Protein AF-A0A8H8J0D1-F1 (afdb_monomer)

Radius of gyration: 24.06 Å; Cα contacts (8 Å, |Δi|>4): 777; chains: 1; bounding box: 68×45×70 Å

Secondary structure (DSSP, 8-state):
-PPPBS-EEEEE--SSS----TTS---HHHHHHHHHHHTTTGGGBSEEEEEESSS-HHHHHHHHHHHHHHSPTT---EEEEEE-S-SS-EEESSPPTTT-TT--HHHHHHHHHHHTT--EEEEESEEE-TT-TT-S--SEEEEE---TTS-EEHHHHHHHHHH-TT-SEEEEES--EEP-TT--PPPEE-TT--EEEEEEETT-SS-GGGGGGGEE--SS-EEEEEEEES-PPPHHHHHHHHHHHHT--EEEEEEEE-SS---GGGTTS--TT--EEEEES-B---HHHHHHHHHHHTSS-----S-TT--EEEEES-BSHHHHHHHHHHHS--SEEEEE---SS-TTSSGGG-SHHHHHHHHHHHSTT-EE----SS-S--GGGPSP---TT----

Nearest PDB structures (foldseek):
  4a5z-assembly1_C  TM=5.511E-01  e=3.472E+00  Homo sapiens
  6tug-assembly2_D  TM=4.950E-01  e=3.827E+00  Enterococcus italicus DSM 15952
  2ymb-assembly2_A  TM=4.790E-01  e=7.560E+00  Homo sapiens
  6ks8-assembly1_a  TM=3.856E-01  e=7.937E+00  Saccharomyces cerevisiae S288C

Mean predicted aligned error: 11.1 Å

Solvent-accessible surface area (backbone atoms only — not comparable to full-atom values): 21558 Å² total; per-residue (Å²): 134,82,84,66,41,82,57,44,81,44,80,46,71,76,80,84,80,67,78,73,57,84,80,62,81,71,64,73,66,61,57,55,54,49,51,62,64,43,48,83,48,22,55,37,40,25,21,44,35,38,42,30,67,48,64,51,58,65,57,56,44,50,55,53,49,48,40,67,72,41,28,43,76,54,42,32,35,37,42,37,36,45,47,45,76,59,91,64,62,38,79,42,60,76,70,49,74,91,76,47,81,80,74,54,72,65,57,49,53,49,54,38,48,31,44,35,43,23,28,36,41,34,28,24,33,45,42,66,58,51,86,48,59,36,40,57,42,24,34,28,42,35,39,30,47,37,39,83,91,48,70,42,41,53,68,32,52,45,44,37,47,70,33,15,45,57,26,26,36,43,32,29,33,32,26,22,26,33,85,55,98,82,73,79,75,80,52,40,59,39,45,52,33,45,36,39,36,40,27,44,53,61,92,50,93,29,42,39,67,63,57,44,67,47,47,40,54,44,87,44,65,21,36,36,39,41,34,35,42,85,55,72,79,53,70,71,57,46,50,42,53,30,59,37,42,52,55,34,38,43,26,33,43,36,40,34,22,69,64,49,78,42,71,59,65,48,67,68,36,39,25,72,46,22,32,31,43,33,42,28,35,29,35,50,69,44,64,58,57,61,54,56,48,58,65,60,73,67,66,92,62,87,74,71,67,32,46,81,47,38,36,34,41,37,40,31,55,53,34,51,47,70,71,45,46,52,50,51,44,71,74,45,76,41,59,34,44,38,44,36,52,79,85,84,89,57,93,78,71,54,71,78,58,55,63,63,69,58,47,53,51,50,48,53,73,74,32,67,76,52,49,82,48,78,55,96,66,76,74,87,60,51,73,93,56,63,75,52,86,72,61,89,80,67,77,82,127

Foldseek 3Di:
DDQADAADEEEAEDDPPPQPPLPPDDPPVVLVVVLVVCLVNLQRHQEYAYAEAHQPLVSVLSVVVSNLVRYDFLSHAEYHYHYHDHPAAAEREDPDCVGDVDDDPVSNVSRLRRQLNYAEYADASYHYQLQDLSPQAHQYDAYHQPDQVDEAEPVSVLSNCVSHLNHQYAHAANHQYDYDPPDDDDAHASQNHAEAEAEFDPPHPHGPLSVLNNHAEHPDEYAYEYEYDPDDDDPVSLVSLLVSQLGYNHQEYAYEYQAPQDPCVSVLRARANHAEYAYENEEQQDCVLVVVVVVVPPDDDPSDLSYQNHAEYEYENYAPCQPRVLVVCVSPQHQEYEYEYAPDDDPPRCPVVPDPVVNVVVVCVSHPPYDYDYDNDDDQDPVVPPVRPPPVPDDPD

pLDDT: mean 74.36, std 16.72, range [32.12, 96.5]

Sequence (397 aa):
MRAGLAGLYIHITERNGELYRADEDFPRYEYSELNQFLRPLMPRVCGLEITSRCGLAQYIRELVSSWIQYGTMKSAKYLVIEHKHAVNSTVIGPPTEASHPNYSLGEIEKFQSFFESLRTLRLHEIFISPANTIYHGLTELHLYDCLSDYNITQSCLFRLLSASLAIRSLRLIGANILAEPNFSFAPLSLKHLETLSIRVNQGQVGNPVYALALIKRGSDSFSMGFEFRRMHLEEPLVSIVQQFLAHSNVKLLHVRGWNIGFPFRMLLTPIPQLHTLALSYCDLRDSAIENFDRSSTNGSSSLSDPWPQLQVLLVHECVGIKSHLQRLLAIHPVQKFRAWWKFGDHPGRFEDLGDRARFEQVLRATIPDVKCGYSAFEDPIDWDAFPPPFDCDHDPE

Structure (mmCIF, N/CA/C/O backbone):
data_AF-A0A8H8J0D1-F1
#
_entry.id   AF-A0A8H8J0D1-F1
#
loop_
_atom_site.group_PDB
_atom_site.id
_atom_site.type_symbol
_atom_site.label_atom_id
_atom_site.label_alt_id
_atom_site.label_comp_id
_atom_site.label_asym_id
_atom_site.label_entity_id
_atom_site.label_seq_id
_atom_site.pdbx_PDB_ins_code
_atom_site.Cartn_x
_atom_site.Cartn_y
_atom_site.Cartn_z
_atom_site.occupancy
_atom_site.B_iso_or_equiv
_atom_site.auth_seq_id
_atom_site.auth_comp_id
_atom_site.auth_asym_id
_atom_site.auth_atom_id
_atom_site.pdbx_PDB_model_num
ATOM 1 N N . MET A 1 1 ? -24.044 -20.347 24.089 1.00 43.25 1 MET A N 1
ATOM 2 C CA . MET A 1 1 ? -23.137 -19.563 23.221 1.00 43.25 1 MET A CA 1
ATOM 3 C C . MET A 1 1 ? -23.982 -18.609 22.393 1.00 43.25 1 MET A C 1
ATOM 5 O O . MET A 1 1 ? -24.822 -19.086 21.645 1.00 43.25 1 MET A O 1
ATOM 9 N N . ARG A 1 2 ? -23.853 -17.286 22.560 1.00 45.00 2 ARG A N 1
ATOM 10 C CA . ARG A 1 2 ? -24.512 -16.328 21.653 1.00 45.00 2 ARG A CA 1
ATOM 11 C C . ARG A 1 2 ? -23.588 -16.112 20.456 1.00 45.00 2 ARG A C 1
ATOM 13 O O . ARG A 1 2 ? -22.435 -15.749 20.656 1.00 45.00 2 ARG A O 1
ATOM 20 N N . ALA A 1 3 ? -24.079 -16.368 19.245 1.00 51.50 3 ALA A N 1
ATOM 21 C CA . ALA A 1 3 ? -23.332 -16.127 18.014 1.00 51.50 3 ALA A CA 1
ATOM 22 C C . ALA A 1 3 ? -22.956 -14.634 17.916 1.00 51.50 3 ALA A C 1
ATOM 24 O O . ALA A 1 3 ? -23.838 -13.766 17.931 1.00 51.50 3 ALA A O 1
ATOM 25 N N . GLY A 1 4 ? -21.658 -14.326 17.876 1.00 53.69 4 GLY A N 1
ATOM 26 C CA . GLY A 1 4 ? -21.167 -12.978 17.574 1.00 53.69 4 GLY A CA 1
ATOM 27 C C . GLY A 1 4 ? -21.542 -12.582 16.144 1.00 53.69 4 GLY A C 1
ATOM 28 O O . GLY A 1 4 ? -21.685 -13.452 15.287 1.00 53.69 4 GLY A O 1
ATOM 29 N N . LEU A 1 5 ? -21.737 -11.288 15.888 1.00 64.06 5 LEU A N 1
ATOM 30 C CA . LEU A 1 5 ? -21.852 -10.788 14.520 1.00 64.06 5 LEU A CA 1
ATOM 31 C C . LEU A 1 5 ? -20.424 -10.658 13.979 1.00 64.06 5 LEU A C 1
ATOM 33 O O . LEU A 1 5 ? -19.621 -9.902 14.517 1.00 64.06 5 LEU A O 1
ATOM 37 N N . ALA A 1 6 ? -20.089 -11.429 12.944 1.00 73.06 6 ALA A N 1
ATOM 38 C CA . ALA A 1 6 ? -18.728 -11.464 12.402 1.00 73.06 6 ALA A CA 1
ATOM 39 C C . ALA A 1 6 ? -18.275 -10.109 11.815 1.00 73.06 6 ALA A C 1
ATOM 41 O O . ALA A 1 6 ? -17.080 -9.828 11.777 1.00 73.06 6 ALA A O 1
ATOM 42 N N . GLY A 1 7 ? -19.227 -9.262 11.417 1.00 81.88 7 GLY A N 1
ATOM 43 C CA . GLY A 1 7 ? -18.983 -7.947 10.839 1.00 81.88 7 GLY A CA 1
ATOM 44 C C . GLY A 1 7 ? -20.251 -7.105 10.778 1.00 81.88 7 GLY A C 1
ATOM 45 O O . GLY A 1 7 ? -21.354 -7.653 10.711 1.00 81.88 7 GLY A O 1
ATOM 46 N N . LEU A 1 8 ? -20.092 -5.784 10.805 1.00 86.06 8 LEU A N 1
ATOM 47 C CA . LEU A 1 8 ? -21.129 -4.813 10.472 1.00 86.06 8 LEU A CA 1
ATOM 48 C C . LEU A 1 8 ? -20.673 -4.026 9.240 1.00 86.06 8 LEU A C 1
ATOM 50 O O . LEU A 1 8 ? -19.648 -3.347 9.286 1.00 86.06 8 LEU A O 1
ATOM 54 N N . TYR A 1 9 ? -21.443 -4.131 8.160 1.00 87.38 9 TYR A N 1
ATOM 55 C CA . TYR A 1 9 ? -21.252 -3.354 6.939 1.00 87.38 9 TYR A CA 1
ATOM 56 C C . TYR A 1 9 ? -22.253 -2.199 6.914 1.00 87.38 9 TYR A C 1
ATOM 58 O O . TYR A 1 9 ? -23.456 -2.421 7.068 1.00 87.38 9 TYR A O 1
ATOM 66 N N . ILE A 1 10 ? -21.760 -0.975 6.739 1.00 82.06 10 ILE A N 1
ATOM 67 C CA . ILE A 1 10 ? -22.559 0.247 6.690 1.00 82.06 10 ILE A CA 1
ATOM 68 C C . ILE A 1 10 ? -22.273 0.957 5.370 1.00 82.06 10 ILE A C 1
ATOM 70 O O . ILE A 1 10 ? -21.166 1.426 5.118 1.00 82.06 10 ILE A O 1
ATOM 74 N N . HIS A 1 11 ? -23.303 1.072 4.541 1.00 81.88 11 HIS A N 1
ATOM 75 C CA . HIS A 1 11 ? -23.247 1.841 3.308 1.00 81.88 11 HIS A CA 1
ATOM 76 C C . HIS A 1 11 ? -23.964 3.175 3.501 1.00 81.88 11 HIS A C 1
ATOM 78 O O . HIS A 1 11 ? -25.133 3.194 3.886 1.00 81.88 11 HIS A O 1
ATOM 84 N N . ILE A 1 12 ? -23.267 4.280 3.245 1.00 76.25 12 ILE A N 1
ATOM 85 C CA . ILE A 1 12 ? -23.786 5.640 3.392 1.00 76.25 12 ILE A CA 1
ATOM 86 C C . ILE A 1 12 ? -23.868 6.277 2.003 1.00 76.25 12 ILE A C 1
ATOM 88 O O . ILE A 1 12 ? -22.865 6.424 1.299 1.00 76.25 12 ILE A O 1
ATOM 92 N N . THR A 1 13 ? -25.079 6.660 1.608 1.00 74.25 13 THR A N 1
ATOM 93 C CA . THR A 1 13 ? -25.364 7.281 0.310 1.00 74.25 13 THR A CA 1
ATOM 94 C C . THR A 1 13 ? -26.256 8.491 0.483 1.00 74.25 13 THR A C 1
ATOM 96 O O . THR A 1 13 ? -27.216 8.439 1.251 1.00 74.25 13 THR A O 1
ATOM 99 N N . GLU A 1 14 ? -26.004 9.533 -0.303 1.00 65.06 14 GLU A N 1
ATOM 100 C CA . GLU A 1 14 ? -26.934 10.648 -0.449 1.00 65.06 14 GLU A CA 1
ATOM 101 C C . GLU A 1 14 ? -28.274 10.169 -1.012 1.00 65.06 14 GLU A C 1
ATOM 103 O O . GLU A 1 14 ? -28.344 9.462 -2.022 1.00 65.06 14 GLU A O 1
ATOM 108 N N . ARG A 1 15 ? -29.361 10.584 -0.361 1.00 56.41 15 ARG A N 1
ATOM 109 C CA . ARG A 1 15 ? -30.714 10.408 -0.877 1.00 56.41 15 ARG A CA 1
ATOM 110 C C . ARG A 1 15 ? -31.053 11.660 -1.688 1.00 56.41 15 ARG A C 1
ATOM 112 O O . ARG A 1 15 ? -31.071 12.749 -1.136 1.00 56.41 15 ARG A O 1
ATOM 119 N N . ASN A 1 16 ? -31.342 11.486 -2.979 1.00 53.34 16 ASN A N 1
ATOM 120 C CA . ASN A 1 16 ? -31.862 12.504 -3.913 1.00 53.34 16 ASN A CA 1
ATOM 121 C C . ASN A 1 16 ? -30.875 13.495 -4.566 1.00 53.34 16 ASN A C 1
ATOM 123 O O . ASN A 1 16 ? -31.337 14.402 -5.250 1.00 53.34 16 ASN A O 1
ATOM 127 N N . GLY A 1 17 ? -29.554 13.320 -4.459 1.00 50.25 17 GLY A N 1
ATOM 128 C CA . GLY A 1 17 ? -28.590 14.136 -5.225 1.00 50.25 17 GLY A CA 1
ATOM 129 C C . GLY A 1 17 ? -28.563 15.628 -4.861 1.00 50.25 17 GLY A C 1
ATOM 130 O O . GLY A 1 17 ? -27.939 16.423 -5.565 1.00 50.25 17 GLY A O 1
ATOM 131 N N . GLU A 1 18 ? -29.220 16.014 -3.768 1.00 50.16 18 GLU A N 1
ATOM 132 C CA . GLU A 1 18 ? -28.969 17.290 -3.118 1.00 50.16 18 GLU A CA 1
ATOM 133 C C . GLU A 1 18 ? -27.621 17.158 -2.410 1.00 50.16 18 GLU A C 1
ATOM 135 O O . GLU A 1 18 ? -27.510 16.517 -1.366 1.00 50.16 18 GLU A O 1
ATOM 140 N N . LEU A 1 19 ? -26.581 17.711 -3.041 1.00 48.78 19 LEU A N 1
ATOM 141 C CA . LEU A 1 19 ? -25.272 17.931 -2.434 1.00 48.78 19 LEU A CA 1
ATOM 142 C C . LEU A 1 19 ? -25.484 18.783 -1.179 1.00 48.78 19 LEU A C 1
ATOM 144 O O . LEU A 1 19 ? -25.495 20.015 -1.255 1.00 48.78 19 LEU A O 1
ATOM 148 N N . TYR A 1 20 ? -25.678 18.132 -0.032 1.00 51.44 20 TYR A N 1
ATOM 149 C CA . TYR A 1 20 ? -25.621 18.800 1.257 1.00 51.44 20 TYR A CA 1
ATOM 150 C C . TYR A 1 20 ? -24.244 19.448 1.338 1.00 51.44 20 TYR A C 1
ATOM 152 O O . TYR A 1 20 ? -23.211 18.771 1.323 1.00 51.44 20 TYR A O 1
ATOM 160 N N . ARG A 1 21 ? -24.217 20.784 1.324 1.00 50.88 21 ARG A N 1
ATOM 161 C CA . ARG A 1 21 ? -22.971 21.528 1.491 1.00 50.88 21 ARG A CA 1
ATOM 162 C C . ARG A 1 21 ? -22.380 21.107 2.830 1.00 50.88 21 ARG A C 1
ATOM 164 O O . ARG A 1 21 ? -23.083 21.112 3.833 1.00 50.88 21 ARG A O 1
ATOM 171 N N . ALA A 1 22 ? -21.091 20.776 2.827 1.00 47.91 22 ALA A N 1
ATOM 172 C CA . ALA A 1 22 ? -20.348 20.272 3.984 1.00 47.91 22 ALA A CA 1
ATOM 173 C C . ALA A 1 22 ? -20.384 21.188 5.232 1.00 47.91 22 ALA A C 1
ATOM 175 O O . ALA A 1 22 ? -19.932 20.768 6.294 1.00 47.91 22 ALA A O 1
ATOM 176 N N . ASP A 1 23 ? -20.934 22.401 5.107 1.00 47.16 23 ASP A N 1
ATOM 177 C CA . ASP A 1 23 ? -21.045 23.411 6.161 1.00 47.16 23 ASP A CA 1
ATOM 178 C C . ASP A 1 23 ? -22.445 23.524 6.794 1.00 47.16 23 ASP A C 1
ATOM 180 O O . ASP A 1 23 ? -22.615 24.288 7.744 1.00 47.16 23 ASP A O 1
ATOM 184 N N . GLU A 1 24 ? -23.465 22.812 6.301 1.00 49.88 24 GLU A N 1
ATOM 185 C CA . GLU A 1 24 ? -24.767 22.802 6.976 1.00 49.88 24 GLU A CA 1
ATOM 186 C C . GLU A 1 24 ? -24.750 21.786 8.121 1.00 49.88 24 GLU A C 1
ATOM 188 O O . GLU A 1 24 ? -24.522 20.594 7.907 1.00 49.88 24 GLU A O 1
ATOM 193 N N . ASP A 1 25 ? -24.973 22.283 9.345 1.00 51.94 25 ASP A N 1
ATOM 194 C CA . ASP A 1 25 ? -25.155 21.498 10.566 1.00 51.94 25 ASP A CA 1
ATOM 195 C C . ASP A 1 25 ? -26.134 20.346 10.303 1.00 51.94 25 ASP A C 1
ATOM 197 O O . ASP A 1 25 ? -27.356 20.515 10.352 1.00 51.94 25 ASP A O 1
ATOM 201 N N . PHE A 1 26 ? -25.592 19.156 10.032 1.00 54.06 26 PHE A N 1
ATOM 202 C CA . PHE A 1 26 ? -26.397 17.952 9.891 1.00 54.06 26 PHE A CA 1
ATOM 203 C C . PHE A 1 26 ? -27.275 17.812 11.143 1.00 54.06 26 PHE A C 1
ATOM 205 O O . PHE A 1 26 ? -26.761 17.988 12.260 1.00 54.06 26 PHE A O 1
ATOM 212 N N . PRO A 1 27 ? -28.581 17.514 11.018 1.00 56.41 27 PRO A N 1
ATOM 213 C CA . PRO A 1 27 ? -29.486 17.596 12.151 1.00 56.41 27 PRO A CA 1
ATOM 214 C C . PRO A 1 27 ? -29.007 16.689 13.288 1.00 56.41 27 PRO A C 1
ATOM 216 O O . PRO A 1 27 ? -28.961 15.468 13.153 1.00 56.41 27 PRO A O 1
ATOM 219 N N . ARG A 1 28 ? -28.692 17.280 14.451 1.00 56.16 28 ARG A N 1
ATOM 220 C CA . ARG A 1 28 ? -28.259 16.551 15.666 1.00 56.16 28 ARG A CA 1
ATOM 221 C C . ARG A 1 28 ? -29.180 15.375 16.036 1.00 56.16 28 ARG A C 1
ATOM 223 O O . ARG A 1 28 ? -28.741 14.429 16.686 1.00 56.16 28 ARG A O 1
ATOM 230 N N . TYR A 1 29 ? -30.444 15.442 15.621 1.00 52.78 29 TYR A N 1
ATOM 231 C CA . TYR A 1 29 ? -31.466 14.425 15.841 1.00 52.78 29 TYR A CA 1
ATOM 232 C C . TYR A 1 29 ? -31.144 13.080 15.170 1.00 52.78 29 TYR A C 1
ATOM 234 O O . TYR A 1 29 ? -31.294 12.047 15.822 1.00 52.78 29 TYR A O 1
ATOM 242 N N . GLU A 1 30 ? -30.603 13.071 13.949 1.00 68.00 30 GLU A N 1
ATOM 243 C CA . GLU A 1 30 ? -30.332 11.828 13.205 1.00 68.00 30 GLU A CA 1
ATOM 244 C C . GLU A 1 30 ? -29.222 10.984 13.860 1.00 68.00 30 GLU A C 1
ATOM 246 O O . GLU A 1 30 ? -29.302 9.755 13.914 1.00 68.00 30 GLU A O 1
ATOM 251 N N . TYR A 1 31 ? -28.227 11.631 14.477 1.00 69.38 31 TYR A N 1
ATOM 252 C CA . TYR A 1 31 ? -27.161 10.939 15.214 1.00 69.38 31 TYR A CA 1
ATOM 253 C C . TYR A 1 31 ? -27.672 10.222 16.466 1.00 69.38 31 TYR A C 1
ATOM 255 O O . TYR A 1 31 ? -27.187 9.146 16.823 1.00 69.38 31 TYR A O 1
ATOM 263 N N . SER A 1 32 ? -28.647 10.816 17.158 1.00 74.06 32 SER A N 1
ATOM 264 C CA . SER A 1 32 ? -29.193 10.238 18.386 1.00 74.06 32 SER A CA 1
ATOM 265 C C . SER A 1 32 ? -29.948 8.933 18.116 1.00 74.06 32 SER A C 1
ATOM 267 O O . SER A 1 32 ? -29.782 7.967 18.864 1.00 74.06 32 SER A O 1
ATOM 269 N N . GLU A 1 33 ? -30.696 8.869 17.013 1.00 81.31 33 GLU A N 1
ATOM 270 C CA . GLU A 1 33 ? -31.429 7.675 16.586 1.00 81.31 33 GLU A CA 1
ATOM 271 C C . GLU A 1 33 ? -30.474 6.576 16.122 1.00 81.31 33 GLU A C 1
ATOM 273 O O . GLU A 1 33 ? -30.600 5.423 16.543 1.00 81.31 33 GLU A O 1
ATOM 278 N N . LEU A 1 34 ? -29.453 6.939 15.339 1.00 79.56 34 LEU A N 1
ATOM 279 C CA . LEU A 1 34 ? -28.405 6.010 14.929 1.00 79.56 34 LEU A CA 1
ATOM 280 C C . LEU A 1 34 ? -27.698 5.394 16.138 1.00 79.56 34 LEU A C 1
ATOM 282 O O . LEU A 1 34 ? -27.553 4.175 16.223 1.00 79.56 34 LEU A O 1
ATOM 286 N N . ASN A 1 35 ? -27.277 6.216 17.099 1.00 80.88 35 ASN A N 1
ATOM 287 C CA . ASN A 1 35 ? -26.595 5.729 18.293 1.00 80.88 35 ASN A CA 1
ATOM 288 C C . ASN A 1 35 ? -27.503 4.817 19.128 1.00 80.88 35 ASN A C 1
ATOM 290 O O . ASN A 1 35 ? -27.039 3.788 19.622 1.00 80.88 35 ASN A O 1
ATOM 294 N N . GLN A 1 36 ? -28.797 5.131 19.246 1.00 86.38 36 GLN A N 1
ATOM 295 C CA . GLN A 1 36 ? -29.771 4.249 19.898 1.00 86.38 36 GLN A CA 1
ATOM 296 C C . GLN A 1 36 ? -29.913 2.905 19.173 1.00 86.38 36 GLN A C 1
ATOM 298 O O . GLN A 1 36 ? -29.943 1.863 19.832 1.00 86.38 36 GLN A O 1
ATOM 303 N N . PHE A 1 37 ? -29.945 2.916 17.840 1.00 86.06 37 PHE A N 1
ATOM 304 C CA . PHE A 1 37 ? -30.020 1.710 17.018 1.00 86.06 37 PHE A CA 1
ATOM 305 C C . PHE A 1 37 ? -28.752 0.847 17.116 1.00 86.06 37 PHE A C 1
ATOM 307 O O . PHE A 1 37 ? -28.830 -0.374 17.262 1.00 86.06 37 PHE A O 1
ATOM 314 N N . LEU A 1 38 ? -27.572 1.468 17.066 1.00 86.06 38 LEU A N 1
ATOM 315 C CA . LEU A 1 38 ? -26.289 0.768 17.044 1.00 86.06 38 LEU A CA 1
ATOM 316 C C . LEU A 1 38 ? -25.888 0.216 18.408 1.00 86.06 38 LEU A C 1
ATOM 318 O O . LEU A 1 38 ? -25.296 -0.861 18.483 1.00 86.06 38 LEU A O 1
ATOM 322 N N . ARG A 1 39 ? -26.223 0.913 19.495 1.00 89.88 39 ARG A N 1
ATOM 323 C CA . ARG A 1 39 ? -25.852 0.537 20.865 1.00 89.88 39 ARG A CA 1
ATOM 324 C C . ARG A 1 39 ? -26.091 -0.942 21.218 1.00 89.88 39 ARG A C 1
ATOM 326 O O . ARG A 1 39 ? -25.158 -1.555 21.735 1.00 89.88 39 ARG A O 1
ATOM 333 N N . PRO A 1 40 ? -27.263 -1.561 20.964 1.00 90.50 40 PRO A N 1
ATOM 334 C CA . PRO A 1 40 ? -27.470 -2.984 21.253 1.00 90.50 40 PRO A CA 1
ATOM 335 C C . PRO A 1 40 ? -26.684 -3.932 20.329 1.00 90.50 40 PRO A C 1
ATOM 337 O O . PRO A 1 40 ? -26.486 -5.098 20.680 1.00 90.50 40 PRO A O 1
ATOM 340 N N . LEU A 1 41 ? -26.243 -3.464 19.158 1.00 89.31 41 LEU A N 1
ATOM 341 C CA . LEU A 1 41 ? -25.496 -4.257 18.179 1.00 89.31 41 LEU A CA 1
ATOM 342 C C . LEU A 1 41 ? -23.993 -4.260 18.474 1.00 89.31 41 LEU A C 1
ATOM 344 O O . LEU A 1 41 ? -23.366 -5.318 18.402 1.00 89.31 41 LEU A O 1
ATOM 348 N N . MET A 1 42 ? -23.433 -3.107 18.853 1.00 90.12 42 MET A N 1
ATOM 349 C CA . MET A 1 42 ? -21.987 -2.880 18.985 1.00 90.12 42 MET A CA 1
ATOM 350 C C . MET A 1 42 ? -21.221 -3.913 19.825 1.00 90.12 42 MET A C 1
ATOM 352 O O . MET A 1 42 ? -20.155 -4.335 19.374 1.00 90.12 42 MET A O 1
ATOM 356 N N . PRO A 1 43 ? -21.730 -4.429 20.966 1.00 90.19 43 PRO A N 1
ATOM 357 C CA . PRO A 1 43 ? -21.026 -5.463 21.729 1.00 90.19 43 PRO A CA 1
ATOM 358 C C . PRO A 1 43 ? -20.735 -6.744 20.933 1.00 90.19 43 PRO A C 1
ATOM 360 O O . PRO A 1 43 ? -19.849 -7.515 21.302 1.00 90.19 43 PRO A O 1
ATOM 363 N N . ARG A 1 44 ? -21.499 -7.002 19.864 1.00 88.81 44 ARG A N 1
ATOM 364 C CA . ARG A 1 44 ? -21.378 -8.195 19.017 1.00 88.81 44 ARG A CA 1
ATOM 365 C C . ARG A 1 44 ? -20.548 -7.958 17.762 1.00 88.81 44 ARG A C 1
ATOM 367 O O . ARG A 1 44 ? -20.269 -8.943 17.090 1.00 88.81 44 ARG A O 1
ATOM 374 N N . VAL A 1 45 ? -20.214 -6.709 17.437 1.00 89.56 45 VAL A N 1
ATOM 375 C CA . VAL A 1 45 ? -19.536 -6.321 16.195 1.00 89.56 45 VAL A CA 1
ATOM 376 C C . VAL A 1 45 ? -18.028 -6.420 16.390 1.00 89.56 45 VAL A C 1
ATOM 378 O O . VAL A 1 45 ? -17.443 -5.613 17.112 1.00 89.56 45 VAL A O 1
ATOM 381 N N . CYS A 1 46 ? -17.390 -7.389 15.728 1.00 90.31 46 CYS A N 1
ATOM 382 C CA . CYS A 1 46 ? -15.928 -7.508 15.726 1.00 90.31 46 CYS A CA 1
ATOM 383 C C . CYS A 1 46 ? -15.242 -6.835 14.533 1.00 90.31 46 CYS A C 1
ATOM 385 O O . CYS A 1 46 ? -14.019 -6.842 14.464 1.00 90.31 46 CYS A O 1
ATOM 387 N N . GLY A 1 47 ? -15.980 -6.240 13.603 1.00 92.31 47 GLY A N 1
ATOM 388 C CA . GLY A 1 47 ? -15.383 -5.464 12.526 1.00 92.31 47 GLY A CA 1
ATOM 389 C C . GLY A 1 47 ? -16.383 -4.524 11.888 1.00 92.31 47 GLY A C 1
ATOM 390 O O . GLY A 1 47 ? -17.576 -4.831 11.837 1.00 92.31 47 GLY A O 1
ATOM 391 N N . LEU A 1 48 ? -15.882 -3.378 11.451 1.00 92.00 48 LEU A N 1
ATOM 392 C CA . LEU A 1 48 ? -16.681 -2.291 10.916 1.00 92.00 48 LEU A CA 1
ATOM 393 C C . LEU A 1 48 ? -16.165 -1.940 9.527 1.00 92.00 48 LEU A C 1
ATOM 395 O O . LEU A 1 48 ? -14.986 -1.637 9.351 1.00 92.00 48 LEU A O 1
ATOM 399 N N . GLU A 1 49 ? -17.056 -1.995 8.550 1.00 93.00 49 GLU A N 1
ATOM 400 C CA . GLU A 1 49 ? -16.783 -1.564 7.187 1.00 93.00 49 GLU A CA 1
ATOM 401 C C . GLU A 1 49 ? -17.775 -0.470 6.818 1.00 93.00 49 GLU A C 1
ATOM 403 O O . GLU A 1 49 ? -18.987 -0.660 6.924 1.00 93.00 49 GLU A O 1
ATOM 408 N N . ILE A 1 50 ? -17.249 0.692 6.448 1.00 88.94 50 ILE A N 1
ATOM 409 C CA . ILE A 1 50 ? -18.021 1.877 6.109 1.00 88.94 50 ILE A CA 1
ATOM 410 C C . ILE A 1 50 ? -17.636 2.295 4.701 1.00 88.94 50 ILE A C 1
ATOM 412 O O . ILE A 1 50 ? -16.483 2.636 4.449 1.00 88.94 50 ILE A O 1
ATOM 416 N N . THR A 1 51 ? -18.609 2.334 3.801 1.00 86.38 51 THR A N 1
ATOM 417 C CA . THR A 1 51 ? -18.432 2.912 2.467 1.00 86.38 51 THR A CA 1
ATOM 418 C C . THR A 1 51 ? -19.310 4.152 2.364 1.00 86.38 51 THR A C 1
ATOM 420 O O . THR A 1 51 ? -20.522 4.056 2.550 1.00 86.38 51 THR A O 1
ATOM 423 N N . SER A 1 52 ? -18.724 5.310 2.066 1.00 82.62 52 SER A N 1
ATOM 424 C CA . SER A 1 52 ? -19.438 6.584 1.932 1.00 82.62 52 SER A CA 1
ATOM 425 C C . SER A 1 52 ? -19.106 7.269 0.613 1.00 82.62 52 SER A C 1
ATOM 427 O O . SER A 1 52 ? -17.938 7.376 0.239 1.00 82.62 52 SER A O 1
ATOM 429 N N . ARG A 1 53 ? -20.132 7.775 -0.079 1.00 75.38 53 ARG A N 1
ATOM 430 C CA . ARG A 1 53 ? -19.985 8.573 -1.315 1.00 75.38 53 ARG A CA 1
ATOM 431 C C . ARG A 1 53 ? -20.248 10.070 -1.125 1.00 75.38 53 ARG A C 1
ATOM 433 O O . ARG A 1 53 ? -20.254 10.805 -2.103 1.00 75.38 53 ARG A O 1
ATOM 440 N N . CYS A 1 54 ? -20.508 10.495 0.105 1.00 69.69 54 CYS A N 1
ATOM 441 C CA . CYS A 1 54 ? -20.923 11.850 0.459 1.00 69.69 54 CYS A CA 1
ATOM 442 C C . CYS A 1 54 ? -20.104 12.365 1.640 1.00 69.69 54 CYS A C 1
ATOM 444 O O . CYS A 1 54 ? -19.651 11.554 2.452 1.00 69.69 54 CYS A O 1
ATOM 446 N N . GLY A 1 55 ? -19.945 13.688 1.760 1.00 66.62 55 GLY A N 1
ATOM 447 C CA . GLY A 1 55 ? -19.086 14.389 2.732 1.00 66.62 55 GLY A CA 1
ATOM 448 C C . GLY A 1 55 ? -19.497 14.282 4.211 1.00 66.62 55 GLY A C 1
ATOM 449 O O . GLY A 1 55 ? -19.408 15.254 4.952 1.00 66.62 55 GLY A O 1
ATOM 450 N N . LEU A 1 56 ? -19.944 13.111 4.667 1.00 74.94 56 LEU A N 1
ATOM 451 C CA . LEU A 1 56 ? -20.443 12.836 6.018 1.00 74.94 56 LEU A CA 1
ATOM 452 C C . LEU A 1 56 ? -19.339 12.340 6.957 1.00 74.94 56 LEU A C 1
ATOM 454 O O . LEU A 1 56 ? -19.515 11.400 7.733 1.00 74.94 56 LEU A O 1
ATOM 458 N N . ALA A 1 57 ? -18.196 13.012 6.906 1.00 76.44 57 ALA A N 1
ATOM 459 C CA . ALA A 1 57 ? -17.065 12.849 7.812 1.00 76.44 57 ALA A CA 1
ATOM 460 C C . ALA A 1 57 ? -17.475 12.711 9.290 1.00 76.44 57 ALA A C 1
ATOM 462 O O . ALA A 1 57 ? -17.044 11.791 9.992 1.00 76.44 57 ALA A O 1
ATOM 463 N N . GLN A 1 58 ? -18.348 13.610 9.756 1.00 76.31 58 GLN A N 1
ATOM 464 C CA . GLN A 1 58 ? -18.832 13.609 11.135 1.00 76.31 58 GLN A CA 1
ATOM 465 C C . GLN A 1 58 ? -19.641 12.346 11.453 1.00 76.31 58 GLN A C 1
ATOM 467 O O . GLN A 1 58 ? -19.486 11.779 12.528 1.00 76.31 58 GLN A O 1
ATOM 472 N N . TYR A 1 59 ? -20.435 11.842 10.510 1.00 79.56 59 TYR A N 1
ATOM 473 C CA . TYR A 1 59 ? -21.189 10.602 10.685 1.00 79.56 59 TYR A CA 1
ATOM 474 C C . TYR A 1 59 ? -20.277 9.387 10.812 1.00 79.56 59 TYR A C 1
ATOM 476 O O . TYR A 1 59 ? -20.473 8.551 11.691 1.00 79.56 59 TYR A O 1
ATOM 484 N N . ILE A 1 60 ? -19.226 9.319 9.995 1.00 83.81 60 ILE A N 1
ATOM 485 C CA . ILE A 1 60 ? -18.211 8.267 10.105 1.00 83.81 60 ILE A CA 1
ATOM 486 C C . ILE A 1 60 ? -17.518 8.341 11.472 1.00 83.81 60 ILE A C 1
ATOM 488 O O . ILE A 1 60 ? -17.337 7.315 12.130 1.00 83.81 60 ILE A O 1
ATOM 492 N N . ARG A 1 61 ? -17.188 9.552 11.938 1.00 81.00 61 ARG A N 1
ATOM 493 C CA . ARG A 1 61 ? -16.631 9.766 13.278 1.00 81.00 61 ARG A CA 1
ATOM 494 C C . ARG A 1 61 ? -17.577 9.259 14.368 1.00 81.00 61 ARG A C 1
ATOM 496 O O . ARG A 1 61 ? -17.124 8.512 15.227 1.00 81.00 61 ARG A O 1
ATOM 503 N N . GLU A 1 62 ? -18.862 9.602 14.325 1.00 80.81 62 GLU A N 1
ATOM 504 C CA . GLU A 1 62 ? -19.848 9.143 15.316 1.00 80.81 62 GLU A CA 1
ATOM 505 C C . GLU A 1 62 ? -20.029 7.621 15.304 1.00 80.81 62 GLU A C 1
ATOM 507 O O . GLU A 1 62 ? -20.077 6.998 16.363 1.00 80.81 62 GLU A O 1
ATOM 512 N N . LEU A 1 63 ? -20.058 6.996 14.123 1.00 87.50 63 LEU A N 1
ATOM 513 C CA . LEU A 1 63 ? -20.117 5.539 13.988 1.00 87.50 63 LEU A CA 1
ATOM 514 C C . LEU A 1 63 ? -18.937 4.855 14.684 1.00 87.50 63 LEU A C 1
ATOM 516 O O . LEU A 1 63 ? -19.126 3.921 15.468 1.00 87.50 63 LEU A O 1
ATOM 520 N N . VAL A 1 64 ? -17.720 5.332 14.413 1.00 87.44 64 VAL A N 1
ATOM 521 C CA . VAL A 1 64 ? -16.502 4.784 15.017 1.00 87.44 64 VAL A CA 1
ATOM 522 C C . VAL A 1 64 ? -16.475 5.066 16.523 1.00 87.44 64 VAL A C 1
ATOM 524 O O . VAL A 1 64 ? -16.185 4.155 17.298 1.00 87.44 64 VAL A O 1
ATOM 527 N N . SER A 1 65 ? -16.854 6.270 16.960 1.00 84.19 65 SER A N 1
ATOM 528 C CA . SER A 1 65 ? -16.979 6.629 18.381 1.00 84.19 65 SER A CA 1
ATOM 529 C C . SER A 1 65 ? -17.968 5.728 19.117 1.00 84.19 65 SER A C 1
ATOM 531 O O . SER A 1 65 ? -17.650 5.212 20.187 1.00 84.19 65 SER A O 1
ATOM 533 N N . SER A 1 66 ? -19.133 5.457 18.529 1.00 86.06 66 SER A N 1
ATOM 534 C CA . SER A 1 66 ? -20.124 4.532 19.083 1.00 86.06 66 SER A CA 1
ATOM 535 C C . SER A 1 66 ? -19.612 3.101 19.150 1.00 86.06 66 SER A C 1
ATOM 537 O O . SER A 1 66 ? -19.878 2.396 20.127 1.00 86.06 66 SER A O 1
ATOM 539 N N . TRP A 1 67 ? -18.837 2.661 18.159 1.00 88.94 67 TRP A N 1
ATOM 540 C CA . TRP A 1 67 ? -18.215 1.343 18.207 1.00 88.94 67 TRP A CA 1
ATOM 541 C C . TRP A 1 67 ? -17.188 1.240 19.336 1.00 88.94 67 TRP A C 1
ATOM 543 O O . TRP A 1 67 ? -17.227 0.279 20.099 1.00 88.94 67 TRP A O 1
ATOM 553 N N . ILE A 1 68 ? -16.357 2.264 19.531 1.00 87.81 68 ILE A N 1
ATOM 554 C CA . ILE A 1 68 ? -15.424 2.337 20.664 1.00 87.81 68 ILE A CA 1
ATOM 555 C C . ILE A 1 68 ? -16.191 2.385 21.996 1.00 87.81 68 ILE A C 1
ATOM 557 O O . ILE A 1 68 ? -15.822 1.720 22.964 1.00 87.81 68 ILE A O 1
A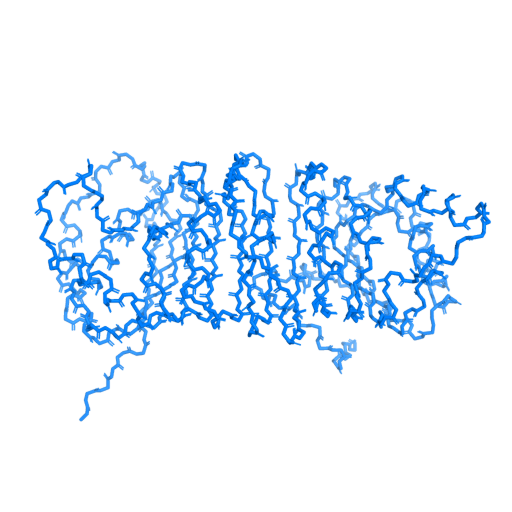TOM 561 N N . GLN A 1 69 ? -17.278 3.160 22.072 1.00 86.69 69 GLN A N 1
ATOM 562 C CA . GLN A 1 69 ? -18.030 3.374 23.307 1.00 86.69 69 GLN A CA 1
ATOM 563 C C . GLN A 1 69 ? -18.818 2.134 23.744 1.00 86.69 69 GLN A C 1
ATOM 565 O O . GLN A 1 69 ? -18.835 1.815 24.937 1.00 86.69 69 GLN A O 1
ATOM 570 N N . TYR A 1 70 ? -19.481 1.454 22.813 1.00 90.06 70 TYR A N 1
ATOM 571 C CA . TYR A 1 70 ? -20.414 0.365 23.111 1.00 90.06 70 TYR A CA 1
ATOM 572 C C . TYR A 1 70 ? -19.887 -1.019 22.721 1.00 90.06 70 TYR A C 1
ATOM 574 O O . TYR A 1 70 ? -20.503 -2.024 23.074 1.00 90.06 70 TYR A O 1
ATOM 582 N N . GLY A 1 71 ? -18.779 -1.091 21.988 1.00 89.19 71 GLY A N 1
ATOM 583 C CA . GLY A 1 71 ? -18.166 -2.344 21.576 1.00 89.19 71 GLY A CA 1
ATOM 584 C C . GLY A 1 71 ? -17.509 -3.099 22.729 1.00 89.19 71 GLY A C 1
ATOM 585 O O . GLY A 1 71 ? -17.179 -2.547 23.781 1.00 89.19 71 GLY A O 1
ATOM 586 N N . THR A 1 72 ? -17.307 -4.399 22.520 1.00 89.25 72 THR A N 1
ATOM 587 C CA . THR A 1 72 ? -16.582 -5.240 23.477 1.00 89.25 72 THR A CA 1
ATOM 588 C C . THR A 1 72 ? -15.083 -4.959 23.359 1.00 89.25 72 THR A C 1
ATOM 590 O O . THR A 1 72 ? -14.520 -4.992 22.263 1.00 89.25 72 TH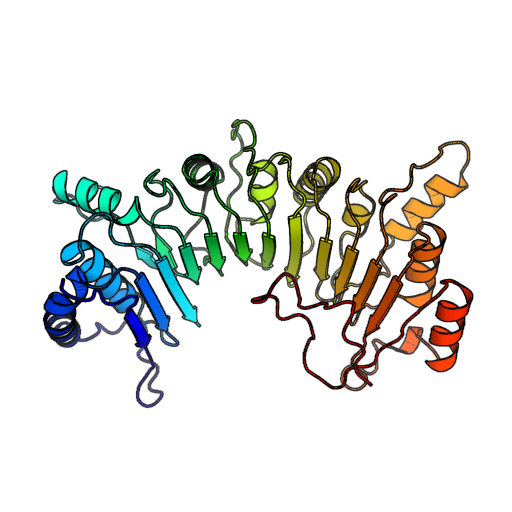R A O 1
ATOM 593 N N . MET A 1 73 ? -14.414 -4.709 24.484 1.00 87.06 73 MET A N 1
ATOM 594 C CA . MET A 1 73 ? -12.966 -4.475 24.516 1.00 87.06 73 MET A CA 1
ATOM 595 C C . MET A 1 73 ? -12.198 -5.632 23.869 1.00 87.06 73 MET A C 1
ATOM 597 O O . MET A 1 73 ? -12.566 -6.795 24.042 1.00 87.06 73 MET A O 1
ATOM 601 N N . LYS A 1 74 ? -11.131 -5.314 23.125 1.00 84.56 74 LYS A N 1
ATOM 602 C CA . LYS A 1 74 ? -10.275 -6.288 22.420 1.00 84.56 74 LYS A CA 1
ATOM 603 C C . LYS A 1 74 ? -11.009 -7.206 21.427 1.00 84.56 74 LYS A C 1
ATOM 605 O O . LYS A 1 74 ? -10.492 -8.261 21.058 1.00 84.56 74 LYS A O 1
ATOM 610 N N . SER A 1 75 ? -12.224 -6.841 21.011 1.00 85.88 75 SER A N 1
ATOM 611 C CA . SER A 1 75 ? -12.995 -7.605 20.023 1.00 85.88 75 SER A CA 1
ATOM 612 C C . SER A 1 75 ? -12.882 -7.050 18.603 1.00 85.88 75 SER A C 1
ATOM 614 O O . SER A 1 75 ? -13.225 -7.762 17.661 1.00 85.88 75 SER A O 1
ATOM 616 N N . ALA A 1 76 ? -12.382 -5.821 18.434 1.00 87.62 76 ALA A N 1
ATOM 617 C CA . ALA A 1 76 ? -12.226 -5.182 17.135 1.00 87.62 76 ALA A CA 1
ATOM 618 C C . ALA A 1 76 ? -11.098 -5.847 16.336 1.00 87.62 76 ALA A C 1
ATOM 620 O O . ALA A 1 76 ? -9.945 -5.850 16.757 1.00 87.62 76 ALA A O 1
ATOM 621 N N . LYS A 1 77 ? -11.431 -6.422 15.183 1.00 91.56 77 LYS A N 1
ATOM 622 C CA . LYS A 1 77 ? -10.520 -7.162 14.301 1.00 91.56 77 LYS A CA 1
ATOM 623 C C . LYS A 1 77 ? -10.193 -6.393 13.033 1.00 91.56 77 LYS A C 1
ATOM 625 O O . LYS A 1 77 ? -9.045 -6.428 12.601 1.00 91.56 77 LYS A O 1
ATOM 630 N N . TYR A 1 78 ? -11.166 -5.706 12.443 1.00 93.50 78 TYR A N 1
ATOM 631 C CA . TYR A 1 78 ? -10.936 -4.924 11.233 1.00 93.50 78 TYR A CA 1
ATOM 632 C C . TYR A 1 78 ? -11.756 -3.638 11.207 1.00 93.50 78 TYR A C 1
ATOM 634 O O . TYR A 1 78 ? -12.888 -3.602 11.690 1.00 93.50 78 TYR A O 1
ATOM 642 N N . LEU A 1 79 ? -11.162 -2.597 10.634 1.00 92.88 79 LEU A N 1
ATOM 643 C CA . LEU A 1 79 ? -11.810 -1.329 10.347 1.00 92.88 79 LEU A CA 1
ATOM 644 C C . LEU A 1 79 ? -11.474 -0.932 8.916 1.00 92.88 79 LEU A C 1
ATOM 646 O O . LEU A 1 79 ? -10.303 -0.758 8.575 1.00 92.88 79 LEU A O 1
ATOM 650 N N . VAL A 1 80 ? -12.510 -0.813 8.097 1.00 92.25 80 VAL A N 1
ATOM 651 C CA . VAL A 1 80 ? -12.416 -0.409 6.697 1.00 92.25 80 VAL A CA 1
ATOM 652 C C . VAL A 1 80 ? -13.291 0.817 6.513 1.00 92.25 80 VAL A C 1
ATOM 654 O O . VAL A 1 80 ? -14.478 0.788 6.823 1.00 92.25 80 VAL A O 1
ATOM 657 N N . ILE A 1 81 ? -12.698 1.907 6.049 1.00 90.25 81 ILE A N 1
ATOM 658 C CA . ILE A 1 81 ? -13.399 3.150 5.758 1.00 90.25 81 ILE A CA 1
ATOM 659 C C . ILE A 1 81 ? -13.021 3.567 4.344 1.00 90.25 81 ILE A C 1
ATOM 661 O O . ILE A 1 81 ? -11.895 3.990 4.093 1.00 90.25 81 ILE A O 1
ATOM 665 N N . GLU A 1 82 ? -13.979 3.445 3.438 1.00 87.31 82 GLU A N 1
ATOM 666 C CA . GLU A 1 82 ? -13.885 3.878 2.052 1.00 87.31 82 GLU A CA 1
ATOM 667 C C . GLU A 1 82 ? -14.749 5.121 1.873 1.00 87.31 82 GLU A C 1
ATOM 669 O O . GLU A 1 82 ? -15.958 5.034 1.642 1.00 87.31 82 GLU A O 1
ATOM 674 N N . HIS A 1 83 ? -14.139 6.290 2.016 1.00 80.38 83 HIS A N 1
ATOM 675 C CA . HIS A 1 83 ? -14.808 7.557 1.795 1.00 80.38 83 HIS A CA 1
ATOM 676 C C . HIS A 1 83 ? -14.367 8.126 0.448 1.00 80.38 83 HIS A C 1
ATOM 678 O O . HIS A 1 83 ? -13.204 8.446 0.252 1.00 80.38 83 HIS A O 1
ATOM 684 N N . LYS A 1 84 ? -15.304 8.200 -0.499 1.00 72.38 84 LYS A N 1
ATOM 685 C CA . LYS A 1 84 ? -15.072 8.779 -1.822 1.00 72.38 84 LYS A CA 1
ATOM 686 C C . LYS A 1 84 ? -15.537 10.233 -1.805 1.00 72.38 84 LYS A C 1
ATOM 688 O O . LYS A 1 84 ? -16.691 10.481 -1.454 1.00 72.38 84 LYS A O 1
ATOM 693 N N . HIS A 1 85 ? -14.675 11.146 -2.254 1.00 67.06 85 HIS A N 1
ATOM 694 C CA . HIS A 1 85 ? -14.964 12.575 -2.444 1.00 67.06 85 HIS A CA 1
ATOM 695 C C . HIS A 1 85 ? -15.080 13.402 -1.153 1.00 67.06 85 HIS A C 1
ATOM 697 O O . HIS A 1 85 ? -15.899 14.323 -1.083 1.00 67.06 85 HIS A O 1
ATOM 703 N N . ALA A 1 86 ? -14.269 13.120 -0.135 1.00 59.97 86 ALA A N 1
ATOM 704 C CA . ALA A 1 86 ? -14.122 14.038 0.983 1.00 59.97 86 ALA A CA 1
ATOM 705 C C . ALA A 1 86 ? -13.545 15.362 0.478 1.00 59.97 86 ALA A C 1
ATOM 707 O O . ALA A 1 86 ? -12.514 15.411 -0.191 1.00 59.97 86 ALA A O 1
ATOM 708 N N . VAL A 1 87 ? -14.204 16.461 0.831 1.00 62.56 87 VAL A N 1
ATOM 709 C CA . VAL A 1 87 ? -13.635 17.797 0.620 1.00 62.56 87 VAL A CA 1
ATOM 710 C C . VAL A 1 87 ? -12.525 18.055 1.647 1.00 62.56 87 VAL A C 1
ATOM 712 O O . VAL A 1 87 ? -11.553 18.728 1.327 1.00 62.56 87 VAL A O 1
ATOM 715 N N . ASN A 1 88 ? -12.637 17.458 2.844 1.00 65.44 88 ASN A N 1
ATOM 716 C CA . ASN A 1 88 ? -11.729 17.660 3.973 1.00 65.44 88 ASN A CA 1
ATOM 717 C C . ASN A 1 88 ? -11.349 16.326 4.639 1.00 65.44 88 ASN A C 1
ATOM 719 O O . ASN A 1 88 ? -12.208 15.472 4.880 1.00 65.44 88 ASN A O 1
ATOM 723 N N . SER A 1 89 ? -10.075 16.182 5.015 1.00 65.69 89 SER A N 1
ATOM 724 C CA . SER A 1 89 ? -9.594 15.026 5.784 1.00 65.69 89 SER A CA 1
ATOM 725 C C . SER A 1 89 ? -10.220 15.007 7.175 1.00 65.69 89 SER A C 1
ATOM 727 O O . SER A 1 89 ? -10.254 16.024 7.868 1.00 65.69 89 SER A O 1
ATOM 729 N N . THR A 1 90 ? -10.653 13.832 7.635 1.00 70.94 90 THR A N 1
ATOM 730 C CA . THR A 1 90 ? -11.220 13.685 8.986 1.00 70.94 90 THR A CA 1
ATOM 731 C C . THR A 1 90 ? -10.308 12.879 9.879 1.00 70.94 90 THR A C 1
ATOM 733 O O . THR A 1 90 ? -10.031 11.715 9.609 1.00 70.94 90 THR A O 1
ATOM 736 N N . VAL A 1 91 ? -9.893 13.475 10.994 1.00 70.94 91 VAL A N 1
ATOM 737 C CA . VAL A 1 91 ? -9.176 12.747 12.040 1.00 70.94 91 VAL A CA 1
ATOM 738 C C . VAL A 1 91 ? -10.177 12.180 13.041 1.00 70.94 91 VAL A C 1
ATOM 740 O O . VAL A 1 91 ? -11.041 12.895 13.565 1.00 70.94 91 VAL A O 1
ATOM 743 N N . ILE A 1 92 ? -10.044 10.888 13.301 1.00 72.75 92 ILE A N 1
ATOM 744 C CA . ILE A 1 92 ? -10.657 10.157 14.399 1.00 72.75 92 ILE A CA 1
ATOM 745 C C . ILE A 1 92 ? -9.527 9.860 15.383 1.00 72.75 92 ILE A C 1
ATOM 747 O O . ILE A 1 92 ? -8.468 9.355 15.036 1.00 72.75 92 ILE A O 1
ATOM 751 N N . GLY A 1 93 ? -9.686 10.203 16.640 1.00 65.50 93 GLY A N 1
ATOM 752 C CA . GLY A 1 93 ? -8.645 9.951 17.622 1.00 65.50 93 GLY A CA 1
ATOM 753 C C . GLY A 1 93 ? -9.173 10.243 19.004 1.00 65.50 93 GLY A C 1
ATOM 754 O O . GLY A 1 93 ? -10.254 10.829 19.117 1.00 65.50 93 GLY A O 1
ATOM 755 N N . PRO A 1 94 ? -8.417 9.885 20.052 1.00 56.12 94 PRO A N 1
ATOM 756 C CA . PRO A 1 94 ? -8.645 10.554 21.310 1.00 56.12 94 PRO A CA 1
ATOM 757 C C . PRO A 1 94 ? -8.462 12.051 21.015 1.00 56.12 94 PRO A C 1
ATOM 759 O O . PRO A 1 94 ? -7.473 12.420 20.365 1.00 56.12 94 PRO A O 1
ATOM 762 N N . PRO A 1 95 ? -9.423 12.906 21.375 1.00 47.62 95 PRO A N 1
ATOM 763 C CA . PRO A 1 95 ? -9.239 14.335 21.217 1.00 47.62 95 PRO A CA 1
ATOM 764 C C . PRO A 1 95 ? -7.942 14.721 21.924 1.00 47.62 95 PRO A C 1
ATOM 766 O O . PRO A 1 95 ? -7.673 14.305 23.051 1.00 47.62 95 PRO A O 1
ATOM 769 N N . THR A 1 96 ? -7.079 15.430 21.207 1.00 51.16 96 THR A N 1
ATOM 770 C CA . THR A 1 96 ? -5.833 15.943 21.773 1.00 51.16 96 THR A CA 1
ATOM 771 C C . THR A 1 96 ? -6.164 16.902 22.917 1.00 51.16 96 THR A C 1
ATOM 773 O O . THR A 1 96 ? -7.223 17.531 22.900 1.00 51.16 96 THR A O 1
ATOM 776 N N . GLU A 1 97 ? -5.252 17.077 23.880 1.00 37.50 97 GLU A N 1
ATOM 777 C CA . GLU A 1 97 ? -5.416 18.045 24.986 1.00 37.50 97 GLU A CA 1
ATOM 778 C C . GLU A 1 97 ? -5.838 19.446 24.493 1.00 37.50 97 GLU A C 1
ATOM 780 O O . GLU A 1 97 ? -6.551 20.167 25.185 1.00 37.50 97 GLU A O 1
ATOM 785 N N . ALA A 1 98 ? -5.458 19.804 23.260 1.00 41.00 98 ALA A N 1
ATOM 786 C CA . ALA A 1 98 ? -5.796 21.065 22.608 1.00 41.00 98 ALA A CA 1
ATOM 787 C C . ALA A 1 98 ? -7.246 21.173 22.089 1.00 41.00 98 ALA A C 1
ATOM 789 O O . ALA A 1 98 ? -7.720 22.286 21.880 1.00 41.00 98 ALA A O 1
ATOM 790 N N . SER A 1 99 ? -7.946 20.060 21.842 1.00 42.16 99 SER A N 1
ATOM 791 C CA . SER A 1 99 ? -9.284 20.065 21.224 1.00 42.16 99 SER A CA 1
ATOM 792 C C . SER A 1 99 ? -10.420 19.857 22.226 1.00 42.16 99 SER A C 1
ATOM 794 O O . SER A 1 99 ? -11.485 20.436 22.036 1.00 42.16 99 SER A O 1
ATOM 796 N N . HIS A 1 100 ? -10.198 19.128 23.327 1.00 43.47 100 HIS A N 1
ATOM 797 C CA . HIS A 1 100 ? -11.167 19.014 24.423 1.00 43.47 100 HIS A CA 1
ATOM 798 C C . HIS A 1 100 ? -10.471 18.716 25.773 1.00 43.47 100 HIS A C 1
ATOM 800 O O . HIS A 1 100 ? -10.122 17.567 26.032 1.00 43.47 100 HIS A O 1
ATOM 806 N N . PRO A 1 101 ? -10.319 19.700 26.681 1.00 46.72 101 PRO A N 1
ATOM 807 C CA . PRO A 1 101 ? -9.519 19.565 27.910 1.00 46.72 101 PRO A CA 1
ATOM 808 C C . PRO A 1 101 ? -10.136 18.697 29.030 1.00 46.72 101 PRO A C 1
ATOM 810 O O . PRO A 1 101 ? -9.563 18.611 30.111 1.00 46.72 101 PRO A O 1
ATOM 813 N N . ASN A 1 102 ? -11.289 18.055 28.808 1.00 47.22 102 ASN A N 1
ATOM 814 C CA . ASN A 1 102 ? -12.084 17.408 29.868 1.00 47.22 102 ASN A CA 1
ATOM 815 C C . ASN A 1 102 ? -12.198 15.878 29.753 1.00 47.22 102 ASN A C 1
ATOM 817 O O . ASN A 1 102 ? -13.070 15.291 30.391 1.00 47.22 102 ASN A O 1
ATOM 821 N N . TYR A 1 103 ? -11.360 15.221 28.950 1.00 56.59 103 TYR A N 1
ATOM 822 C CA . TYR A 1 103 ? -11.388 13.759 28.861 1.00 56.59 103 TYR A CA 1
ATOM 823 C C . TYR A 1 103 ? -10.680 13.107 30.047 1.00 56.59 103 TYR A C 1
ATOM 825 O O . TYR A 1 103 ? -9.627 13.551 30.505 1.00 56.59 103 TYR A O 1
ATOM 833 N N . SER A 1 104 ? -11.269 12.024 30.541 1.00 68.75 104 SER A N 1
ATOM 834 C CA . SER A 1 104 ? -10.691 11.220 31.610 1.00 68.75 104 SER A CA 1
ATOM 835 C C . SER A 1 104 ? -9.612 10.281 31.060 1.00 68.75 104 SER A C 1
ATOM 837 O O . SER A 1 104 ? -9.727 9.761 29.949 1.00 68.75 104 SER A O 1
ATOM 839 N N . LEU A 1 105 ? -8.581 9.993 31.862 1.00 72.50 105 LEU A N 1
ATOM 840 C CA . LEU A 1 105 ? -7.549 8.993 31.542 1.00 72.50 105 LEU A CA 1
ATOM 841 C C . LEU A 1 105 ? -8.161 7.651 31.082 1.00 72.50 105 LEU A C 1
ATOM 843 O O . LEU A 1 105 ? -7.660 7.022 30.152 1.00 72.50 105 LEU A O 1
ATOM 847 N N . GLY A 1 106 ? -9.297 7.261 31.671 1.00 75.81 106 GLY A N 1
ATOM 848 C CA . GLY A 1 106 ? -10.008 6.030 31.327 1.00 75.81 106 GLY A CA 1
ATOM 849 C C . GLY A 1 106 ? -10.581 5.996 29.904 1.00 75.81 106 GLY A C 1
ATOM 850 O O . GLY A 1 106 ? -10.691 4.920 29.320 1.00 75.81 106 GLY A O 1
ATOM 851 N N . GLU A 1 107 ? -10.918 7.138 29.300 1.00 75.06 107 GLU A N 1
ATOM 852 C CA . GLU A 1 107 ? -11.389 7.188 27.905 1.00 75.06 107 GLU A CA 1
ATOM 853 C C . GLU A 1 107 ? -10.244 6.976 26.915 1.00 75.06 107 GLU A C 1
ATOM 855 O O . GLU A 1 107 ? -10.420 6.288 25.907 1.00 75.06 107 GLU A O 1
ATOM 860 N N . ILE A 1 108 ? -9.056 7.494 27.238 1.00 76.31 108 ILE A N 1
ATOM 861 C CA . ILE A 1 108 ? -7.835 7.248 26.468 1.00 76.31 108 ILE A CA 1
ATOM 862 C C . ILE A 1 108 ? -7.485 5.761 26.541 1.00 76.31 108 ILE A C 1
ATOM 864 O O . ILE A 1 108 ? -7.356 5.120 25.503 1.00 76.31 108 ILE A O 1
ATOM 868 N N . GLU A 1 109 ? -7.408 5.180 27.739 1.00 80.06 109 GLU A N 1
ATOM 869 C CA . GLU A 1 109 ? -7.122 3.748 27.922 1.00 80.06 109 GLU A CA 1
ATOM 870 C C . GLU A 1 109 ? -8.136 2.860 27.192 1.00 80.06 109 GLU A C 1
ATOM 872 O O . GLU A 1 109 ? -7.767 1.872 26.548 1.00 80.06 109 GLU A O 1
ATOM 877 N N . LYS A 1 110 ? -9.420 3.235 27.233 1.00 82.56 110 LYS A N 1
ATOM 878 C CA . LYS A 1 110 ? -10.474 2.531 26.506 1.00 82.56 110 LYS A CA 1
ATOM 879 C C . LYS A 1 110 ? -10.260 2.595 24.997 1.00 82.56 110 LYS A C 1
ATOM 881 O O . LYS A 1 110 ? -10.318 1.559 24.340 1.00 82.56 110 LYS A O 1
ATOM 886 N N . PHE A 1 111 ? -9.985 3.779 24.451 1.00 82.88 111 PHE A N 1
ATOM 887 C CA . PHE A 1 111 ? -9.662 3.943 23.034 1.00 82.88 111 PHE A CA 1
ATOM 888 C C . PHE A 1 111 ? -8.472 3.056 22.642 1.00 82.88 111 PHE A C 1
ATOM 890 O O . PHE A 1 111 ? -8.553 2.285 21.688 1.00 82.88 111 PHE A O 1
ATOM 897 N N . GLN A 1 112 ? -7.388 3.106 23.419 1.00 83.50 112 GLN A N 1
ATOM 898 C CA . GLN A 1 112 ? -6.174 2.334 23.162 1.00 83.50 112 GLN A CA 1
ATOM 899 C C . GLN A 1 112 ? -6.437 0.823 23.178 1.00 83.50 112 GLN A C 1
ATOM 901 O O . GLN A 1 112 ? -6.125 0.125 22.213 1.00 83.50 112 GLN A O 1
ATOM 906 N N . SER A 1 113 ? -7.065 0.313 24.241 1.00 84.19 113 SER A N 1
ATOM 907 C CA . SER A 1 113 ? -7.341 -1.120 24.374 1.00 84.19 113 SER A CA 1
ATOM 908 C C . SER A 1 113 ? -8.384 -1.623 23.371 1.00 84.19 113 SER A C 1
ATOM 910 O O . SER A 1 113 ? -8.428 -2.826 23.103 1.00 84.19 113 SER A O 1
ATOM 912 N N . PHE A 1 114 ? -9.224 -0.748 22.818 1.00 85.19 114 PHE A N 1
ATOM 913 C CA . PHE A 1 114 ? -10.154 -1.117 21.758 1.00 85.19 114 PHE A CA 1
ATOM 914 C C . PHE A 1 114 ? -9.425 -1.428 20.444 1.00 85.19 114 PHE A C 1
ATOM 916 O O . PHE A 1 114 ? -9.703 -2.449 19.818 1.00 85.19 114 PHE A O 1
ATOM 923 N N . PHE A 1 115 ? -8.455 -0.594 20.059 1.00 86.31 115 PHE A N 1
ATOM 924 C CA . PHE A 1 115 ? -7.696 -0.756 18.814 1.00 86.31 115 PHE A CA 1
ATOM 925 C C . PHE A 1 115 ? -6.527 -1.749 18.905 1.00 86.31 115 PHE A C 1
ATOM 927 O O . PHE A 1 115 ? -6.038 -2.198 17.871 1.00 86.31 115 PHE A O 1
ATOM 934 N N . GLU A 1 116 ? -6.120 -2.159 20.109 1.00 88.19 116 GLU A N 1
ATOM 935 C CA . GLU A 1 116 ? -5.037 -3.133 20.335 1.00 88.19 116 GLU A CA 1
ATOM 936 C C . GLU A 1 116 ? -5.249 -4.470 19.593 1.00 88.19 116 GLU A C 1
ATOM 938 O O . GLU A 1 116 ? -4.298 -5.095 19.115 1.00 88.19 116 GLU A O 1
ATOM 943 N N . SER A 1 117 ? -6.502 -4.922 19.473 1.00 88.50 117 SER A N 1
ATOM 944 C CA . SER A 1 117 ? -6.845 -6.183 18.804 1.00 88.50 117 SER A CA 1
ATOM 945 C C . SER A 1 117 ? -6.954 -6.076 17.280 1.00 88.50 117 SER A C 1
ATOM 947 O O . SER A 1 117 ? -7.120 -7.104 16.617 1.00 88.50 117 SER A O 1
ATOM 949 N N . LEU A 1 118 ? -6.866 -4.864 16.722 1.00 92.06 118 LEU A N 1
ATOM 950 C CA . LEU A 1 118 ? -7.076 -4.627 15.300 1.00 92.06 118 LEU A CA 1
ATOM 951 C C . LEU A 1 118 ? -5.987 -5.328 14.469 1.00 92.06 118 LEU A C 1
ATOM 953 O O . LEU A 1 118 ? -4.797 -5.271 14.787 1.00 92.06 118 LEU A O 1
ATOM 957 N N . ARG A 1 119 ? -6.406 -6.016 13.404 1.00 94.69 119 ARG A N 1
ATOM 958 C CA . ARG A 1 119 ? -5.543 -6.738 12.453 1.00 94.69 119 ARG A CA 1
ATOM 959 C C . ARG A 1 119 ? -5.545 -6.098 11.069 1.00 94.69 119 ARG A C 1
ATOM 961 O O . ARG A 1 119 ? -4.493 -6.036 10.442 1.00 94.69 119 ARG A O 1
ATOM 968 N N . THR A 1 120 ? -6.688 -5.579 10.633 1.00 95.12 120 THR A N 1
ATOM 969 C CA . THR A 1 120 ? -6.826 -4.878 9.352 1.00 95.12 120 THR A CA 1
ATOM 970 C C . THR A 1 120 ? -7.280 -3.446 9.587 1.00 95.12 120 THR A C 1
ATOM 972 O O . THR A 1 120 ? -8.318 -3.217 10.209 1.00 95.12 120 THR A O 1
ATOM 975 N N . LEU A 1 121 ? -6.521 -2.489 9.060 1.00 93.56 121 LEU A N 1
ATOM 976 C CA . LEU A 1 121 ? -6.883 -1.079 9.037 1.00 93.56 121 LEU A CA 1
ATOM 977 C C . LEU A 1 121 ? -6.786 -0.567 7.601 1.00 93.56 121 LEU A C 1
ATOM 979 O O . LEU A 1 121 ? -5.689 -0.466 7.055 1.00 93.56 121 LEU A O 1
ATOM 983 N N . ARG A 1 122 ? -7.928 -0.248 6.991 1.00 92.94 122 ARG A N 1
ATOM 984 C CA . ARG A 1 122 ? -7.993 0.372 5.663 1.00 92.94 122 ARG A CA 1
ATOM 985 C C . ARG A 1 122 ? -8.727 1.692 5.772 1.00 92.94 122 ARG A C 1
ATOM 987 O O . ARG A 1 122 ? -9.878 1.717 6.198 1.00 92.94 122 ARG A O 1
ATOM 994 N N . LEU A 1 123 ? -8.057 2.774 5.418 1.00 90.31 123 LEU A N 1
ATOM 995 C CA . LEU A 1 123 ? -8.581 4.117 5.589 1.00 90.31 123 LEU A CA 1
ATOM 996 C C . LEU A 1 123 ? -8.402 4.927 4.309 1.00 90.31 123 LEU A C 1
ATOM 998 O O . LEU A 1 123 ? -7.290 5.014 3.792 1.00 90.31 123 LEU A O 1
ATOM 1002 N N . HIS A 1 124 ? -9.481 5.539 3.833 1.00 87.12 124 HIS A N 1
ATOM 1003 C CA . HIS A 1 124 ? -9.499 6.448 2.689 1.00 87.12 124 HIS A CA 1
ATOM 1004 C C . HIS A 1 124 ? -9.975 7.828 3.137 1.00 87.12 124 HIS A C 1
ATOM 1006 O O . HIS A 1 124 ? -11.057 7.925 3.713 1.00 87.12 124 HIS A O 1
ATOM 1012 N N . GLU A 1 125 ? -9.138 8.861 2.957 1.00 78.88 125 GLU A N 1
ATOM 1013 C CA . GLU A 1 125 ? -9.388 10.276 3.329 1.00 78.88 125 GLU A CA 1
ATOM 1014 C C . GLU A 1 125 ? -9.700 10.526 4.827 1.00 78.88 125 GLU A C 1
ATOM 1016 O O . GLU A 1 125 ? -9.898 11.655 5.280 1.00 78.88 125 GLU A O 1
ATOM 1021 N N . ILE A 1 126 ? -9.697 9.470 5.638 1.00 77.12 126 ILE A N 1
ATOM 1022 C CA . ILE A 1 126 ? -9.956 9.487 7.074 1.00 77.12 126 ILE A CA 1
ATOM 1023 C C . ILE A 1 126 ? -8.726 8.944 7.776 1.00 77.12 126 ILE A C 1
ATOM 1025 O O . ILE A 1 126 ? -8.100 7.996 7.319 1.00 77.12 126 ILE A O 1
ATOM 1029 N N . PHE A 1 127 ? -8.354 9.550 8.894 1.00 74.31 127 PHE A N 1
ATOM 1030 C CA . PHE A 1 127 ? -7.157 9.163 9.615 1.00 74.31 127 PHE A CA 1
ATOM 1031 C C . PHE A 1 127 ? -7.473 8.840 11.063 1.00 74.31 127 PHE A C 1
ATOM 1033 O O . PHE A 1 127 ? -8.173 9.602 11.722 1.00 74.31 127 PHE A O 1
ATOM 1040 N N . ILE A 1 128 ? -6.917 7.746 11.586 1.00 73.19 128 ILE A N 1
ATOM 1041 C CA . ILE A 1 128 ? -6.979 7.466 13.019 1.00 73.19 128 ILE A CA 1
ATOM 1042 C C . ILE A 1 128 ? -5.639 7.799 13.653 1.00 73.19 128 ILE A C 1
ATOM 1044 O O . ILE A 1 128 ? -4.666 7.120 13.340 1.00 73.19 128 ILE A O 1
ATOM 1048 N N . SER A 1 129 ? -5.595 8.829 14.509 1.00 68.44 129 SER A N 1
ATOM 1049 C CA . SER A 1 129 ? -4.365 9.474 15.013 1.00 68.44 129 SER A CA 1
ATOM 1050 C C . SER A 1 129 ? -3.153 8.516 15.126 1.00 68.44 129 SER A C 1
ATOM 1052 O O . SER A 1 129 ? -3.196 7.562 15.910 1.00 68.44 129 SER A O 1
ATOM 1054 N N . PRO A 1 130 ? -2.054 8.760 14.380 1.00 53.94 130 PRO A N 1
ATOM 1055 C CA . PRO A 1 130 ? -0.928 7.842 14.222 1.00 53.94 130 PRO A CA 1
ATOM 1056 C C . PRO A 1 130 ? 0.080 7.982 15.353 1.00 53.94 130 PRO A C 1
ATOM 1058 O O . PRO A 1 130 ? 1.020 7.200 15.451 1.00 53.94 130 PRO A O 1
ATOM 1061 N N . ALA A 1 131 ? -0.087 8.999 16.202 1.00 53.25 131 ALA A N 1
ATOM 1062 C CA . ALA A 1 131 ? 0.778 9.257 17.344 1.00 53.25 131 ALA A CA 1
ATOM 1063 C C . ALA A 1 131 ? 0.731 8.128 18.385 1.00 53.25 131 ALA A C 1
ATOM 1065 O O . ALA A 1 131 ? 1.591 8.057 19.263 1.00 53.25 131 ALA A O 1
ATOM 1066 N N . ASN A 1 132 ? -0.252 7.240 18.272 1.00 59.06 132 ASN A N 1
ATOM 1067 C CA . ASN A 1 132 ? -0.546 6.237 19.263 1.00 59.06 132 ASN A CA 1
ATOM 1068 C C . ASN A 1 132 ? 0.037 4.890 18.827 1.00 59.06 132 ASN A C 1
ATOM 1070 O O . ASN A 1 132 ? -0.334 4.334 17.797 1.00 59.06 132 ASN A O 1
ATOM 1074 N N . THR A 1 133 ? 0.902 4.316 19.662 1.00 66.75 133 THR A N 1
ATOM 1075 C CA . THR A 1 133 ? 1.437 2.947 19.535 1.00 66.75 133 THR A CA 1
ATOM 1076 C C . THR A 1 133 ? 0.363 1.859 19.643 1.00 66.75 133 THR A C 1
ATOM 1078 O O . THR A 1 133 ? 0.696 0.689 19.696 1.00 66.75 133 THR A O 1
ATOM 1081 N N . ILE A 1 134 ? -0.918 2.228 19.665 1.00 76.88 134 ILE A N 1
ATOM 1082 C CA . ILE A 1 134 ? -2.085 1.384 19.956 1.00 76.88 134 ILE A CA 1
ATOM 1083 C C . ILE A 1 134 ? -2.246 0.199 19.018 1.00 76.88 134 ILE A C 1
ATOM 1085 O O . ILE A 1 134 ? -2.891 -0.784 19.366 1.00 76.88 134 ILE A O 1
ATOM 1089 N N . TYR A 1 135 ? -1.666 0.282 17.829 1.00 82.75 135 TYR A N 1
ATOM 1090 C CA . TYR A 1 135 ? -1.719 -0.774 16.838 1.00 82.75 135 TYR A CA 1
ATOM 1091 C C . TYR A 1 135 ? -0.606 -1.789 17.102 1.00 82.75 135 TYR A C 1
ATOM 1093 O O . TYR A 1 135 ? 0.483 -1.685 16.544 1.00 82.75 135 TYR A O 1
ATOM 1101 N N . HIS A 1 136 ? -0.881 -2.782 17.950 1.00 83.50 136 HIS A N 1
ATOM 1102 C CA . HIS A 1 136 ? 0.109 -3.777 18.390 1.00 83.50 136 HIS A CA 1
ATOM 1103 C C . HIS A 1 136 ? 0.090 -5.101 17.606 1.00 83.50 136 HIS A C 1
ATOM 1105 O O . HIS A 1 136 ? 0.686 -6.096 18.020 1.00 83.50 136 HIS A O 1
ATOM 1111 N N . GLY A 1 137 ? -0.603 -5.158 16.471 1.00 87.00 137 GLY A N 1
ATOM 1112 C CA . GLY A 1 137 ? -0.656 -6.389 15.688 1.00 87.00 137 GLY A CA 1
ATOM 1113 C C . GLY A 1 137 ? -1.398 -6.269 14.374 1.00 87.00 137 GLY A C 1
ATOM 1114 O O . GLY A 1 137 ? -2.072 -7.221 13.986 1.00 87.00 137 GLY A O 1
ATOM 1115 N N . LEU A 1 138 ? -1.289 -5.125 13.696 1.00 94.31 138 LEU A N 1
ATOM 1116 C CA . LEU A 1 138 ? -1.786 -5.027 12.332 1.00 94.31 138 LEU A CA 1
ATOM 1117 C C . LEU A 1 138 ? -1.042 -6.030 11.451 1.00 94.31 138 LEU A C 1
ATOM 1119 O O . LEU A 1 138 ? 0.184 -6.130 11.473 1.00 94.31 138 LEU A O 1
ATOM 1123 N N . THR A 1 139 ? -1.814 -6.767 10.668 1.00 96.44 139 THR A N 1
ATOM 1124 C CA . THR A 1 139 ? -1.347 -7.576 9.543 1.00 96.44 139 THR A CA 1
ATOM 1125 C C . THR A 1 139 ? -1.594 -6.857 8.220 1.00 96.44 139 THR A C 1
ATOM 1127 O O . THR A 1 139 ? -0.983 -7.190 7.210 1.00 96.44 139 THR A O 1
ATOM 1130 N N . GLU A 1 140 ? -2.474 -5.860 8.209 1.00 96.50 140 GLU A N 1
ATOM 1131 C CA . GLU A 1 140 ? -2.834 -5.103 7.020 1.00 96.50 140 GLU A CA 1
ATOM 1132 C C . GLU A 1 140 ? -3.046 -3.627 7.362 1.00 96.50 140 GLU A C 1
ATOM 1134 O O . GLU A 1 140 ? -3.843 -3.294 8.242 1.00 96.50 140 GLU A O 1
ATOM 1139 N N . LEU A 1 141 ? -2.331 -2.754 6.650 1.00 94.81 141 LEU A N 1
ATOM 1140 C CA . LEU A 1 141 ? -2.443 -1.304 6.755 1.00 94.81 141 LEU A CA 1
ATOM 1141 C C . LEU A 1 141 ? -2.558 -0.697 5.364 1.00 94.81 141 LEU A C 1
ATOM 1143 O O . LEU A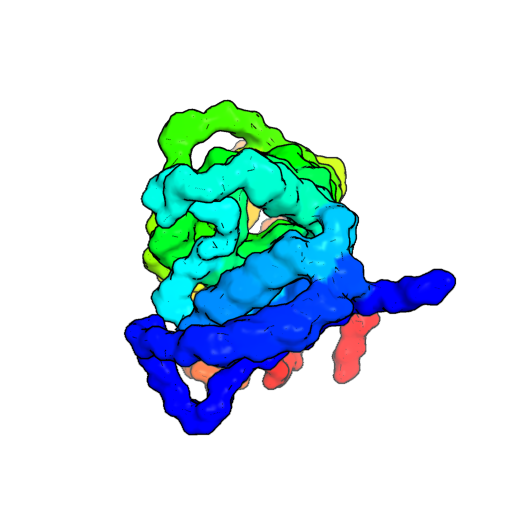 1 141 ? -1.596 -0.726 4.592 1.00 94.81 141 LEU A O 1
ATOM 1147 N N . HIS A 1 142 ? -3.712 -0.118 5.054 1.00 93.75 142 HIS A N 1
ATOM 1148 C CA . HIS A 1 142 ? -3.906 0.645 3.831 1.00 93.75 142 HIS A CA 1
ATOM 1149 C C . HIS A 1 142 ? -4.311 2.080 4.151 1.00 93.75 142 HIS A C 1
ATOM 1151 O O . HIS A 1 142 ? -5.281 2.309 4.871 1.00 93.75 142 HIS A O 1
ATOM 1157 N N . LEU A 1 143 ? -3.575 3.032 3.591 1.00 90.81 143 LEU A N 1
ATOM 1158 C CA . LEU A 1 143 ? -3.819 4.462 3.707 1.00 90.81 143 LEU A CA 1
ATOM 1159 C C . LEU A 1 143 ? -3.991 5.025 2.295 1.00 90.81 143 LEU A C 1
ATOM 1161 O O . LEU A 1 143 ? -3.049 4.981 1.500 1.00 90.81 143 LEU A O 1
ATOM 1165 N N . TYR A 1 144 ? -5.190 5.520 1.999 1.00 88.00 144 TYR A N 1
ATOM 1166 C CA . TYR A 1 144 ? -5.580 6.071 0.705 1.00 88.00 144 TYR A CA 1
ATOM 1167 C C . TYR A 1 144 ? -5.878 7.571 0.823 1.00 88.00 144 TYR A C 1
ATOM 1169 O O . TYR A 1 144 ? -6.574 7.996 1.746 1.00 88.00 144 TYR A O 1
ATOM 1177 N N . ASP A 1 145 ? -5.347 8.347 -0.121 1.00 81.50 145 ASP A N 1
ATOM 1178 C CA . ASP A 1 145 ? -5.591 9.770 -0.370 1.00 81.50 145 ASP A CA 1
ATOM 1179 C C . ASP A 1 145 ? -5.687 10.611 0.914 1.00 81.50 145 ASP A C 1
ATOM 1181 O O . ASP A 1 145 ? -6.703 11.220 1.227 1.00 81.50 145 ASP A O 1
ATOM 1185 N N . CYS A 1 146 ? -4.609 10.653 1.700 1.00 70.62 146 CYS A N 1
ATOM 1186 C CA . CYS A 1 146 ? -4.560 11.548 2.855 1.00 70.62 146 CYS A CA 1
ATOM 1187 C C . CYS A 1 146 ? -4.451 12.994 2.341 1.00 70.62 146 CYS A C 1
ATOM 1189 O O . CYS A 1 146 ? -3.389 13.384 1.845 1.00 70.62 146 CYS A O 1
ATOM 1191 N N . LEU A 1 147 ? -5.537 13.775 2.414 1.00 66.25 147 LEU A N 1
ATOM 1192 C CA . LEU A 1 147 ? -5.541 15.164 1.937 1.00 66.25 147 LEU A CA 1
ATOM 1193 C C . LEU A 1 147 ? -4.525 16.017 2.717 1.00 66.25 147 LEU A C 1
ATOM 1195 O O . LEU A 1 147 ? -4.142 15.683 3.842 1.0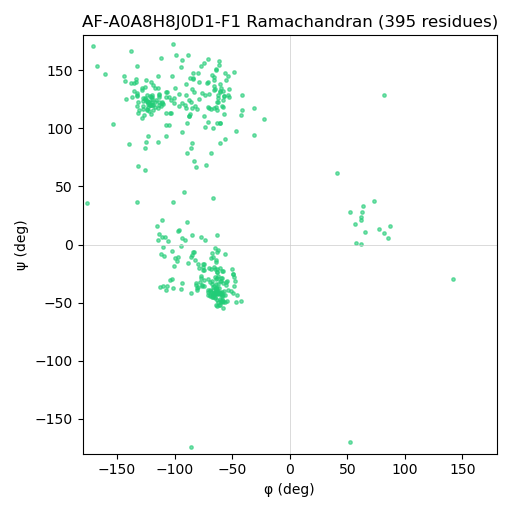0 66.25 147 LEU A O 1
ATOM 1199 N N . SER A 1 148 ? -4.103 17.127 2.104 1.00 59.12 148 SER A N 1
ATOM 1200 C CA . SER A 1 148 ? -3.013 18.025 2.534 1.00 59.12 148 SER A CA 1
ATOM 1201 C C . SER A 1 148 ? -3.044 18.440 4.003 1.00 59.12 148 SER A C 1
ATOM 1203 O O . SER A 1 148 ? -1.991 18.662 4.604 1.00 59.12 148 SER A O 1
ATOM 1205 N N . ASP A 1 149 ? -4.240 18.535 4.573 1.00 64.94 149 ASP A N 1
ATOM 1206 C CA . ASP A 1 149 ? -4.466 19.089 5.907 1.00 64.94 149 ASP A CA 1
ATOM 1207 C C . ASP A 1 149 ? -4.018 18.133 7.015 1.00 64.94 149 ASP A C 1
ATOM 1209 O O . ASP A 1 149 ? -3.802 18.551 8.154 1.00 64.94 149 ASP A O 1
ATOM 1213 N N . TYR A 1 150 ? -3.832 16.851 6.680 1.00 69.62 150 TYR A N 1
ATOM 1214 C CA . TYR A 1 150 ? -3.280 15.866 7.592 1.00 69.62 150 TYR A CA 1
ATOM 1215 C C . TYR A 1 150 ? -2.006 15.239 7.039 1.00 69.62 150 TYR A C 1
ATOM 1217 O O . TYR A 1 150 ? -2.002 14.484 6.067 1.00 69.62 150 TYR A O 1
ATOM 1225 N N . ASN A 1 151 ? -0.907 15.553 7.712 1.00 76.00 151 ASN A N 1
ATOM 1226 C CA . ASN A 1 151 ? 0.427 15.122 7.353 1.00 76.00 151 ASN A CA 1
ATOM 1227 C C . ASN A 1 151 ? 0.895 14.011 8.299 1.00 76.00 151 ASN A C 1
ATOM 1229 O O . ASN A 1 151 ? 0.905 14.189 9.518 1.00 76.00 151 ASN A O 1
ATOM 1233 N N . ILE A 1 152 ? 1.326 12.879 7.746 1.00 84.06 152 ILE A N 1
ATOM 1234 C CA . ILE A 1 152 ? 1.931 11.790 8.519 1.00 84.06 152 ILE A CA 1
ATOM 1235 C C . ILE A 1 152 ? 3.436 12.039 8.558 1.00 84.06 152 ILE A C 1
ATOM 1237 O O . ILE A 1 152 ? 4.085 12.027 7.521 1.00 84.06 152 ILE A O 1
ATOM 1241 N N . THR A 1 153 ? 4.036 12.250 9.723 1.00 87.88 153 THR A N 1
ATOM 1242 C CA . THR A 1 153 ? 5.503 12.340 9.800 1.00 87.88 153 THR A CA 1
ATOM 1243 C C . THR A 1 153 ? 6.148 10.957 9.664 1.00 87.88 153 THR A C 1
ATOM 1245 O O . THR A 1 153 ? 5.531 9.933 9.987 1.00 87.88 153 THR A O 1
ATOM 1248 N N . GLN A 1 154 ? 7.412 10.904 9.235 1.00 89.75 154 GLN A N 1
ATOM 1249 C CA . GLN A 1 154 ? 8.194 9.660 9.235 1.00 89.75 154 GLN A CA 1
ATOM 1250 C C . GLN A 1 154 ? 8.212 8.982 10.617 1.00 89.75 154 GLN A C 1
ATOM 1252 O O . GLN A 1 154 ? 8.070 7.765 10.704 1.00 89.75 154 GLN A O 1
ATOM 1257 N N . SER A 1 155 ? 8.307 9.751 11.701 1.00 89.19 155 SER A N 1
ATOM 1258 C CA . SER A 1 155 ? 8.266 9.302 13.096 1.00 89.19 155 SER A CA 1
ATOM 1259 C C . SER A 1 155 ? 6.937 8.675 13.485 1.00 89.19 155 SER A C 1
ATOM 1261 O O . SER A 1 155 ? 6.930 7.623 14.129 1.00 89.19 155 SER A O 1
ATOM 1263 N N . CYS A 1 156 ? 5.819 9.254 13.052 1.00 87.00 156 CYS A N 1
ATOM 1264 C CA . CYS A 1 156 ? 4.498 8.668 13.234 1.00 87.00 156 CYS A CA 1
ATOM 1265 C C . CYS A 1 156 ? 4.378 7.324 12.511 1.00 87.00 156 CYS A C 1
ATOM 1267 O O . CYS A 1 156 ? 3.999 6.327 13.130 1.00 87.00 156 CYS A O 1
ATOM 1269 N N . LEU A 1 157 ? 4.757 7.265 11.230 1.00 90.50 157 LEU A N 1
ATOM 1270 C CA . LEU A 1 157 ? 4.701 6.012 10.479 1.00 90.50 157 LEU A CA 1
ATOM 1271 C C . LEU A 1 157 ? 5.645 4.957 11.071 1.00 90.50 157 LEU A C 1
ATOM 1273 O O . LEU A 1 157 ? 5.261 3.800 11.217 1.00 90.50 157 LEU A O 1
ATOM 1277 N N . PHE A 1 158 ? 6.855 5.348 11.469 1.00 92.06 158 PHE A N 1
ATOM 1278 C CA . PHE A 1 158 ? 7.811 4.449 12.106 1.00 92.06 158 PHE A CA 1
ATOM 1279 C C . PHE A 1 158 ? 7.246 3.828 13.390 1.00 92.06 158 PHE A C 1
ATOM 1281 O O . PHE A 1 158 ? 7.322 2.613 13.577 1.00 92.06 158 PHE A O 1
ATOM 1288 N N . ARG A 1 159 ? 6.641 4.633 14.274 1.00 89.50 159 ARG A N 1
ATOM 1289 C CA . ARG A 1 159 ? 5.999 4.137 15.507 1.00 89.50 159 ARG A CA 1
ATOM 1290 C C . ARG A 1 159 ? 4.865 3.158 15.213 1.00 89.50 159 ARG A C 1
ATOM 1292 O O . ARG A 1 159 ? 4.785 2.120 15.861 1.00 89.50 159 ARG A O 1
ATOM 1299 N N . LEU A 1 160 ? 4.038 3.446 14.212 1.00 89.50 160 LEU A N 1
ATOM 1300 C CA . LEU A 1 160 ? 2.975 2.540 13.782 1.00 89.50 160 LEU A CA 1
ATOM 1301 C C . LEU A 1 160 ? 3.547 1.203 13.281 1.00 89.50 160 LEU A C 1
ATOM 1303 O O . LEU A 1 160 ? 3.157 0.141 13.765 1.00 89.50 160 LEU A O 1
ATOM 1307 N N . LEU A 1 161 ? 4.508 1.241 12.354 1.00 92.38 161 LEU A N 1
ATOM 1308 C CA . LEU A 1 161 ? 5.112 0.035 11.777 1.00 92.38 161 LEU A CA 1
ATOM 1309 C C . LEU A 1 161 ? 5.880 -0.788 12.824 1.00 92.38 161 LEU A C 1
ATOM 1311 O O . LEU A 1 161 ? 5.807 -2.013 12.821 1.00 92.38 161 LEU A O 1
ATOM 1315 N N . SER A 1 162 ? 6.592 -0.130 13.743 1.00 92.69 162 SER A N 1
ATOM 1316 C CA . SER A 1 162 ? 7.333 -0.794 14.829 1.00 92.69 162 SER A CA 1
ATOM 1317 C C . SER A 1 162 ? 6.420 -1.467 15.852 1.00 92.69 162 SER A C 1
ATOM 1319 O O . SER A 1 162 ? 6.789 -2.508 16.394 1.00 92.69 162 SER A O 1
ATOM 1321 N N . ALA A 1 163 ? 5.221 -0.928 16.080 1.00 90.88 163 ALA A N 1
ATOM 1322 C CA . ALA A 1 163 ? 4.208 -1.572 16.908 1.00 90.88 163 ALA A CA 1
ATOM 1323 C C . ALA A 1 163 ? 3.540 -2.765 16.192 1.00 90.88 163 ALA A C 1
ATOM 1325 O O . ALA A 1 163 ? 3.043 -3.677 16.850 1.00 90.88 163 ALA A O 1
ATOM 1326 N N . SER A 1 164 ? 3.582 -2.809 14.855 1.00 93.31 164 SER A N 1
ATOM 1327 C CA . SER A 1 164 ? 2.942 -3.833 14.019 1.00 93.31 164 SER A CA 1
ATOM 1328 C C . SER A 1 164 ? 3.921 -4.516 13.050 1.00 93.31 164 SER A C 1
ATOM 1330 O O . SER A 1 164 ? 3.777 -4.462 11.833 1.00 93.31 164 SER A O 1
ATOM 1332 N N . LEU A 1 165 ? 4.911 -5.240 13.581 1.00 93.12 165 LEU A N 1
ATOM 1333 C CA . LEU A 1 165 ? 5.910 -5.955 12.760 1.00 93.12 165 LEU A CA 1
ATOM 1334 C C . LEU A 1 165 ? 5.345 -7.149 11.962 1.00 93.12 165 LEU A C 1
ATOM 1336 O O . LEU A 1 165 ? 6.033 -7.693 11.097 1.00 93.12 165 LEU A O 1
ATOM 1340 N N . ALA A 1 166 ? 4.108 -7.563 12.253 1.00 94.31 166 ALA A N 1
ATOM 1341 C CA . ALA A 1 166 ? 3.403 -8.650 11.573 1.00 94.31 166 ALA A CA 1
ATOM 1342 C C . ALA A 1 166 ? 2.673 -8.208 10.289 1.00 94.31 166 ALA A C 1
ATOM 1344 O O . ALA A 1 166 ? 1.919 -9.000 9.722 1.00 94.31 166 ALA A O 1
ATOM 1345 N N . ILE A 1 167 ? 2.875 -6.966 9.830 1.00 95.56 167 ILE A N 1
ATOM 1346 C CA . ILE A 1 167 ? 2.274 -6.455 8.594 1.00 95.56 167 ILE A CA 1
ATOM 1347 C C . ILE A 1 167 ? 2.674 -7.334 7.404 1.00 95.56 167 ILE A C 1
ATOM 1349 O O . ILE A 1 167 ? 3.855 -7.523 7.114 1.00 95.56 167 ILE A O 1
ATOM 1353 N N . ARG A 1 168 ? 1.647 -7.824 6.708 1.00 96.19 168 ARG A N 1
ATOM 1354 C CA . ARG A 1 168 ? 1.700 -8.584 5.458 1.00 96.19 168 ARG A CA 1
ATOM 1355 C C . ARG A 1 168 ? 1.364 -7.714 4.256 1.00 96.19 168 ARG A C 1
ATOM 1357 O O . ARG A 1 168 ? 1.999 -7.843 3.220 1.00 96.19 168 ARG A O 1
ATOM 1364 N N . SER A 1 169 ? 0.414 -6.793 4.403 1.00 95.94 169 SER A N 1
ATOM 1365 C CA . SER A 1 169 ? 0.014 -5.875 3.334 1.00 95.94 169 SER A CA 1
ATOM 1366 C C . SER A 1 169 ? 0.150 -4.428 3.785 1.00 95.94 169 SER A C 1
ATOM 1368 O O . SER A 1 169 ? -0.561 -3.995 4.692 1.00 95.94 169 SER A O 1
ATOM 1370 N N . LEU A 1 170 ? 1.011 -3.668 3.109 1.00 96.19 170 LEU A N 1
ATOM 1371 C CA . LEU A 1 170 ? 1.188 -2.232 3.318 1.00 96.19 170 LEU A CA 1
ATOM 1372 C C . LEU A 1 170 ? 0.846 -1.476 2.033 1.00 96.19 170 LEU A C 1
ATOM 1374 O O . LEU A 1 170 ? 1.529 -1.627 1.022 1.00 96.19 170 LEU A O 1
ATOM 1378 N N . ARG A 1 171 ? -0.196 -0.644 2.064 1.00 94.69 171 ARG A N 1
ATOM 1379 C CA . ARG A 1 171 ? -0.591 0.187 0.919 1.00 94.69 171 ARG A CA 1
ATOM 1380 C C . ARG A 1 171 ? -0.616 1.657 1.314 1.00 94.69 171 ARG A C 1
ATOM 1382 O O . ARG A 1 171 ? -1.302 2.034 2.255 1.00 94.69 171 ARG A O 1
ATOM 1389 N N . LEU A 1 172 ? 0.153 2.469 0.602 1.00 93.44 172 LEU A N 1
ATOM 1390 C CA . LEU A 1 172 ? 0.332 3.900 0.826 1.00 93.44 172 LEU A CA 1
ATOM 1391 C C . LEU A 1 172 ? 0.017 4.621 -0.483 1.00 93.44 172 LEU A C 1
ATOM 1393 O O . LEU A 1 172 ? 0.893 4.888 -1.308 1.00 93.44 172 LEU A O 1
ATOM 1397 N N . ILE A 1 173 ? -1.266 4.861 -0.709 1.00 89.38 173 ILE A N 1
ATOM 1398 C CA . ILE A 1 173 ? -1.791 5.316 -1.989 1.00 89.38 173 ILE A CA 1
ATOM 1399 C C . ILE A 1 173 ? -2.182 6.779 -1.848 1.00 89.38 173 ILE A C 1
ATOM 1401 O O . ILE A 1 173 ? -3.184 7.073 -1.222 1.00 89.38 173 ILE A O 1
ATOM 1405 N N . GLY A 1 174 ? -1.379 7.715 -2.355 1.00 84.94 174 GLY A N 1
ATOM 1406 C CA . GLY A 1 174 ? -1.622 9.136 -2.085 1.00 84.94 174 GLY A CA 1
ATOM 1407 C C . GLY A 1 174 ? -1.505 9.483 -0.596 1.00 84.94 174 GLY A C 1
ATOM 1408 O O . GLY A 1 174 ? -2.182 10.388 -0.115 1.00 84.94 174 GLY A O 1
ATOM 1409 N N . ALA A 1 175 ? -0.698 8.739 0.166 1.00 87.06 175 ALA A N 1
ATOM 1410 C CA . ALA A 1 175 ? -0.454 9.040 1.571 1.00 87.06 175 ALA A CA 1
ATOM 1411 C C . ALA A 1 175 ? 0.561 10.187 1.696 1.00 87.06 175 ALA A C 1
ATOM 1413 O O . ALA A 1 175 ? 1.679 10.109 1.187 1.00 87.06 175 ALA A O 1
ATOM 1414 N N . ASN A 1 176 ? 0.177 11.239 2.411 1.00 87.00 176 ASN A N 1
ATOM 1415 C CA . ASN A 1 176 ? 0.955 12.461 2.552 1.00 87.00 176 ASN A CA 1
ATOM 1416 C C . ASN A 1 176 ? 1.979 12.341 3.699 1.00 87.00 176 ASN A C 1
ATOM 1418 O O . ASN A 1 176 ? 1.705 12.720 4.842 1.00 87.00 176 ASN A O 1
ATOM 1422 N N . ILE A 1 177 ? 3.140 11.738 3.406 1.00 89.31 177 ILE A N 1
ATOM 1423 C CA . ILE A 1 177 ? 4.195 11.482 4.401 1.00 89.31 177 ILE A CA 1
ATOM 1424 C C . ILE A 1 177 ? 5.252 12.588 4.369 1.00 89.31 177 ILE A C 1
ATOM 1426 O O . ILE A 1 177 ? 5.927 12.761 3.360 1.00 89.31 177 ILE A O 1
ATOM 1430 N N . LEU A 1 178 ? 5.446 13.313 5.466 1.00 89.50 178 LEU A N 1
ATOM 1431 C CA . LEU A 1 178 ? 6.465 14.357 5.566 1.00 89.50 178 LEU A CA 1
ATOM 1432 C C . LEU A 1 178 ? 7.826 13.788 5.950 1.00 89.50 178 LEU A C 1
ATOM 1434 O O . LEU A 1 178 ? 7.941 13.033 6.920 1.00 89.50 178 LEU A O 1
ATOM 1438 N N . ALA A 1 179 ? 8.859 14.229 5.234 1.00 88.56 179 ALA A N 1
ATOM 1439 C CA . ALA A 1 179 ? 10.238 14.035 5.649 1.00 88.56 179 ALA A CA 1
ATOM 1440 C C . ALA A 1 179 ? 10.545 14.812 6.930 1.00 88.56 179 ALA A C 1
ATOM 1442 O O . ALA A 1 179 ? 10.132 15.959 7.102 1.00 88.56 179 ALA A O 1
ATOM 1443 N N . GLU A 1 180 ? 11.337 14.202 7.801 1.00 89.31 180 GLU A N 1
ATOM 1444 C CA . GLU A 1 180 ? 11.854 14.827 9.009 1.00 89.31 180 GLU A CA 1
ATOM 1445 C C . GLU A 1 180 ? 13.383 14.953 8.886 1.00 89.31 180 GLU A C 1
ATOM 1447 O O . GLU A 1 180 ? 14.079 13.940 8.811 1.00 89.31 180 GLU A O 1
ATOM 1452 N N . PRO A 1 181 ? 13.948 16.177 8.881 1.00 82.69 181 PRO A N 1
ATOM 1453 C CA . PRO A 1 181 ? 15.363 16.398 8.560 1.00 82.69 181 PRO A CA 1
ATOM 1454 C C . PRO A 1 181 ? 16.340 15.736 9.544 1.00 82.69 181 PRO A C 1
ATOM 1456 O O . PRO A 1 181 ? 17.469 15.435 9.174 1.00 82.69 181 PRO A O 1
ATOM 1459 N N . ASN A 1 182 ? 15.902 15.475 10.779 1.00 84.12 182 ASN A N 1
ATOM 1460 C CA . ASN A 1 182 ? 16.698 14.829 11.828 1.00 84.12 182 ASN A CA 1
ATOM 1461 C C . ASN A 1 182 ? 16.193 13.416 12.166 1.00 84.12 182 ASN A C 1
ATOM 1463 O O . ASN A 1 182 ? 16.432 12.913 13.265 1.00 84.12 182 ASN A O 1
ATOM 1467 N N . PHE A 1 183 ? 15.451 12.785 11.254 1.00 83.88 183 PHE A N 1
ATOM 1468 C CA . PHE A 1 183 ? 14.943 11.437 11.462 1.00 83.88 183 PHE A CA 1
ATOM 1469 C C . PHE A 1 183 ? 16.089 10.419 11.470 1.00 83.88 183 PHE A C 1
ATOM 1471 O O . PHE A 1 183 ? 16.779 10.237 10.471 1.00 83.88 183 PHE A O 1
ATOM 1478 N N . SER A 1 184 ? 16.293 9.745 12.604 1.00 84.69 184 SER A N 1
ATOM 1479 C CA . SER A 1 184 ? 17.456 8.874 12.834 1.00 84.69 184 SER A CA 1
ATOM 1480 C C . SER A 1 184 ? 17.094 7.507 13.418 1.00 84.69 184 SER A C 1
ATOM 1482 O O . SER A 1 184 ? 17.822 6.945 14.236 1.00 84.69 184 SER A O 1
ATOM 1484 N N . PHE A 1 185 ? 15.967 6.933 12.998 1.00 86.06 185 PHE A N 1
ATOM 1485 C CA . PHE A 1 185 ? 15.618 5.575 13.409 1.00 86.06 185 PHE A CA 1
ATOM 1486 C C . PHE A 1 185 ? 16.230 4.522 12.485 1.00 86.06 185 PHE A C 1
ATOM 1488 O O . PHE A 1 185 ? 16.288 4.688 11.267 1.00 86.06 185 PHE A O 1
ATOM 1495 N N . ALA A 1 186 ? 16.653 3.401 13.073 1.00 92.06 186 ALA A N 1
ATOM 1496 C CA . ALA A 1 186 ? 17.090 2.240 12.310 1.00 92.06 186 ALA A CA 1
ATOM 1497 C C . ALA A 1 186 ? 15.898 1.643 11.535 1.00 92.06 186 ALA A C 1
ATOM 1499 O O . ALA A 1 186 ? 14.853 1.420 12.150 1.00 92.06 186 ALA A O 1
ATOM 1500 N N . PRO A 1 187 ? 16.037 1.323 10.234 1.00 93.75 187 PRO A N 1
ATOM 1501 C CA . PRO A 1 187 ? 14.950 0.735 9.456 1.00 93.75 187 PRO A CA 1
ATOM 1502 C C . PRO A 1 187 ? 14.403 -0.565 10.072 1.00 93.75 187 PRO A C 1
ATOM 1504 O O . PRO A 1 187 ? 15.138 -1.359 10.670 1.00 93.75 187 PRO A O 1
ATOM 1507 N N . LEU A 1 188 ? 13.109 -0.814 9.892 1.00 94.56 188 LEU A N 1
ATOM 1508 C CA . LEU A 1 188 ? 12.356 -1.927 10.471 1.00 94.56 188 LEU A CA 1
ATOM 1509 C C . LEU A 1 188 ? 12.381 -3.160 9.567 1.00 94.56 188 LEU A C 1
ATOM 1511 O O . LEU A 1 188 ? 12.231 -3.051 8.354 1.00 94.56 188 LEU A O 1
ATOM 1515 N N . SER A 1 189 ? 12.546 -4.354 10.148 1.00 94.06 189 SER A N 1
ATOM 1516 C CA . SER A 1 189 ? 12.387 -5.608 9.394 1.00 94.06 189 SER A CA 1
ATOM 1517 C C . SER A 1 189 ? 10.931 -6.051 9.457 1.00 94.06 189 SER A C 1
ATOM 1519 O O . SER A 1 189 ? 10.489 -6.574 10.479 1.00 94.06 189 SER A O 1
ATOM 1521 N N . LEU A 1 190 ? 10.205 -5.856 8.359 1.00 93.94 190 LEU A N 1
ATOM 1522 C CA . LEU A 1 190 ? 8.851 -6.377 8.174 1.00 93.94 190 LEU A CA 1
ATOM 1523 C C . LEU A 1 190 ? 8.947 -7.772 7.546 1.00 93.94 190 LEU A C 1
ATOM 1525 O O . LEU A 1 190 ? 8.823 -7.935 6.336 1.00 93.94 190 LEU A O 1
ATOM 1529 N N . LYS A 1 191 ? 9.261 -8.782 8.366 1.00 93.88 191 LYS A N 1
ATOM 1530 C CA . LYS A 1 191 ? 9.571 -10.143 7.882 1.00 93.88 191 LYS A CA 1
ATOM 1531 C C . LYS A 1 191 ? 8.421 -10.803 7.127 1.00 93.88 191 LYS A C 1
ATOM 1533 O O . LYS A 1 191 ? 8.687 -11.587 6.231 1.00 93.88 191 LYS A O 1
ATOM 1538 N N . HIS A 1 192 ? 7.189 -10.474 7.504 1.00 95.12 192 HIS A N 1
ATOM 1539 C CA . HIS A 1 192 ? 5.969 -11.065 6.960 1.00 95.12 192 HIS A CA 1
ATOM 1540 C C . HIS A 1 192 ? 5.372 -10.264 5.804 1.00 95.12 192 HIS A C 1
ATOM 1542 O O . HIS A 1 192 ? 4.275 -10.590 5.365 1.00 95.12 192 HIS A O 1
ATOM 1548 N N . LEU A 1 193 ? 6.050 -9.207 5.342 1.00 95.94 193 LEU A N 1
ATOM 1549 C CA . LEU A 1 193 ? 5.549 -8.368 4.263 1.00 95.94 193 LEU A CA 1
ATOM 1550 C C . LEU A 1 193 ? 5.424 -9.204 2.984 1.00 95.94 193 LEU A C 1
ATOM 1552 O O . LEU A 1 193 ? 6.401 -9.771 2.513 1.00 95.94 193 LEU A O 1
ATOM 1556 N N . GLU A 1 194 ? 4.220 -9.256 2.429 1.00 95.56 194 GLU A N 1
ATOM 1557 C CA . GLU A 1 194 ? 3.856 -9.975 1.205 1.00 95.56 194 GLU A CA 1
ATOM 1558 C C . GLU A 1 194 ? 3.546 -8.999 0.072 1.00 95.56 194 GLU A C 1
ATOM 1560 O O . GLU A 1 194 ? 3.884 -9.260 -1.086 1.00 95.56 194 GLU A O 1
ATOM 1565 N N . THR A 1 195 ? 2.933 -7.858 0.401 1.00 94.94 195 THR A N 1
ATOM 1566 C CA . THR A 1 195 ? 2.562 -6.823 -0.562 1.00 94.94 195 THR A CA 1
ATOM 1567 C C . THR A 1 195 ? 2.916 -5.427 -0.058 1.00 94.94 195 THR A C 1
ATOM 1569 O O . THR A 1 195 ? 2.613 -5.043 1.076 1.00 94.94 195 THR A O 1
ATOM 1572 N N . LEU A 1 196 ? 3.553 -4.648 -0.932 1.00 95.75 196 LEU A N 1
ATOM 1573 C CA . LEU A 1 196 ? 3.842 -3.233 -0.732 1.00 95.75 196 LEU A CA 1
ATOM 1574 C C . LEU A 1 196 ? 3.334 -2.440 -1.933 1.00 95.75 196 LEU A C 1
ATOM 1576 O O . LEU A 1 196 ? 3.842 -2.615 -3.034 1.00 95.75 196 LEU A O 1
ATOM 1580 N N . SER A 1 197 ? 2.375 -1.544 -1.738 1.00 94.62 197 SER A N 1
ATOM 1581 C CA . SER A 1 197 ? 1.884 -0.674 -2.812 1.00 94.62 197 SER A CA 1
ATOM 1582 C C . SER A 1 197 ? 2.106 0.783 -2.448 1.00 94.62 197 SER A C 1
ATOM 1584 O O . SER A 1 197 ? 1.678 1.227 -1.386 1.00 94.62 197 SER A O 1
ATOM 1586 N N . ILE A 1 198 ? 2.753 1.537 -3.330 1.00 92.75 198 ILE A N 1
ATOM 1587 C CA . ILE A 1 198 ? 2.966 2.975 -3.170 1.00 92.75 198 ILE A CA 1
ATOM 1588 C C . ILE A 1 198 ? 2.446 3.677 -4.420 1.00 92.75 198 ILE A C 1
ATOM 1590 O O . ILE A 1 198 ? 2.869 3.360 -5.529 1.00 92.75 198 ILE A O 1
ATOM 1594 N N . ARG A 1 199 ? 1.553 4.652 -4.241 1.00 89.69 199 ARG A N 1
ATOM 1595 C CA . ARG A 1 199 ? 1.113 5.557 -5.311 1.00 89.69 199 ARG A CA 1
ATOM 1596 C C . ARG A 1 199 ? 1.464 6.979 -4.922 1.00 89.69 199 ARG A C 1
ATOM 1598 O O . ARG A 1 199 ? 1.012 7.461 -3.889 1.00 89.69 199 ARG A O 1
ATOM 1605 N N . VAL A 1 200 ? 2.238 7.643 -5.766 1.00 86.00 200 VAL A N 1
ATOM 1606 C CA . VAL A 1 200 ? 2.594 9.053 -5.618 1.00 86.00 200 VAL A CA 1
ATOM 1607 C C . VAL A 1 200 ? 1.603 9.893 -6.418 1.00 86.00 200 VAL A C 1
ATOM 1609 O O . VAL A 1 200 ? 1.472 9.716 -7.635 1.00 86.00 200 VAL A O 1
ATOM 1612 N N . ASN A 1 201 ? 0.922 10.810 -5.730 1.00 80.06 201 ASN A N 1
ATOM 1613 C CA . ASN A 1 201 ? 0.005 11.775 -6.329 1.00 80.06 201 ASN A CA 1
ATOM 1614 C C . ASN A 1 201 ? 0.678 13.153 -6.428 1.00 80.06 201 ASN A C 1
ATOM 1616 O O . ASN A 1 201 ? 1.446 13.554 -5.556 1.00 80.06 201 ASN A O 1
ATOM 1620 N N . GLN A 1 202 ? 0.370 13.895 -7.490 1.00 75.19 202 GLN A N 1
ATOM 1621 C CA . GLN A 1 202 ? 0.830 15.271 -7.661 1.00 75.19 202 GLN A CA 1
ATOM 1622 C C . GLN A 1 202 ? 0.185 16.212 -6.627 1.00 75.19 202 GLN A C 1
ATOM 1624 O O . GLN A 1 202 ? -0.987 16.057 -6.290 1.00 75.19 202 GLN A O 1
ATOM 1629 N N . GLY A 1 203 ? 0.930 17.231 -6.186 1.00 71.31 203 GLY A N 1
ATOM 1630 C CA . GLY A 1 203 ? 0.398 18.334 -5.374 1.00 71.31 203 GLY A CA 1
ATOM 1631 C C . GLY A 1 203 ? 0.349 18.069 -3.868 1.00 71.31 203 GLY A C 1
ATOM 1632 O O . GLY A 1 203 ? -0.163 18.902 -3.128 1.00 71.31 203 GLY A O 1
ATOM 1633 N N . GLN A 1 204 ? 0.888 16.938 -3.407 1.00 72.38 204 GLN A N 1
ATOM 1634 C CA . GLN A 1 204 ? 1.037 16.646 -1.982 1.00 72.38 204 GLN A CA 1
ATOM 1635 C C . GLN A 1 204 ? 2.324 17.273 -1.433 1.00 72.38 204 GLN A C 1
ATOM 1637 O O . GLN A 1 204 ? 3.338 17.332 -2.127 1.00 72.38 204 GLN A O 1
ATOM 1642 N N . VAL A 1 205 ? 2.269 17.756 -0.189 1.00 76.19 205 VAL A N 1
ATOM 1643 C CA . VAL A 1 205 ? 3.424 18.366 0.500 1.00 76.19 205 VAL A CA 1
ATOM 1644 C C . VAL A 1 205 ? 4.464 17.300 0.860 1.00 76.19 205 VAL A C 1
ATOM 1646 O O . VAL A 1 205 ? 5.666 17.521 0.754 1.00 76.19 205 VAL A O 1
ATOM 1649 N N . GLY A 1 206 ? 3.992 16.136 1.288 1.00 82.19 206 GLY A N 1
ATOM 1650 C CA . GLY A 1 206 ? 4.757 14.939 1.590 1.00 82.19 206 GLY A CA 1
ATOM 1651 C C . GLY A 1 206 ? 4.683 13.897 0.479 1.00 82.19 206 GLY A C 1
ATOM 1652 O O . GLY A 1 206 ? 3.925 14.018 -0.483 1.00 82.19 206 GLY A O 1
ATOM 1653 N N . ASN A 1 207 ? 5.487 12.844 0.617 1.00 87.88 207 ASN A N 1
ATOM 1654 C CA . ASN A 1 207 ? 5.627 11.803 -0.388 1.00 87.88 207 ASN A CA 1
ATOM 1655 C C . ASN A 1 207 ? 5.655 10.401 0.245 1.00 87.88 207 ASN A C 1
ATOM 1657 O O . ASN A 1 207 ? 6.504 10.135 1.103 1.00 87.88 207 ASN A O 1
ATOM 1661 N N . PRO A 1 208 ? 4.804 9.456 -0.198 1.00 89.12 208 PRO A N 1
ATOM 1662 C CA . PRO A 1 208 ? 4.755 8.125 0.398 1.00 89.12 208 PRO A CA 1
ATOM 1663 C C . PRO A 1 208 ? 6.053 7.318 0.215 1.00 89.12 208 PRO A C 1
ATOM 1665 O O . PRO A 1 208 ? 6.289 6.356 0.944 1.00 89.12 208 PRO A O 1
ATOM 1668 N N . VAL A 1 209 ? 6.942 7.734 -0.694 1.00 91.44 209 VAL A N 1
ATOM 1669 C CA . VAL A 1 209 ? 8.279 7.149 -0.887 1.00 91.44 209 VAL A CA 1
ATOM 1670 C C . VAL A 1 209 ? 9.145 7.217 0.367 1.00 91.44 209 VAL A C 1
ATOM 1672 O O . VAL A 1 209 ? 9.958 6.318 0.583 1.00 91.44 209 VAL A O 1
ATOM 1675 N N . TYR A 1 210 ? 8.947 8.204 1.244 1.00 92.56 210 TYR A N 1
ATOM 1676 C CA . TYR A 1 210 ? 9.691 8.281 2.504 1.00 92.56 210 TYR A CA 1
ATOM 1677 C C . TYR A 1 210 ? 9.472 7.067 3.415 1.00 92.56 210 TYR A C 1
ATOM 1679 O O . TYR A 1 210 ? 10.323 6.792 4.261 1.00 92.56 210 TYR A O 1
ATOM 1687 N N . ALA A 1 211 ? 8.389 6.305 3.222 1.00 93.50 211 ALA A N 1
ATOM 1688 C CA . ALA A 1 211 ? 8.168 5.044 3.922 1.00 93.50 211 ALA A CA 1
ATOM 1689 C C . ALA A 1 211 ? 9.212 3.972 3.574 1.00 93.50 211 ALA A C 1
ATOM 1691 O O . ALA A 1 211 ? 9.534 3.144 4.421 1.00 93.50 211 ALA A O 1
ATOM 1692 N N . LEU A 1 212 ? 9.777 3.988 2.361 1.00 93.94 212 LEU A N 1
ATOM 1693 C CA . LEU A 1 212 ? 10.775 3.000 1.937 1.00 93.94 212 LEU A CA 1
ATOM 1694 C C . LEU A 1 212 ? 12.061 3.090 2.760 1.00 93.94 212 LEU A C 1
ATOM 1696 O O . LEU A 1 212 ? 12.654 2.064 3.078 1.00 93.94 212 LEU A O 1
ATOM 1700 N N . ALA A 1 213 ? 12.450 4.296 3.183 1.00 92.31 213 ALA A N 1
ATOM 1701 C CA . ALA A 1 213 ? 13.596 4.495 4.070 1.00 92.31 213 ALA A CA 1
ATOM 1702 C C . ALA A 1 213 ? 13.380 3.887 5.471 1.00 92.31 213 ALA A C 1
ATOM 1704 O O . ALA A 1 213 ? 14.340 3.645 6.199 1.00 92.31 213 ALA A O 1
ATOM 1705 N N . LEU A 1 214 ? 12.126 3.619 5.856 1.00 93.69 214 LEU A N 1
ATOM 1706 C CA . LEU A 1 214 ? 11.773 3.040 7.153 1.00 93.69 214 LEU A CA 1
ATOM 1707 C C . LEU A 1 214 ? 11.828 1.512 7.156 1.00 93.69 214 LEU A C 1
ATOM 1709 O O . LEU A 1 214 ? 11.715 0.911 8.222 1.00 93.69 214 LEU A O 1
ATOM 1713 N N . ILE A 1 215 ? 11.966 0.875 5.993 1.00 94.06 215 ILE A N 1
ATOM 1714 C CA . ILE A 1 215 ? 11.831 -0.572 5.832 1.00 94.06 215 ILE A CA 1
ATOM 1715 C C . ILE A 1 215 ? 13.178 -1.142 5.385 1.00 94.06 215 ILE A C 1
ATOM 1717 O O . ILE A 1 215 ? 13.726 -0.752 4.359 1.00 94.06 215 ILE A O 1
ATOM 1721 N N . LYS A 1 216 ? 13.709 -2.109 6.138 1.00 92.12 216 LYS A N 1
ATOM 1722 C CA . LYS A 1 216 ? 14.821 -2.959 5.686 1.00 92.12 216 LYS A CA 1
ATOM 1723 C C . LYS A 1 216 ? 14.317 -4.299 5.176 1.00 92.12 216 LYS A C 1
ATOM 1725 O O . LYS A 1 216 ? 13.224 -4.754 5.509 1.00 92.12 216 LYS A O 1
ATOM 1730 N N . ARG A 1 217 ? 15.205 -4.967 4.443 1.00 85.06 217 ARG A N 1
ATOM 1731 C CA . ARG A 1 217 ? 15.068 -6.340 3.959 1.00 85.06 217 ARG A CA 1
ATOM 1732 C C . ARG A 1 217 ? 14.475 -7.289 5.016 1.00 85.06 217 ARG A C 1
ATOM 1734 O O . ARG A 1 217 ? 14.965 -7.366 6.148 1.00 85.06 217 ARG A O 1
ATOM 1741 N N . GLY A 1 218 ? 13.431 -8.017 4.623 1.00 86.31 218 GLY A N 1
ATOM 1742 C CA . GLY A 1 218 ? 12.897 -9.174 5.348 1.00 86.31 218 GLY A CA 1
ATOM 1743 C C . GLY A 1 218 ? 13.629 -10.474 4.992 1.00 86.31 218 GLY A C 1
ATOM 1744 O O . GLY A 1 218 ? 14.616 -10.461 4.259 1.00 86.31 218 GLY A O 1
ATOM 1745 N N . SER A 1 219 ? 13.159 -11.611 5.506 1.00 87.50 219 SER A N 1
ATOM 1746 C CA . SER A 1 219 ? 13.590 -12.934 5.022 1.00 87.50 219 SER A CA 1
ATOM 1747 C C . SER A 1 219 ? 12.841 -13.339 3.757 1.00 87.50 219 SER A C 1
ATOM 1749 O O . SER A 1 219 ? 13.430 -13.943 2.864 1.00 87.50 219 SE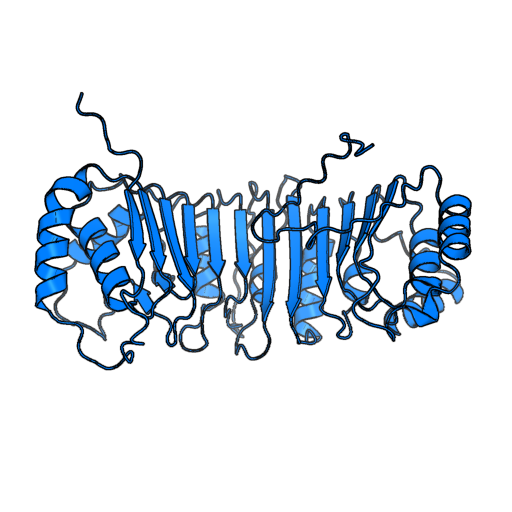R A O 1
ATOM 1751 N N . ASP A 1 220 ? 11.571 -12.955 3.672 1.00 91.94 220 ASP A N 1
ATOM 1752 C CA . ASP A 1 220 ? 10.642 -13.495 2.690 1.00 91.94 220 ASP A CA 1
ATOM 1753 C C . ASP A 1 220 ?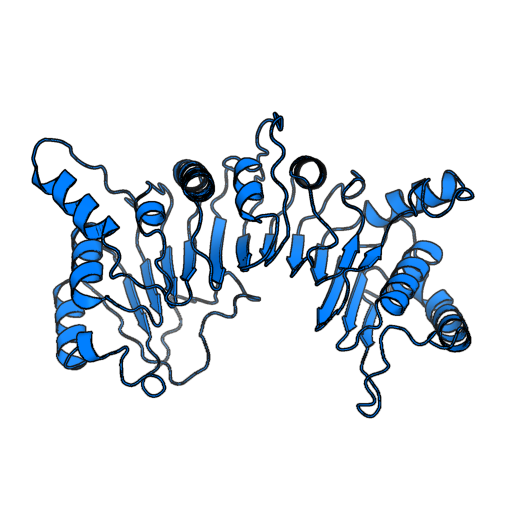 10.602 -12.598 1.449 1.00 91.94 220 ASP A C 1
ATOM 1755 O O . ASP A 1 220 ? 10.922 -11.403 1.501 1.00 91.94 220 ASP A O 1
ATOM 1759 N N . SER A 1 221 ? 10.274 -13.198 0.307 1.00 92.31 221 SER A N 1
ATOM 1760 C CA . SER A 1 221 ? 10.098 -12.470 -0.945 1.00 92.31 221 SER A CA 1
ATOM 1761 C C . SER A 1 221 ? 8.698 -11.883 -1.045 1.00 92.31 221 SER A C 1
ATOM 1763 O O . SER A 1 221 ? 7.738 -12.564 -0.689 1.00 92.31 221 SER A O 1
ATOM 1765 N N . PHE A 1 222 ? 8.567 -10.682 -1.603 1.00 94.12 222 PHE A N 1
ATOM 1766 C CA . PHE A 1 222 ? 7.288 -9.971 -1.645 1.00 94.12 222 PHE A CA 1
ATOM 1767 C C . PHE A 1 222 ? 7.021 -9.298 -2.992 1.00 94.12 222 PHE A C 1
ATOM 1769 O O . PHE A 1 222 ? 7.912 -9.175 -3.839 1.00 94.12 222 PHE A O 1
ATOM 1776 N N . SER A 1 223 ? 5.773 -8.878 -3.192 1.00 94.50 223 SER A N 1
ATOM 1777 C CA . SER A 1 223 ? 5.328 -8.153 -4.383 1.00 94.50 223 SER A CA 1
ATOM 1778 C C . SER A 1 223 ? 5.260 -6.657 -4.096 1.00 94.50 223 SER A C 1
ATOM 1780 O O . SER A 1 223 ? 4.709 -6.239 -3.077 1.00 94.50 223 SER A O 1
ATOM 1782 N N . MET A 1 224 ? 5.781 -5.841 -5.007 1.00 94.00 224 MET A N 1
ATOM 1783 C CA . MET A 1 224 ? 5.772 -4.388 -4.900 1.00 94.00 224 MET A CA 1
ATOM 1784 C C . MET A 1 224 ? 5.056 -3.751 -6.090 1.00 94.00 224 MET A C 1
ATOM 1786 O O . MET A 1 224 ? 5.405 -4.018 -7.236 1.00 94.00 224 MET A O 1
ATOM 1790 N N . GLY A 1 225 ? 4.087 -2.884 -5.812 1.00 91.50 225 GLY A N 1
ATOM 1791 C CA . GLY A 1 225 ? 3.450 -2.000 -6.781 1.00 91.50 225 GLY A CA 1
ATOM 1792 C C . GLY A 1 225 ? 3.907 -0.559 -6.565 1.00 91.50 225 GLY A C 1
ATOM 1793 O O . GLY A 1 225 ? 3.879 -0.055 -5.443 1.00 91.50 225 GLY A O 1
ATOM 1794 N N . PHE A 1 226 ? 4.317 0.115 -7.632 1.00 89.38 226 PHE A N 1
ATOM 1795 C CA . PHE A 1 226 ? 4.747 1.505 -7.619 1.00 89.38 226 PHE A CA 1
ATOM 1796 C C . PHE A 1 226 ? 4.049 2.310 -8.723 1.00 89.38 226 PHE A C 1
ATOM 1798 O O . PHE A 1 226 ? 4.247 2.042 -9.907 1.00 89.38 226 PHE A O 1
ATOM 1805 N N . GLU A 1 227 ? 3.224 3.291 -8.355 1.00 87.31 227 GLU A N 1
ATOM 1806 C CA . GLU A 1 227 ? 2.476 4.125 -9.303 1.00 87.31 227 GLU A CA 1
ATOM 1807 C C . GLU A 1 227 ? 2.841 5.611 -9.187 1.00 87.31 227 GLU A C 1
ATOM 1809 O O . GLU A 1 227 ? 2.894 6.168 -8.091 1.00 87.31 227 GLU A O 1
ATOM 1814 N N . PHE A 1 228 ? 3.004 6.277 -10.332 1.00 80.50 228 PHE A N 1
ATOM 1815 C CA . PHE A 1 228 ? 3.187 7.726 -10.427 1.00 80.50 228 PHE A CA 1
ATOM 1816 C C . PHE A 1 228 ? 2.078 8.358 -11.245 1.00 80.50 228 PHE A C 1
ATOM 1818 O O . PHE A 1 228 ? 1.927 8.091 -12.445 1.00 80.50 228 PHE A O 1
ATOM 1825 N N . ARG A 1 229 ? 1.338 9.265 -10.612 1.00 76.06 229 ARG A N 1
ATOM 1826 C CA . ARG A 1 229 ? 0.348 10.093 -11.289 1.00 76.06 229 ARG A CA 1
ATOM 1827 C C . ARG A 1 229 ? 0.859 11.517 -11.391 1.00 76.06 229 ARG A C 1
ATOM 1829 O O . ARG A 1 229 ? 0.954 12.224 -10.395 1.00 76.06 229 ARG A O 1
ATOM 1836 N N . ARG A 1 230 ? 1.122 11.951 -12.624 1.00 67.50 230 ARG A N 1
ATOM 1837 C CA . ARG A 1 230 ? 1.325 13.368 -12.960 1.00 67.50 230 ARG A CA 1
ATOM 1838 C C . ARG A 1 230 ? 2.510 14.072 -12.280 1.00 67.50 230 ARG A C 1
ATOM 1840 O O . ARG A 1 230 ? 2.535 15.295 -12.225 1.00 67.50 230 ARG A O 1
ATOM 1847 N N . MET A 1 231 ? 3.506 13.327 -11.797 1.00 67.06 231 MET A N 1
ATOM 1848 C CA . MET A 1 231 ? 4.641 13.886 -11.056 1.00 67.06 231 MET A CA 1
ATOM 1849 C C . MET A 1 231 ? 5.965 13.245 -11.480 1.00 67.06 231 MET A C 1
ATOM 1851 O O . MET A 1 231 ? 6.041 12.028 -11.645 1.00 67.06 231 MET A O 1
ATOM 1855 N N . HIS A 1 232 ? 7.008 14.065 -11.613 1.00 68.00 232 HIS A N 1
ATOM 1856 C CA . HIS A 1 232 ? 8.389 13.592 -11.662 1.00 68.00 232 HIS A CA 1
ATOM 1857 C C . HIS A 1 232 ? 8.894 13.382 -10.233 1.00 68.00 232 HIS A C 1
ATOM 1859 O O . HIS A 1 232 ? 8.738 14.265 -9.391 1.00 68.00 232 HIS A O 1
ATOM 1865 N N . LEU A 1 233 ? 9.504 12.228 -9.952 1.00 72.69 233 LEU A N 1
ATOM 1866 C CA . LEU A 1 233 ? 10.218 12.049 -8.690 1.00 72.69 233 LEU A CA 1
ATOM 1867 C C . LEU A 1 233 ? 11.483 12.904 -8.682 1.00 72.69 233 LEU A C 1
ATOM 1869 O O . LEU A 1 233 ? 12.317 12.800 -9.582 1.00 72.69 233 LEU A O 1
ATOM 1873 N N . GLU A 1 234 ? 11.654 13.679 -7.620 1.00 79.38 234 GLU A N 1
ATOM 1874 C CA . GLU A 1 234 ? 12.896 14.397 -7.349 1.00 79.38 234 GLU A CA 1
ATOM 1875 C C . GLU A 1 234 ? 14.058 13.418 -7.093 1.00 79.38 234 GLU A C 1
ATOM 1877 O O . GLU A 1 234 ? 13.858 12.315 -6.574 1.00 79.38 234 GLU A O 1
ATOM 1882 N N . GLU A 1 235 ? 15.292 13.825 -7.414 1.00 79.75 235 GLU A N 1
ATOM 1883 C CA . GLU A 1 235 ? 16.509 13.005 -7.237 1.00 79.75 235 GLU A CA 1
ATOM 1884 C C . GLU A 1 235 ? 16.658 12.354 -5.847 1.00 79.75 235 GLU A C 1
ATOM 1886 O O . GLU A 1 235 ? 17.020 11.172 -5.776 1.00 79.75 235 GLU A O 1
ATOM 1891 N N . PRO A 1 236 ? 16.361 13.047 -4.726 1.00 83.19 236 PRO A N 1
ATOM 1892 C CA . PRO A 1 236 ? 16.464 12.425 -3.408 1.00 83.19 236 PRO A CA 1
ATOM 1893 C C . PRO A 1 236 ? 15.488 11.254 -3.238 1.00 83.19 236 PRO A C 1
ATOM 1895 O O . PRO A 1 236 ? 15.840 10.230 -2.656 1.00 83.19 236 PRO A O 1
ATOM 1898 N N . LEU A 1 237 ? 14.277 11.369 -3.790 1.00 85.38 237 LEU A N 1
ATOM 1899 C CA . LEU A 1 237 ? 13.261 10.317 -3.728 1.00 85.38 237 LEU A CA 1
ATOM 1900 C C . LEU A 1 237 ? 13.635 9.131 -4.613 1.00 85.38 237 LEU A C 1
ATOM 1902 O O . LEU A 1 237 ? 13.493 7.985 -4.194 1.00 85.38 237 LEU A O 1
ATOM 1906 N N . VAL A 1 238 ? 14.171 9.400 -5.806 1.00 85.00 238 VAL A N 1
ATOM 1907 C CA . VAL A 1 238 ? 14.745 8.369 -6.681 1.00 85.00 238 VAL A CA 1
ATOM 1908 C C . VAL A 1 238 ? 15.804 7.568 -5.925 1.00 85.00 238 VAL A C 1
ATOM 1910 O O . VAL A 1 238 ? 15.735 6.340 -5.902 1.00 85.00 238 VAL A O 1
ATOM 1913 N N . SER A 1 239 ? 16.726 8.252 -5.245 1.00 87.38 239 SER A N 1
ATOM 1914 C CA . SER A 1 239 ? 17.804 7.615 -4.481 1.00 87.38 239 SER A CA 1
ATOM 1915 C C . SER A 1 239 ? 17.270 6.706 -3.369 1.00 87.38 239 SER A C 1
ATOM 1917 O O . SER A 1 239 ? 17.777 5.600 -3.191 1.00 87.38 239 SER A O 1
ATOM 1919 N N . ILE A 1 240 ? 16.216 7.127 -2.658 1.00 90.44 240 ILE A N 1
ATOM 1920 C CA . ILE A 1 240 ? 15.558 6.305 -1.628 1.00 90.44 240 ILE A CA 1
ATOM 1921 C C . ILE A 1 240 ? 15.006 5.013 -2.235 1.00 90.44 240 ILE A C 1
ATOM 1923 O O . ILE A 1 240 ? 15.224 3.931 -1.688 1.00 90.44 240 ILE A O 1
ATOM 1927 N N . VAL A 1 241 ? 14.313 5.100 -3.374 1.00 90.31 241 VAL A N 1
ATOM 1928 C CA . VAL A 1 241 ? 13.736 3.906 -4.004 1.00 90.31 241 VAL A CA 1
ATOM 1929 C C . VAL A 1 241 ? 14.835 2.974 -4.509 1.00 90.31 241 VAL A C 1
ATOM 1931 O O . VAL A 1 241 ? 14.753 1.770 -4.284 1.00 90.31 241 VAL A O 1
ATOM 1934 N N . GLN A 1 242 ? 15.886 3.507 -5.138 1.00 89.25 242 GLN A N 1
ATOM 1935 C CA . GLN A 1 242 ? 17.025 2.705 -5.594 1.00 89.25 242 GLN A CA 1
ATOM 1936 C C . GLN A 1 242 ? 17.698 1.981 -4.419 1.00 89.25 242 GLN A C 1
ATOM 1938 O O . GLN A 1 242 ? 17.880 0.766 -4.456 1.00 89.25 242 GLN A O 1
ATOM 1943 N N . GLN A 1 243 ? 18.001 2.694 -3.332 1.00 90.44 243 GLN A N 1
ATOM 1944 C CA . GLN A 1 243 ? 18.591 2.088 -2.136 1.00 90.44 243 GLN A CA 1
ATOM 1945 C C . GLN A 1 243 ? 17.701 0.994 -1.542 1.00 90.44 243 GLN A C 1
ATOM 1947 O O . GLN A 1 243 ? 18.210 -0.054 -1.143 1.00 90.44 243 GLN A O 1
ATOM 1952 N N . PHE A 1 244 ? 16.384 1.204 -1.507 1.00 93.06 244 PHE A N 1
ATOM 1953 C CA . PHE A 1 244 ? 15.443 0.189 -1.049 1.00 93.06 244 PHE A CA 1
ATOM 1954 C C . PHE A 1 244 ? 15.467 -1.051 -1.951 1.00 93.06 244 PHE A C 1
ATOM 1956 O O . PHE A 1 244 ? 15.680 -2.161 -1.463 1.00 93.06 244 PHE A O 1
ATOM 1963 N N . LEU A 1 245 ? 15.301 -0.868 -3.265 1.00 92.38 245 LEU A N 1
ATOM 1964 C CA . LEU A 1 245 ? 15.244 -1.959 -4.239 1.00 92.38 245 LEU A CA 1
ATOM 1965 C C . LEU A 1 245 ? 16.530 -2.797 -4.240 1.00 92.38 245 LEU A C 1
ATOM 1967 O O . LEU A 1 245 ? 16.433 -4.026 -4.189 1.00 92.38 245 LEU A O 1
ATOM 1971 N N . ALA A 1 246 ? 17.697 -2.142 -4.168 1.00 90.38 246 ALA A N 1
ATOM 1972 C CA . ALA A 1 246 ? 19.023 -2.769 -4.115 1.00 90.38 246 ALA A CA 1
ATOM 1973 C C . ALA A 1 246 ? 19.187 -3.799 -2.991 1.00 90.38 246 ALA A C 1
ATOM 1975 O O . ALA A 1 246 ? 19.920 -4.778 -3.129 1.00 90.38 246 ALA A O 1
ATOM 1976 N N . HIS A 1 247 ? 18.488 -3.591 -1.876 1.00 89.25 247 HIS A N 1
ATOM 1977 C CA . HIS A 1 247 ? 18.578 -4.447 -0.698 1.00 89.25 247 HIS A CA 1
ATOM 1978 C C . HIS A 1 247 ? 17.273 -5.195 -0.419 1.00 89.25 247 HIS A C 1
ATOM 1980 O O . HIS A 1 247 ? 17.139 -5.796 0.642 1.00 89.25 247 HIS A O 1
ATOM 1986 N N . SER A 1 248 ? 16.297 -5.162 -1.325 1.00 91.12 248 SER A N 1
ATOM 1987 C CA . SER A 1 248 ? 14.986 -5.779 -1.117 1.00 91.12 248 SER A CA 1
ATOM 1988 C C . SER A 1 248 ? 14.945 -7.253 -1.549 1.00 91.12 248 SER A C 1
ATOM 1990 O O . SER A 1 248 ? 15.793 -7.729 -2.301 1.00 91.12 248 SER A O 1
ATOM 1992 N N . ASN A 1 249 ? 13.921 -7.981 -1.091 1.00 93.00 249 ASN A N 1
ATOM 1993 C CA . ASN A 1 249 ? 13.536 -9.287 -1.646 1.00 93.00 249 ASN A CA 1
ATOM 1994 C C . ASN A 1 249 ? 12.311 -9.152 -2.566 1.00 93.00 249 ASN A C 1
ATOM 1996 O O . ASN A 1 249 ? 11.417 -10.000 -2.547 1.00 93.00 249 ASN A O 1
ATOM 2000 N N . VAL A 1 250 ? 12.213 -8.060 -3.327 1.00 94.56 250 VAL A N 1
ATOM 2001 C CA . VAL A 1 250 ? 11.109 -7.897 -4.278 1.00 94.56 250 VAL A CA 1
ATOM 2002 C C . VAL A 1 250 ? 11.220 -8.982 -5.346 1.00 94.56 250 VAL A C 1
ATOM 2004 O O . VAL A 1 250 ? 12.211 -9.041 -6.071 1.00 94.56 250 VAL A O 1
ATOM 2007 N N . LYS A 1 251 ? 10.196 -9.834 -5.436 1.00 94.25 251 LYS A N 1
ATOM 2008 C CA . LYS A 1 251 ? 10.082 -10.889 -6.451 1.00 94.25 251 LYS A CA 1
ATOM 2009 C C . LYS A 1 251 ? 9.267 -10.439 -7.653 1.00 94.25 251 LYS A C 1
ATOM 2011 O O . LYS A 1 251 ? 9.612 -10.780 -8.782 1.00 94.25 251 LYS A O 1
ATOM 2016 N N . LEU A 1 252 ? 8.211 -9.670 -7.409 1.00 93.12 252 LEU A N 1
ATOM 2017 C CA . LEU A 1 252 ? 7.391 -9.051 -8.442 1.00 93.12 252 LEU A CA 1
ATOM 2018 C C . LEU A 1 252 ? 7.422 -7.542 -8.242 1.00 93.12 252 LEU A C 1
ATOM 2020 O O . LEU A 1 252 ? 7.008 -7.064 -7.189 1.00 93.12 252 LEU A O 1
ATOM 2024 N N . LEU A 1 253 ? 7.890 -6.805 -9.244 1.00 92.62 253 LEU A N 1
ATOM 2025 C CA . LEU A 1 253 ? 7.819 -5.349 -9.280 1.00 92.62 253 LEU A CA 1
ATOM 2026 C C . LEU A 1 253 ? 6.850 -4.932 -10.379 1.00 92.62 253 LEU A C 1
ATOM 2028 O O . LEU A 1 253 ? 7.080 -5.218 -11.550 1.00 92.62 253 LEU A O 1
ATOM 2032 N N . HIS A 1 254 ? 5.788 -4.229 -10.011 1.00 90.62 254 HIS A N 1
ATOM 2033 C CA . HIS A 1 254 ? 4.877 -3.599 -10.952 1.00 90.62 254 HIS A CA 1
ATOM 2034 C C . HIS A 1 254 ? 5.027 -2.090 -10.887 1.00 90.62 254 HIS A C 1
ATOM 2036 O O . HIS A 1 254 ? 4.823 -1.481 -9.841 1.00 90.62 254 HIS A O 1
ATOM 2042 N N . VAL A 1 255 ? 5.373 -1.484 -12.014 1.00 88.25 255 VAL A N 1
ATOM 2043 C CA . VAL A 1 255 ? 5.506 -0.042 -12.155 1.00 88.25 255 VAL A CA 1
ATOM 2044 C C . VAL A 1 255 ? 4.442 0.485 -13.097 1.00 88.25 255 VAL A C 1
ATOM 2046 O O . VAL A 1 255 ? 4.329 0.026 -14.233 1.00 88.25 255 VAL A O 1
ATOM 2049 N N . ARG A 1 256 ? 3.707 1.502 -12.649 1.00 84.62 256 ARG A N 1
ATOM 2050 C CA . ARG A 1 256 ? 2.760 2.250 -13.472 1.00 84.62 256 ARG A CA 1
ATOM 2051 C C . ARG A 1 256 ? 3.123 3.725 -13.511 1.00 84.62 256 ARG A C 1
ATOM 2053 O O . ARG A 1 256 ? 3.130 4.392 -12.484 1.00 84.62 256 ARG A O 1
ATOM 2060 N N . GLY A 1 257 ? 3.383 4.264 -14.693 1.00 76.94 257 GLY A N 1
ATOM 2061 C CA . GLY A 1 257 ? 3.644 5.694 -14.869 1.00 76.94 257 GLY A CA 1
ATOM 2062 C C . GLY A 1 257 ? 2.730 6.241 -15.942 1.00 76.94 257 GLY A C 1
ATOM 2063 O O . GLY A 1 257 ? 2.719 5.698 -17.025 1.00 76.94 257 GLY A O 1
ATOM 2064 N N . TRP A 1 258 ? 1.956 7.292 -15.691 1.00 67.31 258 TRP A N 1
ATOM 2065 C CA . TRP A 1 258 ? 1.028 7.836 -16.692 1.00 67.31 258 TRP A CA 1
ATOM 2066 C C . TRP A 1 258 ? 1.735 8.764 -17.695 1.00 67.31 258 TRP A C 1
ATOM 2068 O O . TRP A 1 258 ? 1.456 9.962 -17.740 1.00 67.31 258 TRP A O 1
ATOM 2078 N N . ASN A 1 259 ? 2.627 8.208 -18.523 1.00 55.03 259 ASN A N 1
ATOM 2079 C CA . ASN A 1 259 ? 3.202 8.892 -19.691 1.00 55.03 259 ASN A CA 1
ATOM 2080 C C . ASN A 1 259 ? 4.033 10.166 -19.399 1.00 55.03 259 ASN A C 1
ATOM 2082 O O . ASN A 1 259 ? 4.164 11.039 -20.255 1.00 55.03 259 ASN A O 1
ATOM 2086 N N . ILE A 1 260 ? 4.577 10.287 -18.188 1.00 53.75 260 ILE A N 1
ATOM 2087 C CA . ILE A 1 260 ? 5.460 11.379 -17.753 1.00 53.75 260 ILE A CA 1
ATOM 2088 C C . ILE A 1 260 ? 6.797 10.751 -17.419 1.00 53.75 260 ILE A C 1
ATOM 2090 O O . ILE A 1 260 ? 6.783 9.701 -16.781 1.00 53.75 260 ILE A O 1
ATOM 2094 N N . GLY A 1 261 ? 7.893 11.371 -17.884 1.00 54.66 261 GLY A N 1
ATOM 2095 C CA . GLY A 1 261 ? 9.274 10.878 -17.798 1.00 54.66 261 GLY A CA 1
ATOM 2096 C C . GLY A 1 261 ? 9.502 10.038 -16.550 1.00 54.66 261 GLY A C 1
ATOM 2097 O O . GLY A 1 261 ? 9.704 10.569 -15.455 1.00 54.66 261 GLY A O 1
ATOM 2098 N N . PHE A 1 262 ? 9.351 8.727 -16.729 1.00 60.69 262 PHE A N 1
ATOM 2099 C CA . PHE A 1 262 ? 9.505 7.752 -15.672 1.00 60.69 262 PHE A CA 1
ATOM 2100 C C . PHE A 1 262 ? 11.003 7.676 -15.409 1.00 60.69 262 PHE A C 1
ATOM 2102 O O . PHE A 1 262 ? 11.734 7.513 -16.381 1.00 60.69 262 PHE A O 1
ATOM 2109 N N . PRO A 1 263 ? 11.484 7.796 -14.158 1.00 63.69 263 PRO A N 1
ATOM 2110 C CA . PRO A 1 263 ? 12.908 7.709 -13.868 1.00 63.69 263 PRO A CA 1
ATOM 2111 C C . PRO A 1 263 ? 13.382 6.274 -14.111 1.00 63.69 263 PRO A C 1
ATOM 2113 O O . PRO A 1 263 ? 13.554 5.498 -13.174 1.00 63.69 263 PRO A O 1
ATOM 2116 N N . PHE A 1 264 ? 13.607 5.909 -15.374 1.00 66.56 264 PHE A N 1
ATOM 2117 C CA . PHE A 1 264 ? 13.919 4.545 -15.792 1.00 66.56 264 PHE A CA 1
ATOM 2118 C C . PHE A 1 264 ? 15.193 4.029 -15.126 1.00 66.56 264 PHE A C 1
ATOM 2120 O O . PHE A 1 264 ? 15.305 2.853 -14.789 1.00 66.56 264 PHE A O 1
ATOM 2127 N N . ARG A 1 265 ? 16.104 4.949 -14.802 1.00 68.31 265 ARG A N 1
ATOM 2128 C CA . ARG A 1 265 ? 17.265 4.721 -13.933 1.00 68.31 265 ARG A CA 1
ATOM 2129 C C . ARG A 1 265 ? 16.956 4.028 -12.602 1.00 68.31 265 ARG A C 1
ATOM 2131 O O . ARG A 1 265 ? 17.840 3.396 -12.036 1.00 68.31 265 ARG A O 1
ATOM 2138 N N . MET A 1 266 ? 15.733 4.128 -12.085 1.00 72.56 266 MET A N 1
ATOM 2139 C CA . MET A 1 266 ? 15.323 3.384 -10.896 1.00 72.56 266 MET A CA 1
ATOM 2140 C C . MET A 1 266 ? 15.288 1.886 -11.160 1.00 72.56 266 MET A C 1
ATOM 2142 O O . MET A 1 266 ? 15.769 1.123 -10.327 1.00 72.56 266 MET A O 1
ATOM 2146 N N . LEU A 1 267 ? 14.782 1.479 -12.326 1.00 70.56 267 LEU A N 1
ATOM 2147 C CA . LEU A 1 267 ? 14.756 0.077 -12.728 1.00 70.56 267 LEU A CA 1
ATOM 2148 C C . LEU A 1 267 ? 16.172 -0.454 -12.937 1.00 70.56 267 LEU A C 1
ATOM 2150 O O . LEU A 1 267 ? 16.442 -1.576 -12.538 1.00 70.56 267 LEU A O 1
ATOM 2154 N N . LEU A 1 268 ? 17.099 0.358 -13.452 1.00 72.25 268 LEU A N 1
ATOM 2155 C CA . LEU A 1 268 ? 18.504 -0.034 -13.660 1.00 72.25 268 LEU A CA 1
ATOM 2156 C C . LEU A 1 268 ? 19.263 -0.394 -12.367 1.00 72.25 268 LEU A C 1
ATOM 2158 O O . LEU A 1 268 ? 20.417 -0.813 -12.419 1.00 72.25 268 LEU A O 1
ATOM 2162 N N . THR A 1 269 ? 18.637 -0.222 -11.205 1.00 80.06 269 THR A N 1
ATOM 2163 C CA . THR A 1 269 ? 19.196 -0.663 -9.929 1.00 80.06 269 THR A CA 1
ATOM 2164 C C . THR A 1 269 ? 19.146 -2.184 -9.835 1.00 80.06 269 THR A C 1
ATOM 2166 O O . THR A 1 269 ? 18.118 -2.766 -10.183 1.00 80.06 269 THR A O 1
ATOM 2169 N N . PRO A 1 270 ? 20.198 -2.846 -9.320 1.00 84.06 270 PRO A N 1
ATOM 2170 C CA . PRO A 1 270 ? 20.151 -4.279 -9.094 1.00 84.06 270 PRO A CA 1
ATOM 2171 C C . PRO A 1 270 ? 18.992 -4.675 -8.173 1.00 84.06 270 PRO A C 1
ATOM 2173 O O . PRO A 1 270 ? 18.869 -4.130 -7.083 1.00 84.06 270 PRO A O 1
ATOM 2176 N N . ILE A 1 271 ? 18.157 -5.630 -8.577 1.00 89.62 271 ILE A N 1
ATOM 2177 C CA . ILE A 1 271 ? 17.082 -6.199 -7.748 1.00 89.62 271 ILE A CA 1
ATOM 2178 C C . ILE A 1 271 ? 17.300 -7.713 -7.707 1.00 89.62 271 ILE A C 1
ATOM 2180 O O . ILE A 1 271 ? 16.775 -8.441 -8.552 1.00 89.62 271 ILE A O 1
ATOM 2184 N N . PRO A 1 272 ? 18.100 -8.220 -6.751 1.00 86.69 272 PRO A N 1
ATOM 2185 C CA . PRO A 1 272 ? 18.672 -9.564 -6.845 1.00 86.69 272 PRO A CA 1
ATOM 2186 C C . PRO A 1 272 ? 17.659 -10.713 -6.863 1.00 86.69 272 PRO A C 1
ATOM 2188 O O . PRO A 1 272 ? 18.014 -11.820 -7.252 1.00 86.69 272 PRO A O 1
ATOM 2191 N N . GLN A 1 273 ? 16.440 -10.481 -6.371 1.00 91.25 273 GLN A N 1
ATOM 2192 C CA . GLN A 1 273 ? 15.381 -11.490 -6.256 1.00 91.25 273 GLN A CA 1
ATOM 2193 C C . GLN A 1 273 ? 14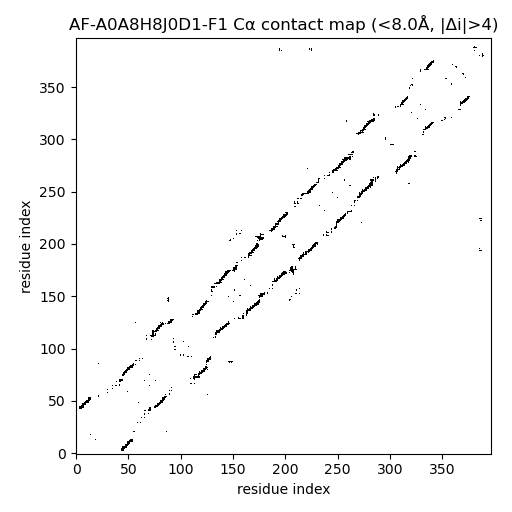.245 -11.276 -7.263 1.00 91.25 273 GLN A C 1
ATOM 2195 O O . GLN A 1 273 ? 13.228 -11.967 -7.185 1.00 91.25 273 GLN A O 1
ATOM 2200 N N . LEU A 1 274 ? 14.379 -10.323 -8.190 1.00 92.38 274 LEU A N 1
ATOM 2201 C CA . LEU A 1 274 ? 13.309 -9.985 -9.121 1.00 92.38 274 LEU A CA 1
ATOM 2202 C C . LEU A 1 274 ? 13.101 -11.111 -10.134 1.00 92.38 274 LEU A C 1
ATOM 2204 O O . LEU A 1 274 ? 13.981 -11.391 -10.937 1.00 92.38 274 LEU A O 1
ATOM 2208 N N . HIS A 1 275 ? 11.915 -11.714 -10.115 1.00 91.75 275 HIS A N 1
ATOM 2209 C CA . HIS A 1 275 ? 11.489 -12.732 -11.077 1.00 91.75 275 HIS A CA 1
ATOM 2210 C C . HIS A 1 275 ? 10.504 -12.173 -12.102 1.00 91.75 275 HIS A C 1
ATOM 2212 O O . HIS A 1 275 ? 10.463 -12.644 -13.238 1.00 91.75 275 HIS A O 1
ATOM 2218 N N . THR A 1 276 ? 9.697 -11.185 -11.712 1.00 89.81 276 THR A N 1
ATOM 2219 C CA . THR A 1 276 ? 8.654 -10.611 -12.562 1.00 89.81 276 THR A CA 1
ATOM 2220 C C . THR A 1 276 ? 8.722 -9.093 -12.542 1.00 89.81 276 THR A C 1
ATOM 2222 O O . THR A 1 276 ? 8.584 -8.479 -11.486 1.00 89.81 276 THR A O 1
ATOM 2225 N N . LEU A 1 277 ? 8.882 -8.490 -13.716 1.00 89.25 277 LEU A N 1
ATOM 2226 C CA . LEU A 1 277 ? 8.765 -7.051 -13.918 1.00 89.25 277 LEU A CA 1
ATOM 2227 C C . LEU A 1 277 ? 7.510 -6.773 -14.740 1.00 89.25 277 LEU A C 1
ATOM 2229 O O . LEU A 1 277 ? 7.374 -7.277 -15.851 1.00 89.25 277 LEU A O 1
ATOM 2233 N N . ALA A 1 278 ? 6.602 -5.967 -14.207 1.00 87.62 278 ALA A N 1
ATOM 2234 C CA . ALA A 1 278 ? 5.444 -5.466 -14.926 1.00 87.62 278 ALA A CA 1
ATOM 2235 C C . ALA A 1 278 ? 5.563 -3.956 -15.116 1.00 87.62 278 ALA A C 1
ATOM 2237 O O . ALA A 1 278 ? 5.800 -3.223 -14.161 1.00 87.62 278 ALA A O 1
ATOM 2238 N N . LEU A 1 279 ? 5.383 -3.488 -16.345 1.00 85.94 279 LEU A N 1
ATOM 2239 C CA . LEU A 1 279 ? 5.406 -2.079 -16.716 1.00 85.94 279 LEU A CA 1
ATOM 2240 C C . LEU A 1 279 ? 4.049 -1.718 -17.307 1.00 85.94 279 LEU A C 1
ATOM 2242 O O . LEU A 1 279 ? 3.562 -2.408 -18.199 1.00 85.94 279 LEU A O 1
ATOM 2246 N N . SER A 1 280 ? 3.426 -0.653 -16.813 1.00 83.50 280 SER A N 1
ATOM 2247 C CA . SER A 1 280 ? 2.119 -0.206 -17.291 1.00 83.50 280 SER A CA 1
ATOM 2248 C C . SER A 1 280 ? 2.098 1.290 -17.553 1.00 83.50 280 SER A C 1
ATOM 2250 O O . SER A 1 280 ? 2.499 2.077 -16.699 1.00 83.50 280 SER A O 1
ATOM 2252 N N . TYR A 1 281 ? 1.611 1.697 -18.721 1.00 80.56 281 TYR A N 1
ATOM 2253 C CA . TYR A 1 281 ? 1.470 3.097 -19.134 1.00 80.56 281 TYR A CA 1
ATOM 2254 C C . TYR A 1 281 ? 2.788 3.902 -19.218 1.00 80.56 281 TYR A C 1
ATOM 2256 O O . TYR A 1 281 ? 2.762 5.079 -19.572 1.00 80.56 281 TYR A O 1
ATOM 2264 N N . CYS A 1 282 ? 3.941 3.289 -18.921 1.00 79.12 282 CYS A N 1
ATOM 2265 C CA . CYS A 1 282 ? 5.236 3.966 -18.837 1.00 79.12 282 CYS A CA 1
ATOM 2266 C C . CYS A 1 282 ? 5.724 4.523 -20.187 1.00 79.12 282 CYS A C 1
ATOM 2268 O O . CYS A 1 282 ? 5.598 3.865 -21.223 1.00 79.12 282 CYS A O 1
ATOM 2270 N N . ASP A 1 283 ? 6.383 5.687 -20.151 1.00 77.25 283 ASP A N 1
ATOM 2271 C CA . ASP A 1 283 ? 7.168 6.195 -21.280 1.00 77.25 283 ASP A CA 1
ATOM 2272 C C . ASP A 1 283 ? 8.599 5.652 -21.208 1.00 77.25 283 ASP A C 1
ATOM 2274 O O . ASP A 1 283 ? 9.359 6.004 -20.307 1.00 77.25 283 ASP A O 1
ATOM 2278 N N . LEU A 1 284 ? 8.947 4.763 -22.140 1.00 73.25 284 LEU A N 1
ATOM 2279 C CA . LEU A 1 284 ? 10.259 4.118 -22.216 1.00 73.25 284 LEU A CA 1
ATOM 2280 C C . LEU A 1 284 ? 11.254 4.886 -23.097 1.00 73.25 284 LEU A C 1
ATOM 2282 O O . LEU A 1 284 ? 12.360 4.399 -23.298 1.00 73.25 284 LEU A O 1
ATOM 2286 N N . ARG A 1 285 ? 10.898 6.063 -23.633 1.00 70.56 285 ARG A N 1
ATOM 2287 C CA . ARG A 1 285 ? 11.792 6.885 -24.479 1.00 70.56 285 ARG A CA 1
ATOM 2288 C C . ARG A 1 285 ? 12.848 7.660 -23.688 1.00 70.56 285 ARG A C 1
ATOM 2290 O O . ARG A 1 285 ? 13.523 8.511 -24.256 1.00 70.56 285 ARG A O 1
ATOM 2297 N N . ASP A 1 286 ? 12.952 7.429 -22.383 1.00 63.09 286 ASP A N 1
ATOM 2298 C CA . ASP A 1 286 ? 13.821 8.208 -21.510 1.00 63.09 286 ASP A CA 1
ATOM 2299 C C . ASP A 1 286 ? 15.308 8.065 -21.896 1.00 63.09 286 ASP A C 1
ATOM 2301 O O . ASP A 1 286 ? 15.875 6.969 -21.937 1.00 63.09 286 ASP A O 1
ATOM 2305 N N . SER A 1 287 ? 15.949 9.219 -22.105 1.00 55.53 287 SER A N 1
ATOM 2306 C CA . SER A 1 287 ? 17.385 9.419 -22.341 1.00 55.53 287 SER A CA 1
ATOM 2307 C C . SER A 1 287 ? 18.306 8.721 -21.328 1.00 55.53 287 SER A C 1
ATOM 2309 O O . SER A 1 287 ? 19.472 8.451 -21.623 1.00 55.53 287 SER A O 1
ATOM 2311 N N . ALA A 1 288 ? 17.802 8.380 -20.136 1.00 54.78 288 ALA A N 1
ATOM 2312 C CA . ALA A 1 288 ? 18.538 7.591 -19.152 1.00 54.78 288 ALA A CA 1
ATOM 2313 C C . ALA A 1 288 ? 18.979 6.216 -19.695 1.00 54.78 288 ALA A C 1
ATOM 2315 O O . ALA A 1 288 ? 20.065 5.749 -19.347 1.00 54.78 288 ALA A O 1
ATOM 2316 N N . ILE A 1 289 ? 18.190 5.593 -20.582 1.00 55.31 289 ILE A N 1
ATOM 2317 C CA . ILE A 1 289 ? 18.566 4.327 -21.234 1.00 55.31 289 ILE A CA 1
ATOM 2318 C C . ILE A 1 289 ? 19.719 4.551 -22.214 1.00 55.31 289 ILE A C 1
ATOM 2320 O O . ILE A 1 289 ? 20.654 3.755 -22.263 1.00 55.31 289 ILE A O 1
ATOM 2324 N N . GLU A 1 290 ? 19.693 5.656 -22.961 1.00 57.12 290 GLU A N 1
ATOM 2325 C CA . GLU A 1 290 ? 20.769 6.007 -23.895 1.00 57.12 290 GLU A CA 1
ATOM 2326 C C . GLU A 1 290 ? 22.104 6.236 -23.169 1.00 57.12 290 GLU A C 1
ATOM 2328 O O . GLU A 1 290 ? 23.166 5.890 -23.687 1.00 57.12 290 GLU A O 1
ATOM 2333 N N . ASN A 1 291 ? 22.057 6.773 -21.947 1.00 52.09 291 ASN A N 1
ATOM 2334 C CA . ASN A 1 291 ? 23.243 6.994 -21.120 1.00 52.09 291 ASN A CA 1
ATOM 2335 C C . ASN A 1 291 ? 23.762 5.715 -20.440 1.00 52.09 291 ASN A C 1
ATOM 2337 O O . ASN A 1 291 ? 24.974 5.581 -20.273 1.00 52.09 291 ASN A O 1
ATOM 2341 N N . PHE A 1 292 ? 22.881 4.776 -20.077 1.00 54.59 292 PHE A N 1
ATOM 2342 C CA . PHE A 1 292 ? 23.280 3.455 -19.568 1.00 54.59 292 PHE A CA 1
ATOM 2343 C C . PHE A 1 292 ? 24.041 2.644 -20.626 1.00 54.59 292 PHE A C 1
ATOM 2345 O O . PHE A 1 292 ? 25.027 1.980 -20.326 1.00 54.59 292 PHE A O 1
ATOM 2352 N N . ASP A 1 293 ? 23.622 2.749 -21.886 1.00 52.62 293 ASP A N 1
ATOM 2353 C CA . ASP A 1 293 ? 24.258 2.050 -23.003 1.00 52.62 293 ASP A CA 1
ATOM 2354 C C . ASP A 1 293 ? 25.680 2.584 -23.261 1.00 52.62 293 ASP A C 1
ATOM 2356 O O . ASP A 1 293 ? 26.644 1.820 -23.320 1.00 52.62 293 ASP A O 1
ATOM 2360 N N . ARG A 1 294 ? 25.846 3.917 -23.270 1.00 52.84 294 ARG A N 1
ATOM 2361 C CA . ARG A 1 294 ? 27.148 4.582 -23.478 1.00 52.84 294 ARG A CA 1
ATOM 2362 C C . ARG A 1 294 ? 28.203 4.224 -22.432 1.00 52.84 294 ARG A C 1
ATOM 2364 O O . ARG A 1 294 ? 29.391 4.227 -22.755 1.00 52.84 294 ARG A O 1
ATOM 2371 N N . SER A 1 295 ? 27.808 3.947 -21.189 1.00 49.56 295 SER A N 1
ATOM 2372 C CA . SER A 1 295 ? 28.751 3.504 -20.155 1.00 49.56 295 SER A CA 1
ATOM 2373 C C . SER A 1 295 ? 29.135 2.029 -20.311 1.00 49.56 295 SER A C 1
ATOM 2375 O O . SER A 1 295 ? 30.264 1.673 -19.984 1.00 49.56 295 SER A O 1
ATOM 2377 N N . SER A 1 296 ? 28.253 1.198 -20.878 1.00 48.47 296 SER A N 1
ATOM 2378 C CA . SER A 1 296 ? 28.525 -0.216 -21.171 1.00 48.47 296 SER A CA 1
ATOM 2379 C C . SER A 1 296 ? 29.417 -0.415 -22.406 1.00 48.47 296 SER A C 1
ATOM 2381 O O . SER A 1 296 ? 30.297 -1.277 -22.410 1.00 48.47 296 SER A O 1
ATOM 2383 N N . THR A 1 297 ? 29.265 0.427 -23.435 1.00 47.66 297 THR A N 1
ATOM 2384 C CA . THR A 1 297 ? 30.018 0.317 -24.696 1.00 47.66 297 THR A CA 1
ATOM 2385 C C . THR A 1 297 ? 31.441 0.870 -24.618 1.00 47.66 297 THR A C 1
ATOM 2387 O O . THR A 1 297 ? 32.269 0.544 -25.465 1.00 47.66 297 THR A O 1
ATOM 2390 N N . ASN A 1 298 ? 31.759 1.679 -23.601 1.00 45.25 298 ASN A N 1
ATOM 2391 C CA . ASN A 1 298 ? 33.059 2.351 -23.469 1.00 45.25 298 ASN A CA 1
ATOM 2392 C C . ASN A 1 298 ? 34.136 1.546 -22.713 1.00 45.25 298 ASN A C 1
ATOM 2394 O O . ASN A 1 298 ? 35.150 2.110 -22.312 1.00 45.25 298 ASN A O 1
ATOM 2398 N N . GLY A 1 299 ? 33.968 0.224 -22.606 1.00 43.41 299 GLY A N 1
ATOM 2399 C CA . GLY A 1 299 ? 35.048 -0.714 -22.300 1.00 43.41 299 GLY A CA 1
ATOM 2400 C C . GLY A 1 299 ? 35.411 -0.853 -20.816 1.00 43.41 299 GLY A C 1
ATOM 2401 O O . GLY A 1 299 ? 35.758 0.104 -20.136 1.00 43.41 299 GLY A O 1
ATOM 2402 N N . SER A 1 300 ? 35.449 -2.110 -20.358 1.00 38.19 300 SER A N 1
ATOM 2403 C CA . SER A 1 300 ? 36.104 -2.581 -19.122 1.00 38.19 300 SER A CA 1
ATOM 2404 C C . SER A 1 300 ? 35.332 -2.549 -17.790 1.00 38.19 300 SER A C 1
ATOM 2406 O O . SER A 1 300 ? 35.944 -2.777 -16.744 1.00 38.19 300 SER A O 1
ATOM 2408 N N . SER A 1 301 ? 34.009 -2.411 -17.766 1.00 40.41 301 SER A N 1
ATOM 2409 C CA . SER A 1 301 ? 33.235 -2.846 -16.594 1.00 40.41 301 SER A CA 1
ATOM 2410 C C . SER A 1 301 ? 32.161 -3.835 -17.021 1.00 40.41 301 SER A C 1
ATOM 2412 O O . SER A 1 301 ? 31.250 -3.514 -17.777 1.00 40.41 301 SER A O 1
ATOM 2414 N N . SER A 1 302 ? 32.278 -5.073 -16.537 1.00 44.25 302 SER A N 1
ATOM 2415 C CA . SER A 1 302 ? 31.158 -6.005 -16.481 1.00 44.25 302 SER A CA 1
ATOM 2416 C C . SER A 1 302 ? 30.087 -5.363 -15.597 1.00 44.25 302 SER A C 1
ATOM 2418 O O . SER A 1 302 ? 30.104 -5.532 -14.376 1.00 44.25 302 SER A O 1
ATOM 2420 N N . LEU A 1 303 ? 29.212 -4.547 -16.182 1.00 53.44 303 LEU A N 1
ATOM 2421 C CA . LEU A 1 303 ? 27.994 -4.120 -15.511 1.00 53.44 303 LEU A CA 1
ATOM 2422 C C . LEU A 1 303 ? 27.228 -5.406 -15.224 1.00 53.44 303 LEU A C 1
ATOM 2424 O O . LEU A 1 303 ? 26.737 -6.070 -16.133 1.00 53.44 303 LEU A O 1
ATOM 2428 N N . SER A 1 304 ? 27.259 -5.815 -13.958 1.00 64.25 304 SER A N 1
ATOM 2429 C CA . SER A 1 304 ? 26.507 -6.957 -13.466 1.00 64.25 304 SER A CA 1
ATOM 2430 C C . SER A 1 304 ? 25.053 -6.754 -13.860 1.00 64.25 304 SER A C 1
ATOM 2432 O O . SER A 1 304 ? 24.501 -5.694 -13.561 1.00 64.25 304 SER A O 1
ATOM 2434 N N . ASP A 1 305 ? 24.475 -7.753 -14.523 1.00 73.31 305 ASP A N 1
ATOM 2435 C CA . ASP A 1 305 ? 23.053 -7.817 -14.846 1.00 73.31 305 ASP A CA 1
ATOM 2436 C C . ASP A 1 305 ? 22.230 -7.326 -13.636 1.00 73.31 305 ASP A C 1
ATOM 2438 O O . ASP A 1 305 ? 22.330 -7.932 -12.561 1.00 73.31 305 ASP A O 1
ATOM 2442 N N . PRO A 1 306 ? 21.481 -6.206 -13.745 1.00 75.88 306 PRO A N 1
ATOM 2443 C CA . PRO A 1 306 ? 20.717 -5.699 -12.613 1.00 75.88 306 PRO A CA 1
ATOM 2444 C C . PRO A 1 306 ? 19.593 -6.652 -12.180 1.00 75.88 306 PRO A C 1
ATOM 2446 O O . PRO A 1 306 ? 19.175 -6.604 -11.023 1.00 75.88 306 PRO A O 1
ATOM 2449 N N . TRP A 1 307 ? 19.124 -7.561 -13.037 1.00 85.38 307 TRP A N 1
ATOM 2450 C CA . TRP A 1 307 ? 18.040 -8.491 -12.714 1.00 85.38 307 TRP A CA 1
ATOM 2451 C C . TRP A 1 307 ? 18.405 -9.928 -13.115 1.00 85.38 307 TRP A C 1
ATOM 2453 O O . TRP A 1 307 ? 17.747 -10.524 -13.970 1.00 85.38 307 TRP A O 1
ATOM 2463 N N . PRO A 1 308 ? 19.395 -10.544 -12.443 1.00 82.00 308 PRO A N 1
ATOM 2464 C CA . PRO A 1 308 ? 19.942 -11.842 -12.846 1.00 82.00 308 PRO A CA 1
ATOM 2465 C C . PRO A 1 308 ? 18.944 -13.005 -12.715 1.00 82.00 308 PRO A C 1
ATOM 2467 O O . PRO A 1 308 ? 19.224 -14.117 -13.157 1.00 82.00 308 PRO A O 1
ATOM 2470 N N . GLN A 1 309 ? 17.800 -12.781 -12.062 1.00 87.31 309 GLN A N 1
ATOM 2471 C CA . GLN A 1 309 ? 16.740 -13.772 -11.854 1.00 87.31 309 GLN A CA 1
ATOM 2472 C C . GLN A 1 309 ? 15.461 -13.462 -12.645 1.00 87.31 309 GLN A C 1
ATOM 2474 O O . GLN A 1 309 ? 14.458 -14.153 -12.457 1.00 87.31 309 GLN A O 1
ATOM 2479 N N . LEU A 1 310 ? 15.465 -12.442 -13.514 1.00 87.50 310 LEU A N 1
ATOM 2480 C CA . LEU A 1 310 ? 14.258 -12.021 -14.217 1.00 87.50 310 LEU A CA 1
ATOM 2481 C C . LEU A 1 310 ? 13.784 -13.117 -15.178 1.00 87.50 310 LEU A C 1
ATOM 2483 O O . LEU A 1 310 ? 14.454 -13.460 -16.147 1.00 87.50 310 LEU A O 1
ATOM 2487 N N . GLN A 1 311 ? 12.590 -13.644 -14.926 1.00 86.12 311 GLN A N 1
ATOM 2488 C CA . GLN A 1 311 ? 11.974 -14.690 -15.743 1.00 86.12 311 GLN A CA 1
ATOM 2489 C C . GLN A 1 311 ? 10.826 -14.149 -16.585 1.00 86.12 311 GLN A C 1
ATOM 2491 O O . GLN A 1 311 ? 10.624 -14.610 -17.705 1.00 86.12 311 GLN A O 1
ATOM 2496 N N . VAL A 1 312 ? 10.066 -13.191 -16.051 1.00 85.06 312 VAL A N 1
ATOM 2497 C CA . VAL A 1 312 ? 8.827 -12.705 -16.657 1.00 85.06 312 VAL A CA 1
ATOM 2498 C C . VAL A 1 312 ? 8.881 -11.193 -16.831 1.00 85.06 312 VAL A C 1
ATOM 2500 O O . VAL A 1 312 ? 9.057 -10.461 -15.858 1.00 85.06 312 VAL A O 1
ATOM 2503 N N . LEU A 1 313 ? 8.659 -10.722 -18.056 1.00 85.06 313 LEU A N 1
ATOM 2504 C CA . LEU A 1 313 ? 8.456 -9.308 -18.355 1.00 85.06 313 LEU A CA 1
ATOM 2505 C C . LEU A 1 313 ? 7.057 -9.086 -18.932 1.00 85.06 313 LEU A C 1
ATOM 2507 O O . LEU A 1 313 ? 6.678 -9.678 -19.943 1.00 85.06 313 LEU A O 1
ATOM 2511 N N . LEU A 1 314 ? 6.299 -8.224 -18.266 1.00 83.62 314 LEU A N 1
ATOM 2512 C CA . LEU A 1 314 ? 4.935 -7.851 -18.608 1.00 83.62 314 LEU A CA 1
ATOM 2513 C C . LEU A 1 314 ? 4.921 -6.377 -19.015 1.00 83.62 314 LEU A C 1
ATOM 2515 O O . LEU A 1 314 ? 5.398 -5.526 -18.268 1.00 83.62 314 LEU A O 1
ATOM 2519 N N . VAL A 1 315 ? 4.379 -6.059 -20.186 1.00 80.56 315 VAL A N 1
ATOM 2520 C CA . VAL A 1 315 ? 4.306 -4.680 -20.692 1.00 80.56 315 VAL A CA 1
ATOM 2521 C C . VAL A 1 315 ? 2.870 -4.358 -21.080 1.00 80.56 315 VAL A C 1
ATOM 2523 O O . VAL A 1 315 ? 2.280 -5.041 -21.906 1.00 80.56 315 VAL A O 1
ATOM 2526 N N . HIS A 1 316 ? 2.300 -3.308 -20.504 1.00 79.50 316 HIS A N 1
ATOM 2527 C CA . HIS A 1 316 ? 0.925 -2.891 -20.750 1.00 79.50 316 HIS A CA 1
ATOM 2528 C C . HIS A 1 316 ? 0.882 -1.411 -21.134 1.00 79.50 316 HIS A C 1
ATOM 2530 O O . HIS A 1 316 ? 1.300 -0.563 -20.357 1.00 79.50 316 HIS A O 1
ATOM 2536 N N . GLU A 1 317 ? 0.398 -1.080 -22.331 1.00 76.56 317 GLU A N 1
ATOM 2537 C CA . GLU A 1 317 ? 0.187 0.318 -22.760 1.00 76.56 317 GLU A CA 1
ATOM 2538 C C . GLU A 1 317 ? 1.408 1.267 -22.607 1.00 76.56 317 GLU A C 1
ATOM 2540 O O . GLU A 1 317 ? 1.258 2.478 -22.453 1.00 76.56 317 GLU A O 1
ATOM 2545 N N . CYS A 1 318 ? 2.639 0.748 -22.668 1.00 77.00 318 CYS A N 1
ATOM 2546 C CA . CYS A 1 318 ? 3.849 1.579 -22.655 1.00 77.00 318 CYS A CA 1
ATOM 2547 C C . CYS A 1 318 ? 4.108 2.241 -24.025 1.00 77.00 318 CYS A C 1
ATOM 2549 O O . CYS A 1 318 ? 3.736 1.702 -25.067 1.00 77.00 318 CYS A O 1
ATOM 2551 N N . VAL A 1 319 ? 4.803 3.383 -24.044 1.00 73.19 319 VAL A N 1
ATOM 2552 C CA . VAL A 1 319 ? 5.258 4.065 -25.278 1.00 73.19 319 VAL A CA 1
ATOM 2553 C C . VAL A 1 319 ? 6.787 4.018 -25.402 1.00 73.19 319 VAL A C 1
ATOM 2555 O O . VAL A 1 319 ? 7.479 3.764 -24.420 1.00 73.19 319 VAL A O 1
ATOM 2558 N N . GLY A 1 320 ? 7.342 4.216 -26.607 1.00 67.44 320 GLY A N 1
ATOM 2559 C CA . GLY A 1 320 ? 8.801 4.153 -26.829 1.00 67.44 320 GLY A CA 1
ATOM 2560 C C . GLY A 1 320 ? 9.407 2.758 -26.906 1.00 67.44 320 GLY A C 1
ATOM 2561 O O . GLY A 1 320 ? 10.625 2.603 -26.811 1.00 67.44 320 GLY A O 1
ATOM 2562 N N . ILE A 1 321 ? 8.553 1.747 -27.047 1.00 63.25 321 ILE A N 1
ATOM 2563 C CA . ILE A 1 321 ? 8.893 0.342 -26.836 1.00 63.25 321 ILE A CA 1
ATOM 2564 C C . ILE A 1 321 ? 9.939 -0.156 -27.841 1.00 63.25 321 ILE A C 1
ATOM 2566 O O . ILE A 1 321 ? 10.835 -0.895 -27.458 1.00 63.25 321 ILE A O 1
ATOM 2570 N N . LYS A 1 322 ? 9.861 0.226 -29.121 1.00 62.97 322 LYS A N 1
ATOM 2571 C CA . LYS A 1 322 ? 10.571 -0.497 -30.187 1.00 62.97 322 LYS A CA 1
ATOM 2572 C C . LYS A 1 322 ? 12.089 -0.588 -29.989 1.00 62.97 322 LYS A C 1
ATOM 2574 O O . LYS A 1 322 ? 12.612 -1.693 -29.993 1.00 62.97 322 LYS A O 1
ATOM 2579 N N . SER A 1 323 ? 12.790 0.528 -29.798 1.00 63.09 323 SER A N 1
ATOM 2580 C CA . SER A 1 323 ? 14.249 0.524 -29.601 1.00 63.09 323 SER A CA 1
ATOM 2581 C C . SER A 1 323 ? 14.649 0.176 -28.165 1.00 63.09 323 SER A C 1
ATOM 2583 O O . SER A 1 323 ? 15.615 -0.551 -27.952 1.00 63.09 323 SER A O 1
ATOM 2585 N N . HIS A 1 324 ? 13.906 0.664 -27.172 1.00 68.56 324 HIS A N 1
ATOM 2586 C CA . HIS A 1 324 ? 14.291 0.548 -25.765 1.00 68.56 324 HIS A CA 1
ATOM 2587 C C . HIS A 1 324 ? 13.962 -0.814 -25.159 1.00 68.56 324 HIS A C 1
ATOM 2589 O O . HIS A 1 324 ? 14.769 -1.354 -24.409 1.00 68.56 324 HIS A O 1
ATOM 2595 N N . LEU A 1 325 ? 12.828 -1.416 -25.526 1.00 70.00 325 LEU A N 1
ATOM 2596 C CA . LEU A 1 325 ? 12.496 -2.771 -25.099 1.00 70.00 325 LEU A CA 1
ATOM 2597 C C . LEU A 1 325 ? 13.431 -3.789 -25.750 1.00 70.00 325 LEU A C 1
ATOM 2599 O O . LEU A 1 325 ? 13.887 -4.691 -25.066 1.00 70.00 325 LEU A O 1
ATOM 2603 N N . GLN A 1 326 ? 13.767 -3.631 -27.037 1.00 68.00 326 GLN A N 1
ATOM 2604 C CA . GLN A 1 326 ? 14.766 -4.487 -27.691 1.00 68.00 326 GLN A CA 1
ATOM 2605 C C . GLN A 1 326 ? 16.101 -4.456 -26.948 1.00 68.00 326 GLN A C 1
ATOM 2607 O O . GLN A 1 326 ? 16.690 -5.504 -26.713 1.00 68.00 326 GLN A O 1
ATOM 2612 N N . ARG A 1 327 ? 16.550 -3.268 -26.529 1.00 68.06 327 ARG A N 1
ATOM 2613 C CA . ARG A 1 327 ? 17.763 -3.120 -25.715 1.00 68.06 327 ARG A CA 1
ATOM 2614 C C . ARG A 1 327 ? 17.613 -3.766 -24.341 1.00 68.06 327 ARG A C 1
ATOM 2616 O O . ARG A 1 327 ? 18.492 -4.512 -23.934 1.00 68.06 327 ARG A O 1
ATOM 2623 N N . LEU A 1 328 ? 16.494 -3.542 -23.654 1.00 70.75 328 LEU A N 1
ATOM 2624 C CA . LEU A 1 328 ? 16.228 -4.163 -22.355 1.00 70.75 328 LEU A CA 1
ATOM 2625 C C . LEU A 1 328 ? 16.224 -5.696 -22.448 1.00 70.75 328 LEU A C 1
ATOM 2627 O O . LEU A 1 328 ? 16.825 -6.358 -21.613 1.00 70.75 328 LEU A O 1
ATOM 2631 N N . LEU A 1 329 ? 15.608 -6.255 -23.487 1.00 71.44 329 LEU A N 1
ATOM 2632 C CA . LEU A 1 329 ? 15.570 -7.695 -23.749 1.00 71.44 329 LEU A CA 1
ATOM 2633 C C . LEU A 1 329 ? 16.926 -8.259 -24.189 1.00 71.44 329 LEU A C 1
ATOM 2635 O O . LEU A 1 329 ? 17.217 -9.420 -23.923 1.00 71.44 329 LEU A O 1
ATOM 2639 N N . ALA A 1 330 ? 17.759 -7.452 -24.851 1.00 67.12 330 ALA A N 1
ATOM 2640 C CA . ALA A 1 330 ? 19.122 -7.841 -25.198 1.00 67.12 330 ALA A CA 1
ATOM 2641 C C . ALA A 1 330 ? 20.027 -7.935 -23.960 1.00 67.12 330 ALA A C 1
ATOM 2643 O O . ALA A 1 330 ? 20.933 -8.763 -23.931 1.00 67.12 330 ALA A O 1
ATOM 2644 N N . ILE A 1 331 ? 19.779 -7.101 -22.944 1.00 66.88 331 ILE A N 1
ATOM 2645 C CA . ILE A 1 331 ? 20.505 -7.127 -21.666 1.00 66.88 331 ILE A CA 1
ATOM 2646 C C . ILE A 1 331 ? 19.960 -8.241 -20.760 1.00 66.88 331 ILE A C 1
ATOM 2648 O O . ILE A 1 331 ? 20.731 -8.898 -20.066 1.00 66.88 331 ILE A O 1
ATOM 2652 N N . HIS A 1 332 ? 18.647 -8.481 -20.799 1.00 70.88 332 HIS A N 1
ATOM 2653 C CA . HIS A 1 332 ? 17.953 -9.419 -19.922 1.00 70.88 332 HIS A CA 1
ATOM 2654 C C . HIS A 1 332 ? 17.195 -10.472 -20.735 1.00 70.88 332 HIS A C 1
ATOM 2656 O O . HIS A 1 332 ? 16.039 -10.237 -21.111 1.00 70.88 332 HIS A O 1
ATOM 2662 N N . PRO A 1 333 ? 17.798 -11.644 -21.003 1.00 66.44 333 PRO A N 1
ATOM 2663 C CA . PRO A 1 333 ? 17.086 -12.739 -21.643 1.00 66.44 333 PRO A CA 1
ATOM 2664 C C . PRO A 1 333 ? 15.997 -13.261 -20.697 1.00 66.44 333 PRO A C 1
ATOM 2666 O O . PRO A 1 333 ? 16.262 -14.014 -19.762 1.00 66.44 333 PRO A O 1
ATOM 2669 N N . VAL A 1 334 ? 14.755 -12.842 -20.932 1.00 74.88 334 VAL A N 1
ATOM 2670 C CA . VAL A 1 334 ? 13.586 -13.299 -20.171 1.00 74.88 334 VAL A CA 1
ATOM 2671 C C . VAL A 1 334 ? 13.057 -14.619 -20.724 1.00 74.88 334 VAL A C 1
ATOM 2673 O O . VAL A 1 334 ? 13.108 -14.864 -21.926 1.00 74.88 334 VAL A O 1
ATOM 2676 N N . GLN A 1 335 ? 12.506 -15.463 -19.851 1.00 72.94 335 GLN A N 1
ATOM 2677 C CA . GLN A 1 335 ? 11.887 -16.735 -20.246 1.00 72.94 335 GLN A CA 1
ATOM 2678 C C . GLN A 1 335 ? 10.460 -16.551 -20.763 1.00 72.94 335 GLN A C 1
ATOM 2680 O O . GLN A 1 335 ? 9.996 -17.308 -21.605 1.00 72.94 335 GLN A O 1
ATOM 2685 N N . LYS A 1 336 ? 9.731 -15.573 -20.219 1.00 73.56 336 LYS A N 1
ATOM 2686 C CA . LYS A 1 336 ? 8.353 -15.267 -20.597 1.00 73.56 336 LYS A CA 1
ATOM 2687 C C . LYS A 1 336 ? 8.217 -13.771 -20.819 1.00 73.56 336 LYS A C 1
ATOM 2689 O O . LYS A 1 336 ? 8.526 -12.964 -19.945 1.00 73.56 336 LYS A O 1
ATOM 2694 N N . PHE A 1 337 ? 7.678 -13.406 -21.971 1.00 75.56 337 PHE A N 1
ATOM 2695 C CA . PHE A 1 337 ? 7.318 -12.032 -22.285 1.00 75.56 337 PHE A CA 1
ATOM 2696 C C . PHE A 1 337 ? 5.845 -11.972 -22.669 1.00 75.56 337 PHE A C 1
ATOM 2698 O O . PHE A 1 337 ? 5.400 -12.744 -23.524 1.00 75.56 337 PHE A O 1
ATOM 2705 N N . ARG A 1 338 ? 5.099 -11.063 -22.036 1.00 74.19 338 ARG A N 1
ATOM 2706 C CA . ARG A 1 338 ? 3.718 -10.747 -22.410 1.00 74.19 338 ARG A CA 1
ATOM 2707 C C . ARG A 1 338 ? 3.571 -9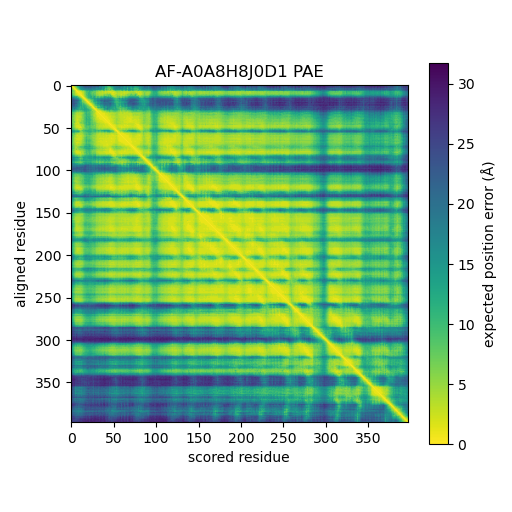.245 -22.592 1.00 74.19 338 ARG A C 1
ATOM 2709 O O . ARG A 1 338 ? 3.993 -8.463 -21.741 1.00 74.19 338 ARG A O 1
ATOM 2716 N N . ALA A 1 339 ? 2.948 -8.853 -23.692 1.00 71.69 339 ALA A N 1
ATOM 2717 C CA . ALA A 1 339 ? 2.610 -7.467 -23.966 1.00 71.69 339 ALA A CA 1
ATOM 2718 C C . ALA A 1 339 ? 1.117 -7.336 -24.253 1.00 71.69 339 ALA A C 1
ATOM 2720 O O . ALA A 1 339 ? 0.571 -8.207 -24.925 1.00 71.69 339 ALA A O 1
ATOM 2721 N N . TRP A 1 340 ? 0.503 -6.254 -23.768 1.00 71.38 340 TRP A N 1
ATOM 2722 C CA . TRP A 1 340 ? -0.899 -5.894 -23.982 1.00 71.38 340 TRP A CA 1
ATOM 2723 C C . TRP A 1 340 ? -1.021 -4.420 -24.369 1.00 71.38 340 TRP A C 1
ATOM 2725 O O . TRP A 1 340 ? -0.369 -3.551 -23.782 1.00 71.38 340 TRP A O 1
ATOM 2735 N N . TRP A 1 341 ? -1.908 -4.122 -25.317 1.00 67.44 341 TRP A N 1
ATOM 2736 C CA . TRP A 1 341 ? -2.205 -2.753 -25.735 1.00 67.44 341 TRP A CA 1
ATOM 2737 C C . TRP A 1 341 ? -3.684 -2.588 -26.057 1.00 67.44 341 TRP A C 1
ATOM 2739 O O . TRP A 1 341 ? -4.271 -3.444 -26.723 1.00 67.44 341 TRP A O 1
ATOM 2749 N N . LYS A 1 342 ? -4.248 -1.444 -25.665 1.00 60.31 342 LYS A N 1
ATOM 2750 C CA . LYS A 1 342 ? -5.556 -0.996 -26.132 1.00 60.31 342 LYS A CA 1
ATOM 2751 C C . LYS A 1 342 ? -5.388 -0.229 -27.447 1.00 60.31 342 LYS A C 1
ATOM 2753 O O . LYS A 1 342 ? -4.806 0.854 -27.482 1.00 60.31 342 LYS A O 1
ATOM 2758 N N . PHE A 1 343 ? -5.880 -0.797 -28.545 1.00 48.59 343 PHE A N 1
ATOM 2759 C CA . PHE A 1 343 ? -5.940 -0.110 -29.837 1.00 48.59 343 PHE A CA 1
ATOM 2760 C C . PHE A 1 343 ? -7.246 0.687 -29.924 1.00 48.59 343 PHE A C 1
ATOM 2762 O O . PHE A 1 343 ? -8.315 0.102 -29.784 1.00 48.59 343 PHE A O 1
ATOM 2769 N N . GLY A 1 344 ? -7.173 1.998 -30.180 1.00 44.69 344 GLY A N 1
ATOM 2770 C CA . GLY A 1 344 ? -8.355 2.782 -30.572 1.00 44.69 344 GLY A CA 1
ATOM 2771 C C . GLY A 1 344 ? -8.463 4.204 -30.018 1.00 44.69 344 GLY A C 1
ATOM 2772 O O . GLY A 1 344 ? -8.984 5.061 -30.720 1.00 44.69 344 GLY A O 1
ATOM 2773 N N . ASP A 1 345 ? -7.925 4.500 -28.831 1.00 43.41 345 ASP A N 1
ATOM 2774 C CA . ASP A 1 345 ? -8.278 5.761 -28.145 1.00 43.41 345 ASP A CA 1
ATOM 2775 C C . ASP A 1 345 ? -7.252 6.903 -28.304 1.00 43.41 345 ASP A C 1
ATOM 2777 O O . ASP A 1 345 ? -7.548 8.057 -27.988 1.00 43.41 345 ASP A O 1
ATOM 2781 N N . HIS A 1 346 ? -6.046 6.632 -28.823 1.00 47.84 346 HIS A N 1
ATOM 2782 C CA . HIS A 1 346 ? -4.966 7.629 -28.916 1.00 47.84 346 HIS A CA 1
ATOM 2783 C C . HIS A 1 346 ? -4.181 7.548 -30.243 1.00 47.84 346 HIS A C 1
ATOM 2785 O O . HIS A 1 346 ? -3.124 6.911 -30.288 1.00 47.84 346 HIS A O 1
ATOM 2791 N N . PRO A 1 347 ? -4.642 8.223 -31.319 1.00 41.38 347 PRO A N 1
ATOM 2792 C CA . PRO A 1 347 ? -4.075 8.102 -32.671 1.00 41.38 347 PRO A CA 1
ATOM 2793 C C . PRO A 1 347 ? -2.613 8.565 -32.845 1.00 41.38 347 PRO A C 1
ATOM 2795 O O . PRO A 1 347 ? -2.042 8.307 -33.893 1.00 41.38 347 PRO A O 1
ATOM 2798 N N . GLY A 1 348 ? -1.971 9.164 -31.834 1.00 47.03 348 GLY A N 1
ATOM 2799 C CA . GLY A 1 348 ? -0.555 9.575 -31.882 1.00 47.03 348 GLY A CA 1
ATOM 2800 C C . GLY A 1 348 ? 0.412 8.766 -31.003 1.00 47.03 348 GLY A C 1
ATOM 2801 O O . GLY A 1 348 ? 1.603 9.055 -30.991 1.00 47.03 348 GLY A O 1
ATOM 2802 N N . ARG A 1 349 ? -0.053 7.775 -30.222 1.00 50.50 349 ARG A N 1
ATOM 2803 C CA . ARG A 1 349 ? 0.834 6.990 -29.324 1.00 50.50 349 ARG A CA 1
ATOM 2804 C C . ARG A 1 349 ? 1.475 5.767 -29.984 1.00 50.50 349 ARG A C 1
ATOM 2806 O O . ARG A 1 349 ? 2.441 5.230 -29.450 1.00 50.50 349 ARG A O 1
ATOM 2813 N N . PHE A 1 350 ? 0.951 5.339 -31.131 1.00 48.44 350 PHE A N 1
ATOM 2814 C CA . PHE A 1 350 ? 1.337 4.092 -31.798 1.00 48.44 350 PHE A CA 1
ATOM 2815 C C . PHE A 1 350 ? 2.026 4.300 -33.154 1.00 48.44 350 PHE A C 1
ATOM 2817 O O . PHE A 1 350 ? 2.373 3.312 -33.798 1.00 48.44 350 PHE A O 1
ATOM 2824 N N . GLU A 1 351 ? 2.280 5.549 -33.568 1.00 48.97 351 GLU A N 1
ATOM 2825 C CA . GLU A 1 351 ? 3.016 5.853 -34.810 1.00 48.97 351 GLU A CA 1
ATOM 2826 C C . GLU A 1 351 ? 4.397 5.159 -34.844 1.00 48.97 351 GLU A C 1
ATOM 2828 O O . GLU A 1 351 ? 4.828 4.683 -35.893 1.00 48.97 351 GLU A O 1
ATOM 2833 N N . ASP A 1 352 ? 5.035 4.978 -33.679 1.00 48.19 352 ASP A N 1
ATOM 2834 C CA . ASP A 1 352 ? 6.355 4.341 -33.536 1.00 48.19 352 ASP A CA 1
ATOM 2835 C C . ASP A 1 352 ? 6.356 2.803 -33.594 1.00 48.19 352 ASP A C 1
ATOM 2837 O O . ASP A 1 352 ? 7.404 2.190 -33.841 1.00 48.19 352 ASP A O 1
ATOM 2841 N N . LEU A 1 353 ? 5.221 2.138 -33.352 1.00 48.84 353 LEU A N 1
ATOM 2842 C CA . LEU A 1 353 ? 5.192 0.670 -33.342 1.00 48.84 353 LEU A CA 1
ATOM 2843 C C . LEU A 1 353 ? 5.240 0.089 -34.759 1.00 48.84 353 LEU A C 1
ATOM 2845 O O . LEU A 1 353 ? 5.693 -1.046 -34.932 1.00 48.84 353 LEU A O 1
ATOM 2849 N N . GLY A 1 354 ? 4.906 0.890 -35.780 1.00 52.97 354 GLY A N 1
ATOM 2850 C CA . GLY A 1 354 ? 4.805 0.413 -37.154 1.00 52.97 354 GLY A CA 1
ATOM 2851 C C . GLY A 1 354 ? 3.888 -0.810 -37.246 1.00 52.97 354 GLY A C 1
ATOM 2852 O O . GLY A 1 354 ? 3.181 -1.157 -36.306 1.00 52.97 354 GLY A O 1
ATOM 2853 N N . ASP A 1 355 ? 3.885 -1.464 -38.400 1.00 59.97 355 ASP A N 1
ATOM 2854 C CA . ASP A 1 355 ? 3.130 -2.691 -38.651 1.00 59.97 355 ASP A CA 1
ATOM 2855 C C . ASP A 1 355 ? 3.202 -3.687 -37.467 1.00 59.97 355 ASP A C 1
ATOM 2857 O O . ASP A 1 355 ? 4.259 -4.253 -37.173 1.00 59.97 355 ASP A O 1
ATOM 2861 N N . ARG A 1 356 ? 2.068 -3.882 -36.778 1.00 63.41 356 ARG A N 1
ATOM 2862 C CA . ARG A 1 356 ? 1.891 -4.776 -35.618 1.00 63.41 356 ARG A CA 1
ATOM 2863 C C . ARG A 1 356 ? 2.529 -6.143 -35.852 1.00 63.41 356 ARG A C 1
ATOM 2865 O O . ARG A 1 356 ? 3.213 -6.665 -34.970 1.00 63.41 356 ARG A O 1
ATOM 2872 N N . ALA A 1 357 ? 2.325 -6.701 -37.045 1.00 65.94 357 ALA A N 1
ATOM 2873 C CA . ALA A 1 357 ? 2.842 -8.012 -37.413 1.00 65.94 357 ALA A CA 1
ATOM 2874 C C . ALA A 1 357 ? 4.375 -8.039 -37.373 1.00 65.94 357 ALA A C 1
ATOM 2876 O O . ALA A 1 357 ? 4.978 -9.003 -36.903 1.00 65.94 357 ALA A O 1
ATOM 2877 N N . ARG A 1 358 ? 5.012 -6.940 -37.785 1.00 66.19 358 ARG A N 1
ATOM 2878 C CA . ARG A 1 358 ? 6.466 -6.785 -37.765 1.00 66.19 358 ARG A CA 1
ATOM 2879 C C . ARG A 1 358 ? 7.009 -6.681 -36.342 1.00 66.19 358 ARG A C 1
ATOM 2881 O O . ARG A 1 358 ? 8.061 -7.249 -36.067 1.00 66.19 358 ARG A O 1
ATOM 2888 N N . PHE A 1 359 ? 6.324 -5.984 -35.433 1.00 67.31 359 PHE A N 1
ATOM 2889 C CA . PHE A 1 359 ? 6.761 -5.904 -34.035 1.00 67.31 359 PHE A CA 1
ATOM 2890 C C . PHE A 1 359 ? 6.654 -7.261 -33.325 1.00 67.31 359 PHE A C 1
ATOM 2892 O O . PHE A 1 359 ? 7.619 -7.698 -32.698 1.00 67.31 359 PHE A O 1
ATOM 2899 N N . GLU A 1 360 ? 5.535 -7.971 -33.495 1.00 70.62 360 GLU A N 1
ATOM 2900 C CA . GLU A 1 360 ? 5.387 -9.340 -32.986 1.00 70.62 360 GLU A CA 1
ATOM 2901 C C . GLU A 1 360 ? 6.451 -10.285 -33.550 1.00 70.62 360 GLU A C 1
ATOM 2903 O O . GLU A 1 360 ? 7.031 -11.072 -32.805 1.00 70.62 360 GLU A O 1
ATOM 2908 N N . GLN A 1 361 ? 6.727 -10.203 -34.855 1.00 71.88 361 GLN A N 1
ATOM 2909 C CA . GLN A 1 361 ? 7.742 -11.029 -35.502 1.00 71.88 361 GLN A CA 1
ATOM 2910 C C . GLN A 1 361 ? 9.129 -10.782 -34.906 1.00 71.88 361 GLN A C 1
ATOM 2912 O O . GLN A 1 361 ? 9.868 -11.736 -34.670 1.00 71.88 361 GLN A O 1
ATOM 2917 N N . VAL A 1 362 ? 9.475 -9.522 -34.628 1.00 69.31 362 VAL A N 1
ATOM 2918 C CA . VAL A 1 362 ? 10.748 -9.194 -33.979 1.00 69.31 362 VAL A CA 1
ATOM 2919 C C . VAL A 1 362 ? 10.800 -9.753 -32.559 1.00 69.31 362 VAL A C 1
ATOM 2921 O O . VAL A 1 362 ? 11.790 -10.387 -32.208 1.00 69.31 362 VAL A O 1
ATOM 2924 N N . LEU A 1 363 ? 9.736 -9.598 -31.765 1.00 69.38 363 LEU A N 1
ATOM 2925 C CA . LEU A 1 363 ? 9.691 -10.153 -30.409 1.00 69.38 363 LEU A CA 1
ATOM 2926 C C . LEU A 1 363 ? 9.861 -11.676 -30.407 1.00 69.38 363 LEU A C 1
ATOM 2928 O O . LEU A 1 363 ? 10.710 -12.187 -29.682 1.00 69.38 363 LEU A O 1
ATOM 2932 N N . ARG A 1 364 ? 9.112 -12.389 -31.258 1.00 73.56 364 ARG A N 1
ATOM 2933 C CA . ARG A 1 364 ? 9.209 -13.854 -31.394 1.00 73.56 364 ARG A CA 1
ATOM 2934 C C . ARG A 1 364 ? 10.582 -14.312 -31.888 1.00 73.56 364 ARG A C 1
ATOM 2936 O O . ARG A 1 364 ? 10.994 -15.420 -31.574 1.00 73.56 364 ARG A O 1
ATOM 2943 N N . ALA A 1 365 ? 11.282 -13.483 -32.664 1.00 69.81 365 ALA A N 1
ATOM 2944 C CA . ALA A 1 365 ? 12.644 -13.773 -33.102 1.00 69.81 365 ALA A CA 1
ATOM 2945 C C . ALA A 1 365 ? 13.693 -13.533 -32.000 1.00 69.81 365 ALA A C 1
ATOM 2947 O O . ALA A 1 365 ? 14.759 -14.138 -32.043 1.00 69.81 365 ALA A O 1
ATOM 2948 N N . THR A 1 366 ? 13.425 -12.635 -31.045 1.00 64.69 366 THR A N 1
ATOM 2949 C CA . THR A 1 366 ? 14.378 -12.260 -29.982 1.00 64.69 366 THR A CA 1
ATOM 2950 C C . THR A 1 366 ? 14.207 -13.077 -28.701 1.00 64.69 366 THR A C 1
ATOM 2952 O O . THR A 1 366 ? 15.195 -13.340 -28.024 1.00 64.69 366 THR A O 1
ATOM 2955 N N . ILE A 1 367 ? 12.986 -13.488 -28.358 1.00 65.12 367 ILE A N 1
ATOM 2956 C CA . ILE A 1 367 ? 12.690 -14.172 -27.096 1.00 65.12 367 ILE A CA 1
ATOM 2957 C C . ILE A 1 367 ? 12.022 -15.528 -27.402 1.00 65.12 367 ILE A C 1
ATOM 2959 O O . ILE A 1 367 ? 10.986 -15.559 -28.076 1.00 65.12 367 ILE A O 1
ATOM 2963 N N . PRO A 1 368 ? 12.572 -16.651 -26.911 1.00 58.03 368 PRO A N 1
ATOM 2964 C CA . PRO A 1 368 ? 11.894 -17.944 -26.954 1.00 58.03 368 PRO A CA 1
ATOM 2965 C C . PRO A 1 368 ? 10.570 -17.883 -26.169 1.00 58.03 368 PRO A C 1
ATOM 2967 O O . PRO A 1 368 ? 10.520 -17.286 -25.101 1.00 58.03 368 PRO A O 1
ATOM 2970 N N . ASP A 1 369 ? 9.495 -18.484 -26.685 1.00 61.50 369 ASP A N 1
ATOM 2971 C CA . ASP A 1 369 ? 8.194 -18.609 -25.995 1.00 61.50 369 ASP A CA 1
ATOM 2972 C C . ASP A 1 369 ? 7.436 -17.293 -25.683 1.00 61.50 369 ASP A C 1
ATOM 2974 O O . ASP A 1 369 ? 6.678 -17.192 -24.712 1.00 61.50 369 ASP A O 1
ATOM 2978 N N . VAL A 1 370 ? 7.566 -16.273 -26.542 1.00 63.84 370 VAL A N 1
ATOM 2979 C CA . VAL A 1 370 ? 6.746 -15.046 -26.465 1.00 63.84 370 VAL A CA 1
ATOM 2980 C C . VAL A 1 370 ? 5.265 -15.346 -26.664 1.00 63.84 370 VAL A C 1
ATOM 2982 O O . VAL A 1 370 ? 4.849 -15.792 -27.736 1.00 63.84 370 VAL A O 1
ATOM 2985 N N . LYS A 1 371 ? 4.446 -14.970 -25.676 1.00 61.94 371 LYS A N 1
ATOM 2986 C CA . LYS A 1 371 ? 2.987 -14.913 -25.807 1.00 61.94 371 LYS A CA 1
ATOM 2987 C C . LYS A 1 371 ? 2.552 -13.451 -25.934 1.00 61.94 371 LYS A C 1
ATOM 2989 O O . LYS A 1 371 ? 2.493 -12.723 -24.946 1.00 61.94 371 LYS A O 1
ATOM 2994 N N . CYS A 1 372 ? 2.236 -13.014 -27.152 1.00 58.25 372 CYS A N 1
ATOM 2995 C CA . CYS A 1 372 ? 1.597 -11.715 -27.384 1.00 58.25 372 CYS A CA 1
ATOM 2996 C C . CYS A 1 372 ? 0.080 -11.869 -27.217 1.00 58.25 372 CYS A C 1
ATOM 2998 O O . CYS A 1 372 ? -0.537 -12.622 -27.968 1.00 58.25 372 CYS A O 1
ATOM 3000 N N . GLY A 1 373 ? -0.508 -11.174 -26.242 1.00 54.81 373 GLY A N 1
ATOM 3001 C CA . GLY A 1 373 ? -1.946 -11.190 -25.979 1.00 54.81 373 GLY A CA 1
ATOM 3002 C C . GLY A 1 373 ? -2.558 -9.818 -26.239 1.00 54.81 373 GLY A C 1
ATOM 3003 O O . GLY A 1 373 ? -1.942 -8.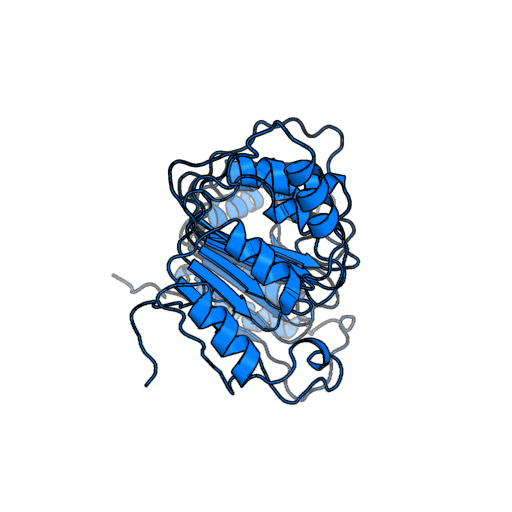791 -25.984 1.00 54.81 373 GLY A O 1
ATOM 3004 N N . TYR A 1 374 ? -3.788 -9.779 -26.736 1.00 53.47 374 TYR A N 1
ATOM 3005 C CA . TYR A 1 374 ? -4.507 -8.526 -26.962 1.00 53.47 374 TYR A CA 1
ATOM 3006 C C . TYR A 1 374 ? -5.811 -8.587 -26.181 1.00 53.47 374 TYR A C 1
ATOM 3008 O O . TYR A 1 374 ? -6.588 -9.517 -26.368 1.00 53.47 374 TYR A O 1
ATOM 3016 N N . SER A 1 375 ? -6.033 -7.621 -25.290 1.00 47.75 375 SER A N 1
ATOM 3017 C CA . SER A 1 375 ? -7.275 -7.524 -24.525 1.00 47.75 375 SER A CA 1
ATOM 3018 C C . SER A 1 375 ? -8.110 -6.365 -25.053 1.00 47.75 375 SER A C 1
ATOM 3020 O O . SER A 1 375 ? -7.599 -5.260 -25.229 1.00 47.75 375 SER A O 1
ATOM 3022 N N . ALA A 1 376 ? -9.394 -6.625 -25.298 1.00 40.59 376 ALA A N 1
ATOM 3023 C CA . ALA A 1 376 ? -10.399 -5.592 -25.541 1.00 40.59 376 ALA A CA 1
ATOM 3024 C C . ALA A 1 376 ? -10.977 -5.013 -24.231 1.00 40.59 376 ALA A C 1
ATOM 3026 O O . ALA A 1 376 ? -11.755 -4.062 -24.279 1.00 40.59 376 ALA A O 1
ATOM 3027 N N . PHE A 1 377 ? -10.622 -5.589 -23.076 1.00 41.44 377 PHE A N 1
ATOM 3028 C CA . PHE A 1 377 ? -11.187 -5.256 -21.768 1.00 41.44 377 PHE A CA 1
ATOM 3029 C C . PHE A 1 377 ? -10.380 -4.196 -21.008 1.00 41.44 377 PHE A C 1
ATOM 3031 O O . PHE A 1 377 ? -9.200 -3.976 -21.287 1.00 41.44 377 PHE A O 1
ATOM 3038 N N . GLU A 1 378 ? -11.064 -3.547 -20.057 1.00 48.75 378 GLU A N 1
ATOM 3039 C CA . GLU A 1 378 ? -10.528 -2.585 -19.088 1.00 48.75 378 GLU A CA 1
ATOM 3040 C C . GLU A 1 378 ? -9.258 -3.113 -18.400 1.00 48.75 378 GLU A C 1
ATOM 3042 O O . GLU A 1 378 ? -9.093 -4.321 -18.243 1.00 48.75 378 GLU A O 1
ATOM 3047 N N . ASP A 1 379 ? -8.363 -2.179 -18.054 1.00 47.97 379 ASP A N 1
ATOM 3048 C CA . ASP A 1 379 ? -7.049 -2.370 -17.424 1.00 47.97 379 ASP A CA 1
ATOM 3049 C C . ASP A 1 379 ? -6.937 -3.716 -16.670 1.00 47.97 379 ASP A C 1
ATOM 3051 O O . ASP A 1 379 ? -7.556 -3.869 -15.617 1.00 47.97 379 ASP A O 1
ATOM 3055 N N . PRO A 1 380 ? -6.170 -4.709 -17.169 1.00 43.25 380 PRO A N 1
ATOM 3056 C CA . PRO A 1 380 ? -6.104 -6.048 -16.572 1.00 43.25 380 PRO A CA 1
ATOM 3057 C C . PRO A 1 380 ? -5.487 -6.046 -15.166 1.00 43.25 380 PRO A C 1
ATOM 3059 O O . PRO A 1 380 ? -5.384 -7.093 -14.527 1.00 43.25 380 PRO A O 1
ATOM 3062 N N . ILE A 1 381 ? -5.037 -4.881 -14.691 1.00 51.59 381 ILE A N 1
ATOM 3063 C CA . ILE A 1 381 ? -4.449 -4.689 -13.380 1.00 51.59 381 ILE A CA 1
ATOM 3064 C C . ILE A 1 381 ? -5.371 -3.795 -12.559 1.00 51.59 381 ILE A C 1
ATOM 3066 O O . ILE A 1 381 ? -5.196 -2.574 -12.493 1.00 51.59 381 ILE A O 1
ATOM 3070 N N . ASP A 1 382 ? -6.326 -4.430 -11.883 1.00 54.91 382 ASP A N 1
ATOM 3071 C CA . ASP A 1 382 ? -6.965 -3.814 -10.730 1.00 54.91 382 ASP A CA 1
ATOM 3072 C C . ASP A 1 382 ? -5.889 -3.613 -9.648 1.00 54.91 382 ASP A C 1
ATOM 3074 O O . ASP A 1 382 ? -5.403 -4.553 -9.015 1.00 54.91 382 ASP A O 1
ATOM 3078 N N . TRP A 1 383 ? -5.460 -2.361 -9.483 1.00 49.34 383 TRP A N 1
ATOM 3079 C CA . TRP A 1 383 ? -4.482 -1.964 -8.470 1.00 49.34 383 TRP A CA 1
ATOM 3080 C C . TRP A 1 383 ? -4.981 -2.223 -7.053 1.00 49.34 383 TRP A C 1
ATOM 3082 O O . TRP A 1 383 ? -4.172 -2.477 -6.156 1.00 49.34 383 TRP A O 1
ATOM 3092 N N . ASP A 1 384 ? -6.298 -2.207 -6.859 1.00 48.59 384 ASP A N 1
ATOM 3093 C CA . ASP A 1 384 ? -6.910 -2.518 -5.580 1.00 48.59 384 ASP A CA 1
ATOM 3094 C C . ASP A 1 384 ? -6.882 -4.041 -5.326 1.00 48.59 384 ASP A C 1
ATOM 3096 O O . ASP A 1 384 ? -6.880 -4.478 -4.171 1.00 48.59 384 ASP A O 1
ATOM 3100 N N . ALA A 1 385 ? -6.666 -4.852 -6.367 1.00 53.62 385 ALA A N 1
ATOM 3101 C CA . ALA A 1 385 ? -6.465 -6.299 -6.295 1.00 53.62 385 ALA A CA 1
ATOM 3102 C C . ALA A 1 385 ? -4.986 -6.752 -6.299 1.00 53.62 385 ALA A C 1
ATOM 3104 O O . ALA A 1 385 ? -4.731 -7.945 -6.417 1.00 53.62 385 ALA A O 1
ATOM 3105 N N . PHE A 1 386 ? -3.995 -5.858 -6.138 1.00 51.97 386 PHE A N 1
ATOM 3106 C CA . PHE A 1 386 ? -2.568 -6.230 -6.199 1.00 51.97 386 PHE A CA 1
ATOM 3107 C C . PHE A 1 386 ? -2.147 -7.288 -5.138 1.00 51.97 386 PHE A C 1
ATOM 3109 O O . PHE A 1 386 ? -2.438 -7.077 -3.948 1.00 51.97 386 PHE A O 1
ATOM 3116 N N . PRO A 1 387 ? -1.377 -8.344 -5.509 1.00 49.81 387 PRO A N 1
ATOM 3117 C CA . PRO A 1 387 ? -0.774 -8.584 -6.825 1.00 49.81 387 PRO A CA 1
ATOM 3118 C C . PRO A 1 387 ? -1.820 -8.959 -7.886 1.00 49.81 387 PRO A C 1
ATOM 3120 O O . PRO A 1 387 ? -2.737 -9.711 -7.576 1.00 49.81 387 PRO A O 1
ATOM 3123 N N . PRO A 1 388 ? -1.696 -8.453 -9.128 1.00 52.50 388 PRO A N 1
ATOM 3124 C CA . PRO A 1 388 ? -2.622 -8.787 -10.204 1.00 52.50 388 PRO A CA 1
ATOM 3125 C C . PRO A 1 388 ? -2.734 -10.309 -10.370 1.00 52.50 388 PRO A C 1
ATOM 3127 O O . PRO A 1 388 ? -1.721 -11.003 -10.210 1.00 52.50 388 PRO A O 1
ATOM 3130 N N . PRO A 1 389 ? -3.924 -10.830 -10.719 1.00 45.47 389 PRO A N 1
ATOM 3131 C CA . PRO A 1 389 ? -4.158 -12.252 -10.938 1.00 45.47 389 PRO A CA 1
ATOM 3132 C C . PRO A 1 389 ? -3.509 -12.684 -12.258 1.00 45.47 389 PRO A C 1
ATOM 3134 O O . PRO A 1 389 ? -4.170 -12.982 -13.247 1.00 45.47 389 PRO A O 1
ATOM 3137 N N . PHE A 1 390 ? -2.182 -12.692 -12.307 1.00 51.66 390 PHE A N 1
ATOM 3138 C CA . PHE A 1 390 ? -1.452 -13.366 -13.365 1.00 51.66 390 PHE A CA 1
ATOM 3139 C C . PHE A 1 390 ? -1.352 -14.841 -12.991 1.00 51.66 390 PHE A C 1
ATOM 3141 O O . PHE A 1 390 ? -0.271 -15.324 -12.648 1.00 51.66 390 PHE A O 1
ATOM 3148 N N . ASP A 1 391 ? -2.469 -15.567 -13.071 1.00 43.25 391 ASP A N 1
ATOM 3149 C CA . ASP A 1 391 ? -2.377 -17.017 -13.196 1.00 43.25 391 ASP A CA 1
ATOM 3150 C C . ASP A 1 391 ? -1.622 -17.287 -14.496 1.00 43.25 391 ASP A C 1
ATOM 3152 O O . ASP A 1 391 ? -2.101 -17.083 -15.614 1.00 43.25 391 ASP A O 1
ATOM 3156 N N . CYS A 1 392 ? -0.358 -17.671 -14.348 1.00 39.44 392 CYS A N 1
ATOM 3157 C CA . CYS A 1 392 ? 0.516 -17.973 -15.471 1.00 39.44 392 CYS A CA 1
ATOM 3158 C C . CYS A 1 392 ? 0.076 -19.240 -16.226 1.00 39.44 392 CYS A C 1
ATOM 3160 O O . CYS A 1 392 ? 0.627 -19.493 -17.300 1.00 39.44 392 CYS A O 1
ATOM 3162 N N . ASP A 1 393 ? -0.917 -19.959 -15.690 1.00 38.91 393 ASP A N 1
ATOM 3163 C CA . ASP A 1 393 ? -1.364 -21.285 -16.120 1.00 38.91 393 ASP A CA 1
ATOM 3164 C C . ASP A 1 393 ? -2.764 -21.295 -16.755 1.00 38.91 393 ASP A C 1
ATOM 3166 O O . ASP A 1 393 ? -3.166 -22.306 -17.329 1.00 38.91 393 ASP A O 1
ATOM 3170 N N . HIS A 1 394 ? -3.499 -20.181 -16.715 1.00 37.66 394 HIS A N 1
ATOM 3171 C CA . HIS A 1 394 ? -4.743 -20.054 -17.467 1.00 37.66 394 HIS A CA 1
ATOM 3172 C C . HIS A 1 394 ? -4.449 -19.402 -18.816 1.00 37.66 394 HIS A C 1
ATOM 3174 O O . HIS A 1 394 ? -4.313 -18.184 -18.927 1.00 37.66 394 HIS A O 1
ATOM 3180 N N . ASP A 1 395 ? -4.290 -20.246 -19.837 1.00 36.03 395 ASP A N 1
ATOM 3181 C CA . ASP A 1 395 ? -4.401 -19.840 -21.234 1.00 36.03 395 ASP A CA 1
ATOM 3182 C C . ASP A 1 395 ? -5.845 -19.368 -21.478 1.00 36.03 395 ASP A C 1
ATOM 3184 O O . ASP A 1 395 ? -6.771 -20.168 -21.330 1.00 36.03 395 ASP A O 1
ATOM 3188 N N . PRO A 1 396 ? -6.081 -18.086 -21.811 1.00 35.06 396 PRO A N 1
ATOM 3189 C CA . PRO A 1 396 ? -7.322 -17.723 -22.462 1.00 35.06 396 PRO A CA 1
ATOM 3190 C C . PRO A 1 396 ? -7.203 -18.211 -23.909 1.00 35.06 396 PRO A C 1
ATOM 3192 O O . PRO A 1 396 ? -6.360 -17.712 -24.660 1.00 35.06 396 PRO A O 1
ATOM 3195 N N . GLU A 1 397 ? -7.980 -19.236 -24.255 1.00 32.12 397 GLU A N 1
ATOM 3196 C CA . GLU A 1 397 ? -8.215 -19.622 -25.653 1.00 32.12 397 GLU A CA 1
ATOM 3197 C C . GLU A 1 397 ? -8.805 -18.467 -26.472 1.00 32.12 397 GLU A C 1
ATOM 3199 O O . GLU A 1 397 ? -9.642 -17.705 -25.924 1.00 32.12 397 GLU A O 1
#